Protein AF-0000000078661391 (afdb_homodimer)

pLDDT: mean 96.76, std 5.11, range [42.44, 99.0]

Secondary structure (DSSP, 8-state):
-PPPPEEEE-TTS-EEEEEEES-TTSPEEEEEPPTT--GGGGHHHHHHHHTTSEEEEEPPTTSTTS---SS---HHHHHHHHHHHHHHTT-SSEEEEEETHHHHHHHHHHHH-GGGEEEEEEES--SB---HHHHHHHHHHHHHH-SHHHHHHHHHHHS-HHHHHH-HHHHHHHHHHHHTS-HHHHHHHHHHHHH-B-TTTGGG--S-EEEEEETT-SSS-HHHHHHHHHHSSSEEEEEES-SS-HHHHSHHHHHHHHHHHHHT-/-PPPPEEEE-TTS-EEEEEEES-TTSPEEEEEPPTT--GGGGHHHHHHHHTTSEEEEEPPTTSTTS---SS---HHHHHHHHHHHHHHTT-SSEEEEEETHHHHHHHHHHHH-GGGEEEEEEES--SB---HHHHHHHHHHHHHH-SHHHHHHHHHHHS-HHHHHH-HHHHHHHHHHHHTS-HHHHHHHHHHHHH-B-TTTGGG--S-EEEEEETT-SSS-HHHHHHHHHHSSSEEEEEES-SS-HHHHSHHHHHHHHHHHHHT-

Radius of gyration: 24.05 Å; Cα contacts (8 Å, |Δi|>4): 1251; chains: 2; bounding box: 46×69×51 Å

Solvent-accessible surface area (backbone atoms only — not comparable to full-atom values): 25904 Å² total; per-residue (Å²): 130,80,69,64,77,41,76,43,63,30,95,87,60,51,43,29,28,32,37,59,41,50,48,83,85,34,62,34,35,41,43,34,43,36,79,57,39,30,48,67,67,46,56,75,40,45,68,72,49,20,70,69,15,18,27,36,35,30,17,53,73,17,18,65,83,12,43,50,67,75,38,47,48,36,58,57,55,54,29,49,44,54,50,37,53,34,54,76,68,70,44,74,52,24,29,38,40,10,30,30,54,14,13,42,32,45,55,49,36,32,48,74,43,44,83,39,47,60,31,39,33,36,26,26,24,46,50,56,58,80,58,42,64,59,32,51,50,48,25,52,45,24,64,75,65,38,38,60,73,54,36,67,60,43,52,66,54,36,38,44,72,68,50,52,69,73,38,46,67,63,49,48,54,50,40,50,42,31,48,67,38,45,37,59,12,48,26,11,50,30,41,16,47,34,60,42,67,41,66,72,52,38,58,55,21,67,53,51,29,42,30,35,21,11,74,63,10,78,86,24,29,53,66,39,35,48,50,54,31,69,38,23,72,39,44,43,80,45,78,42,94,21,11,42,46,33,53,68,71,34,32,67,64,40,45,49,55,52,51,59,58,62,61,71,109,129,82,67,64,77,39,75,42,64,30,95,85,63,51,40,30,28,34,37,59,42,49,48,84,86,34,60,35,35,41,43,33,43,36,79,57,40,30,47,66,68,46,58,75,39,45,67,74,49,20,71,71,15,18,27,36,34,31,17,55,72,15,17,66,83,11,43,49,67,73,39,47,46,35,57,58,55,53,31,49,44,56,49,38,52,34,55,75,70,70,46,75,52,25,28,38,40,11,30,29,54,14,12,39,32,44,55,49,33,33,46,74,43,44,83,37,46,62,32,38,33,36,26,26,23,47,50,56,57,80,58,43,66,60,32,50,51,48,27,52,44,24,65,72,66,39,37,60,74,54,37,66,60,42,51,68,54,36,37,44,72,68,49,52,69,73,38,48,66,63,50,48,53,51,41,52,42,30,48,67,40,47,36,59,12,48,27,10,50,29,41,15,48,33,59,42,66,39,64,74,52,37,56,56,22,69,52,50,29,42,31,36,20,13,74,62,10,78,84,25,29,53,66,40,37,49,51,55,32,70,38,24,74,38,46,43,81,46,77,40,93,21,11,43,45,32,54,68,72,34,32,66,64,41,45,49,54,52,50,59,57,62,62,73,108

Nearest PDB structures (foldseek):
  2xua-assembly1_A  TM=9.839E-01  e=1.387E-31  Paraburkholderia xenovorans LB400
  7dq9-assembly3_C  TM=9.080E-01  e=6.561E-21  Alistipes shahii WAL 8301
  6eb3-assembly3_C  TM=8.543E-01  e=1.763E-20  metagenome
  8ynv-assembly4_D  TM=8.614E-01  e=1.600E-18  Bacillus thuringiensis
  8ynw-assembly4_D  TM=8.672E-01  e=7.970E-18  Bacillus thuringiensis

InterPro domains:
  IPR000073 Alpha/beta hydrolase fold-1 [PF00561] (27-144)
  IPR000073 Alpha/beta hydrolase fold-1 [PR00111] (52-67)
  IPR000073 Alpha/beta hydrolase fold-1 [PR00111] (96-109)
  IPR000073 Alpha/beta hydrolase fold-1 [PR00111] (110-123)
  IPR000073 Alpha/beta hydrolase fold-1 [PR00111] (209-223)
  IPR026968 3-oxoadipate enol-lactonase 1/2 [TIGR02427] (20-262)
  IPR029058 Alpha/Beta hydrolase fold [G3DSA:3.40.50.1820] (2-262)
  IPR029058 Alpha/Beta hydrolase fold [SSF53474] (5-262)
  IPR050471 AB hydrolase [PTHR43433] (26-262)

Structure (mmCIF, N/CA/C/O backbone):
data_AF-0000000078661391-model_v1
#
loop_
_entity.id
_entity.type
_entity.pdbx_description
1 polymer '3-oxoadipate enol-lactonase'
#
loop_
_atom_site.group_PDB
_atom_site.id
_atom_site.type_symbol
_atom_site.label_atom_id
_atom_site.label_alt_id
_atom_site.label_comp_id
_atom_site.label_asym_id
_atom_site.label_entity_id
_atom_site.label_seq_id
_atom_site.pdbx_PDB_ins_code
_atom_site.Cartn_x
_atom_site.Cartn_y
_atom_site.Cartn_z
_atom_site.occupancy
_atom_site.B_iso_or_equiv
_atom_site.auth_seq_id
_atom_site.auth_comp_id
_atom_site.auth_asym_id
_atom_site.auth_atom_id
_atom_site.pdbx_PDB_model_num
ATOM 1 N N . MET A 1 1 ? -20.672 28.078 18.5 1 42.62 1 MET A N 1
ATOM 2 C CA . MET A 1 1 ? -21.016 26.719 18.938 1 42.62 1 MET A CA 1
ATOM 3 C C . MET A 1 1 ? -19.891 25.734 18.594 1 42.62 1 MET A C 1
ATOM 5 O O . MET A 1 1 ? -19.266 25.859 17.531 1 42.62 1 MET A O 1
ATOM 9 N N . LYS A 1 2 ? -19.469 24.969 19.5 1 59.28 2 LYS A N 1
ATOM 10 C CA . LYS A 1 2 ? -18.375 24.031 19.312 1 59.28 2 LYS A CA 1
ATOM 11 C C . LYS A 1 2 ? -18.703 23.016 18.219 1 59.28 2 LYS A C 1
ATOM 13 O O . LYS A 1 2 ? -19.766 22.406 18.234 1 59.28 2 LYS A O 1
ATOM 18 N N . PRO A 1 3 ? -17.781 22.938 17.172 1 70 3 PRO A N 1
ATOM 19 C CA . PRO A 1 3 ? -18.141 21.969 16.125 1 70 3 PRO A CA 1
ATOM 20 C C . PRO A 1 3 ? -18.375 20.562 16.672 1 70 3 PRO A C 1
ATOM 22 O O . PRO A 1 3 ? -17.719 20.156 17.641 1 70 3 PRO A O 1
ATOM 25 N N . GLU A 1 4 ? -19.406 20 16.297 1 87.06 4 GLU A N 1
ATOM 26 C CA . GLU A 1 4 ? -19.734 18.641 16.703 1 87.06 4 GLU A CA 1
ATOM 27 C C . GLU A 1 4 ? -18.906 17.609 15.945 1 87.06 4 GLU A C 1
ATOM 29 O O . GLU A 1 4 ? -18.734 17.703 14.727 1 87.06 4 GLU A O 1
ATOM 34 N N . THR A 1 5 ? -18.188 16.781 16.734 1 94.56 5 THR A N 1
ATOM 35 C CA . THR A 1 5 ? -17.422 15.68 16.156 1 94.56 5 THR A CA 1
ATOM 36 C C . THR A 1 5 ? -18.359 14.586 15.633 1 94.56 5 THR A C 1
ATOM 38 O O . THR A 1 5 ? -19.281 14.164 16.344 1 94.56 5 THR A O 1
ATOM 41 N N . ARG A 1 6 ? -18.25 14.266 14.422 1 96.44 6 ARG A N 1
ATOM 42 C CA . ARG A 1 6 ? -18.953 13.148 13.812 1 96.44 6 ARG A CA 1
ATOM 43 C C . ARG A 1 6 ? -18.016 11.977 13.555 1 96.44 6 ARG A C 1
ATOM 45 O O . ARG A 1 6 ? -16.812 12.164 13.398 1 96.44 6 ARG A O 1
ATOM 52 N N . PHE A 1 7 ? -18.609 10.789 13.57 1 97.56 7 PHE A N 1
ATOM 53 C CA . PHE A 1 7 ? -17.828 9.602 13.273 1 97.56 7 PHE A CA 1
ATOM 54 C C . PHE A 1 7 ? -18.281 8.961 11.969 1 97.56 7 PHE A C 1
ATOM 56 O O . PHE A 1 7 ? -19.469 8.727 11.766 1 97.56 7 PHE A O 1
ATOM 63 N N . VAL A 1 8 ? -17.344 8.719 11.109 1 96.94 8 VAL A N 1
ATOM 64 C CA . VAL A 1 8 ? -17.547 8.109 9.805 1 96.94 8 VAL A CA 1
ATOM 65 C C . VAL A 1 8 ? -16.953 6.695 9.797 1 96.94 8 VAL A C 1
ATOM 67 O O . VAL A 1 8 ? -15.867 6.469 10.328 1 96.94 8 VAL A O 1
ATOM 70 N N . ALA A 1 9 ? -17.719 5.754 9.227 1 95.56 9 ALA A N 1
ATOM 71 C CA . ALA A 1 9 ? -17.203 4.395 9.094 1 95.56 9 ALA A CA 1
ATOM 72 C C . ALA A 1 9 ? -16.453 4.219 7.77 1 95.56 9 ALA A C 1
ATOM 74 O O . ALA A 1 9 ? -17.016 4.465 6.699 1 95.56 9 ALA A O 1
ATOM 75 N N . ALA A 1 10 ? -15.203 3.846 7.848 1 95.44 10 ALA A N 1
ATOM 76 C CA . ALA A 1 10 ? -14.484 3.428 6.645 1 95.44 10 ALA A CA 1
ATOM 77 C C . ALA A 1 10 ? -15.031 2.107 6.113 1 95.44 10 ALA A C 1
ATOM 79 O O . ALA A 1 10 ? -15.93 1.508 6.719 1 95.44 10 ALA A O 1
ATOM 80 N N . ASP A 1 11 ? -14.539 1.651 4.961 1 90.25 11 ASP A N 1
ATOM 81 C CA . ASP A 1 11 ? -15.07 0.458 4.312 1 90.25 11 ASP A CA 1
ATOM 82 C C . ASP A 1 11 ? -14.703 -0.802 5.094 1 90.25 11 ASP A C 1
ATOM 84 O O . ASP A 1 11 ? -15.297 -1.863 4.879 1 90.25 11 ASP A O 1
ATOM 88 N N . ASP A 1 12 ? -13.766 -0.737 5.992 1 90 12 ASP A N 1
ATOM 89 C CA . ASP A 1 12 ? -13.43 -1.889 6.82 1 90 12 ASP A CA 1
ATOM 90 C C . ASP A 1 12 ? -14.094 -1.796 8.188 1 90 12 ASP A C 1
ATOM 92 O O . ASP A 1 12 ? -13.766 -2.557 9.102 1 90 12 ASP A O 1
ATOM 96 N N . GLY A 1 13 ? -14.914 -0.758 8.383 1 92.38 13 GLY A N 1
ATOM 97 C CA . GLY A 1 13 ? -15.688 -0.622 9.609 1 92.38 13 GLY A CA 1
ATOM 98 C C . GLY A 1 13 ? -15.031 0.292 10.633 1 92.38 13 GLY A C 1
ATOM 99 O O . GLY A 1 13 ? -15.641 0.638 11.641 1 92.38 13 GLY A O 1
ATOM 100 N N . THR A 1 14 ? -13.797 0.716 10.438 1 95.94 14 THR A N 1
ATOM 101 C CA . THR A 1 14 ? -13.086 1.595 11.359 1 95.94 14 THR A CA 1
ATOM 102 C C . THR A 1 14 ? -13.781 2.949 11.461 1 95.94 14 THR A C 1
ATOM 104 O O . THR A 1 14 ? -14.133 3.549 10.445 1 95.94 14 THR A O 1
ATOM 107 N N . ARG A 1 15 ? -13.984 3.402 12.633 1 97.81 15 ARG A N 1
ATOM 108 C CA . ARG A 1 15 ? -14.648 4.68 12.852 1 97.81 15 ARG A CA 1
ATOM 109 C C . ARG A 1 15 ? -13.641 5.828 12.859 1 97.81 15 ARG A C 1
ATOM 111 O O . ARG A 1 15 ? -12.695 5.832 13.648 1 97.81 15 ARG 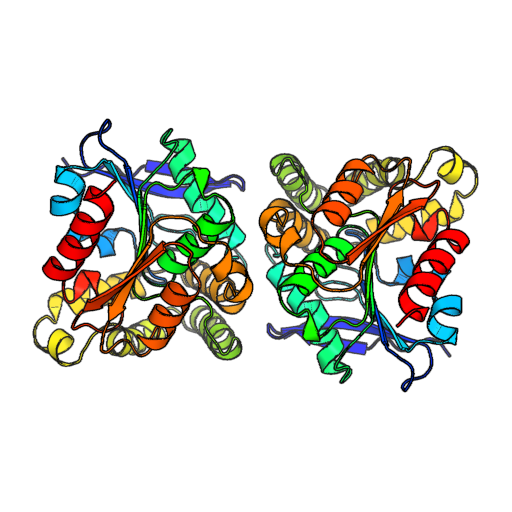A O 1
ATOM 118 N N . ILE A 1 16 ? -13.859 6.832 12.008 1 98.69 16 ILE A N 1
ATOM 119 C CA . ILE A 1 16 ? -12.992 7.988 11.836 1 98.69 16 ILE A CA 1
ATOM 120 C C . ILE A 1 16 ? -13.695 9.242 12.344 1 98.69 16 ILE A C 1
ATOM 122 O O . ILE A 1 16 ? -14.812 9.555 11.922 1 98.69 16 ILE A O 1
ATOM 126 N N . ALA A 1 17 ? -13.055 9.969 13.258 1 98.81 17 ALA A N 1
ATOM 127 C CA . ALA A 1 17 ? -13.609 11.203 13.812 1 98.81 17 ALA A CA 1
ATOM 128 C C . ALA A 1 17 ? -13.422 12.367 12.844 1 98.81 17 ALA A C 1
ATOM 130 O O . ALA A 1 17 ? -12.312 12.594 12.336 1 98.81 17 ALA A O 1
ATOM 131 N N . VAL A 1 18 ? -14.484 13.117 12.625 1 98.62 18 VAL A N 1
ATOM 132 C CA . VAL A 1 18 ? -14.484 14.188 11.633 1 98.62 18 VAL A CA 1
ATOM 133 C C . VAL A 1 18 ? -15.156 15.43 12.227 1 98.62 18 VAL A C 1
ATOM 135 O O . VAL A 1 18 ? -16.141 15.328 12.953 1 98.62 18 VAL A O 1
ATOM 138 N N . GLU A 1 19 ? -14.586 16.578 11.961 1 98.31 19 GLU A N 1
ATOM 139 C CA . GLU A 1 19 ? -15.195 17.859 12.297 1 98.31 19 GLU A CA 1
ATOM 140 C C . GLU A 1 19 ? -15.266 18.781 11.078 1 98.31 19 GLU A C 1
ATOM 142 O O . GLU A 1 19 ? -14.328 18.828 10.281 1 98.31 19 GLU A O 1
ATOM 147 N N . CYS A 1 20 ? -16.391 19.469 10.953 1 97.94 20 CYS A N 1
ATOM 148 C CA . CYS A 1 20 ? -16.578 20.422 9.875 1 97.94 20 CYS A CA 1
ATOM 149 C C . CYS A 1 20 ? -16.812 21.828 10.43 1 97.94 20 CYS A C 1
ATOM 151 O O . CYS A 1 20 ? -17.438 22 11.469 1 97.94 20 CYS A O 1
ATOM 153 N N . ARG A 1 21 ? -16.203 22.75 9.742 1 97.62 21 ARG A N 1
ATOM 154 C CA . ARG A 1 21 ? -16.422 24.172 10.023 1 97.62 21 ARG A CA 1
ATOM 155 C C . ARG A 1 21 ? -16.578 24.969 8.734 1 97.62 21 ARG A C 1
ATOM 157 O O . ARG A 1 21 ? -16.188 24.5 7.66 1 97.62 21 ARG A O 1
ATOM 164 N N . GLY A 1 22 ? -17.219 26.125 8.805 1 97.19 22 GLY A N 1
ATOM 165 C CA . GLY A 1 22 ? -17.406 26.969 7.629 1 97.19 22 GLY A CA 1
ATOM 166 C C . GLY A 1 22 ? -18.688 26.641 6.867 1 97.19 22 GLY A C 1
ATOM 167 O O . GLY A 1 22 ? -19.438 25.75 7.258 1 97.19 22 GLY A O 1
ATOM 168 N N . PRO A 1 23 ? -18.984 27.375 5.801 1 96.69 23 PRO A N 1
ATOM 169 C CA . PRO A 1 23 ? -20.219 27.172 5.047 1 96.69 23 PRO A CA 1
ATOM 170 C C . PRO A 1 23 ? -20.266 25.812 4.344 1 96.69 23 PRO A C 1
ATOM 172 O O . PRO A 1 23 ? -19.312 25.438 3.664 1 96.69 23 PRO A O 1
ATOM 175 N N . LYS A 1 24 ? -21.391 25.188 4.434 1 95.19 24 LYS A N 1
ATOM 176 C CA . LYS A 1 24 ? -21.562 23.844 3.891 1 95.19 24 LYS A CA 1
ATOM 177 C C . LYS A 1 24 ? -21.469 23.859 2.367 1 95.19 24 LYS A C 1
ATOM 179 O O . LYS A 1 24 ? -21 22.891 1.762 1 95.19 24 LYS A O 1
ATOM 184 N N . ASP A 1 25 ? -21.812 24.938 1.779 1 96.62 25 ASP A N 1
ATOM 185 C CA . ASP A 1 25 ? -21.906 25 0.324 1 96.62 25 ASP A CA 1
ATOM 186 C C . ASP A 1 25 ? -20.641 25.578 -0.29 1 96.62 25 ASP A C 1
ATOM 188 O O . ASP A 1 25 ? -20.516 25.672 -1.514 1 96.62 25 ASP A O 1
ATOM 192 N N . ALA A 1 26 ? -19.719 25.984 0.554 1 98 26 ALA A N 1
ATOM 193 C CA . ALA A 1 26 ? -18.438 26.484 0.06 1 98 26 ALA A CA 1
ATOM 194 C C . ALA A 1 26 ? -17.562 25.344 -0.452 1 98 26 ALA A C 1
ATOM 196 O O . ALA A 1 26 ? -17.828 24.172 -0.158 1 98 26 ALA A O 1
ATOM 197 N N . PRO A 1 27 ? -16.594 25.703 -1.324 1 98.38 27 PRO A N 1
ATOM 198 C CA . PRO A 1 27 ? -15.656 24.641 -1.719 1 98.38 27 PRO A CA 1
ATOM 199 C C . PRO A 1 27 ? -15.008 23.953 -0.521 1 98.38 27 PRO A C 1
ATOM 201 O O . PRO A 1 27 ? -14.664 24.609 0.467 1 98.38 27 PRO A O 1
ATOM 204 N N . ALA A 1 28 ? -14.883 22.656 -0.586 1 98.81 28 ALA A N 1
ATOM 205 C CA . ALA A 1 28 ? -14.375 21.875 0.538 1 98.81 28 ALA A CA 1
ATOM 206 C C . ALA A 1 28 ? -12.852 21.938 0.604 1 98.81 28 ALA A C 1
ATOM 208 O O . ALA A 1 28 ? -12.18 21.938 -0.43 1 98.81 28 ALA A O 1
ATOM 209 N N . LEU A 1 29 ? -12.312 22.062 1.775 1 98.94 29 LEU A N 1
ATOM 210 C CA . LEU A 1 29 ? -10.898 21.906 2.098 1 98.94 29 LEU A CA 1
ATOM 211 C C . LEU A 1 29 ? -10.703 20.828 3.156 1 98.94 29 LEU A C 1
ATOM 213 O O . LEU A 1 29 ? -11.125 20.984 4.301 1 98.94 29 LEU A O 1
ATOM 217 N N . LEU A 1 30 ? -10.133 19.672 2.773 1 98.94 30 LEU A N 1
ATOM 218 C CA . LEU A 1 30 ? -9.836 18.578 3.688 1 98.94 30 LEU A CA 1
ATOM 219 C C . LEU A 1 30 ? -8.406 18.672 4.215 1 98.94 30 LEU A C 1
ATOM 221 O O . LEU A 1 30 ? -7.457 18.75 3.436 1 98.94 30 LEU A O 1
ATOM 225 N N . LEU A 1 31 ? -8.266 18.688 5.535 1 98.94 31 LEU A N 1
ATOM 226 C CA . LEU A 1 31 ? -6.965 18.719 6.184 1 98.94 31 LEU A CA 1
ATOM 227 C C . LEU A 1 31 ? -6.586 17.359 6.73 1 98.94 31 LEU A C 1
ATOM 229 O O . LEU A 1 31 ? -7.398 16.688 7.379 1 98.94 31 LEU A O 1
ATOM 233 N N . SER A 1 32 ? -5.391 16.906 6.457 1 98.88 32 SER A N 1
ATOM 234 C CA . SER A 1 32 ? -4.887 15.625 6.941 1 98.88 32 SER A CA 1
ATOM 235 C C . SER A 1 32 ? -3.65 15.805 7.812 1 98.88 32 SER A C 1
ATOM 237 O O . SER A 1 32 ? -2.689 16.469 7.406 1 98.88 32 SER A O 1
ATOM 239 N N . ASN A 1 33 ? -3.537 15.133 8.953 1 97.88 33 ASN A N 1
ATOM 240 C CA . ASN A 1 33 ? -2.629 15.453 10.047 1 97.88 33 ASN A CA 1
ATOM 241 C C . ASN A 1 33 ? -1.295 14.727 9.898 1 97.88 33 ASN A C 1
ATOM 243 O O . ASN A 1 33 ? -1.194 13.75 9.156 1 97.88 33 ASN A O 1
ATOM 247 N N . SER A 1 34 ? -0.365 15.281 10.672 1 98.5 34 SER A N 1
ATOM 248 C CA . SER A 1 34 ? 0.917 14.625 10.914 1 98.5 34 SER A CA 1
ATOM 249 C C . SER A 1 34 ? 0.759 13.43 11.844 1 98.5 34 SER A C 1
ATOM 251 O O . SER A 1 34 ? -0.138 13.406 12.688 1 98.5 34 SER A O 1
ATOM 253 N N . LEU A 1 35 ? 1.654 12.438 11.68 1 98.25 35 LEU A N 1
ATOM 254 C CA . LEU A 1 35 ? 1.703 11.344 12.641 1 98.25 35 LEU A CA 1
ATOM 255 C C . LEU A 1 35 ? 1.89 11.867 14.055 1 98.25 35 LEU A C 1
ATOM 257 O O . LEU A 1 35 ? 2.709 12.758 14.289 1 98.25 35 LEU A O 1
ATOM 261 N N . GLY A 1 36 ? 1.129 11.383 14.969 1 96.94 36 GLY A N 1
ATOM 262 C CA . GLY A 1 36 ? 1.277 11.734 16.375 1 96.94 36 GLY A CA 1
ATOM 263 C C . GLY A 1 36 ? 0.427 12.922 16.781 1 96.94 36 GLY A C 1
ATOM 264 O O . GLY A 1 36 ? 0.382 13.281 17.969 1 96.94 36 GLY A O 1
ATOM 265 N N . THR A 1 37 ? -0.212 13.508 15.836 1 97.69 37 THR A N 1
ATOM 266 C CA . THR A 1 37 ? -1.075 14.641 16.156 1 97.69 37 THR A CA 1
ATOM 267 C C . THR A 1 37 ? -2.541 14.281 15.93 1 97.69 37 THR A C 1
ATOM 269 O O . THR A 1 37 ? -2.854 13.18 15.477 1 97.69 37 THR A O 1
ATOM 272 N N . THR A 1 38 ? -3.416 15.195 16.344 1 97.81 38 THR A N 1
ATOM 273 C CA . THR A 1 38 ? -4.848 15.125 16.078 1 97.81 38 THR A CA 1
ATOM 274 C C . THR A 1 38 ? -5.285 16.266 15.164 1 97.81 38 THR A C 1
ATOM 276 O O . THR A 1 38 ? -4.484 17.125 14.82 1 97.81 38 THR A O 1
ATOM 279 N N . MET A 1 39 ? -6.562 16.219 14.797 1 98.12 39 MET A N 1
ATOM 280 C CA . MET A 1 39 ? -7.082 17.281 13.938 1 98.12 39 MET A CA 1
ATOM 281 C C . MET A 1 39 ? -6.926 18.641 14.594 1 98.12 39 MET A C 1
ATOM 283 O O . MET A 1 39 ? -6.969 19.672 13.922 1 98.12 39 MET A O 1
ATOM 287 N N . HIS A 1 40 ? -6.613 18.688 15.852 1 97.12 40 HIS A N 1
ATOM 288 C CA . HIS A 1 40 ? -6.484 19.938 16.578 1 97.12 40 HIS A CA 1
ATOM 289 C C . HIS A 1 40 ? -5.18 20.641 16.234 1 97.12 40 HIS A C 1
ATOM 291 O O . HIS A 1 40 ? -5.02 21.828 16.531 1 97.12 40 HIS A O 1
ATOM 297 N N . MET A 1 41 ? -4.262 19.938 15.562 1 98 41 MET A N 1
ATOM 298 C CA . MET A 1 41 ? -3.018 20.594 15.172 1 98 41 MET A CA 1
ATOM 299 C C . MET A 1 41 ? -3.283 21.719 14.195 1 98 41 MET A C 1
ATOM 301 O O . MET A 1 41 ? -2.42 22.578 13.969 1 98 41 MET A O 1
ATOM 305 N N . TRP A 1 42 ? -4.461 21.734 13.641 1 98.69 42 TRP A N 1
ATOM 306 C CA . TRP A 1 42 ? -4.824 22.719 12.633 1 98.69 42 TRP A CA 1
ATOM 307 C C . TRP A 1 42 ? -5.504 23.922 13.273 1 98.69 42 TRP A C 1
ATOM 309 O O . TRP A 1 42 ? -5.895 24.859 12.578 1 98.69 42 TRP A O 1
ATOM 319 N N . ARG A 1 43 ? -5.609 23.984 14.578 1 97.81 43 ARG A N 1
ATOM 320 C CA . ARG A 1 43 ? -6.305 25.047 15.312 1 97.81 43 ARG A CA 1
ATOM 321 C C . ARG A 1 43 ? -5.867 26.422 14.828 1 97.81 43 ARG A C 1
ATOM 323 O O . ARG A 1 43 ? -6.703 27.312 14.617 1 97.81 43 ARG A O 1
ATOM 330 N N . PRO A 1 44 ? -4.578 26.672 14.562 1 98.31 44 PRO A N 1
ATOM 331 C CA . PRO A 1 44 ? -4.16 28.016 14.156 1 98.31 44 PRO A CA 1
ATOM 332 C C . PRO A 1 44 ? -4.746 28.438 12.812 1 98.31 44 PRO A C 1
ATOM 334 O O . PRO A 1 44 ? -4.789 29.625 12.492 1 98.31 44 PRO A O 1
ATOM 337 N N . GLN A 1 45 ? -5.16 27.453 11.977 1 98.5 45 GLN A N 1
ATOM 338 C CA . GLN A 1 45 ? -5.609 27.766 10.617 1 98.5 45 GLN A CA 1
ATOM 339 C C . GLN A 1 45 ? -7.133 27.781 10.531 1 98.5 45 GLN A C 1
ATOM 341 O O . GLN A 1 45 ? -7.695 28.219 9.531 1 98.5 45 GLN A O 1
ATOM 346 N N . VAL A 1 46 ? -7.871 27.312 11.508 1 98.25 46 VAL A N 1
ATOM 347 C CA . VAL A 1 46 ? -9.281 26.969 11.398 1 98.25 46 VAL A CA 1
ATOM 348 C C . VAL A 1 46 ? -10.094 28.219 11.023 1 98.25 46 VAL A C 1
ATOM 350 O O . VAL A 1 46 ? -10.867 28.188 10.062 1 98.25 46 VAL A O 1
ATOM 353 N N . ASP A 1 47 ? -9.906 29.312 11.734 1 98 47 ASP A N 1
ATOM 354 C CA . ASP A 1 47 ? -10.711 30.5 11.477 1 98 47 ASP A CA 1
ATOM 355 C C . ASP A 1 47 ? -10.469 31.047 10.07 1 98 47 ASP A C 1
ATOM 357 O O . ASP A 1 47 ? -11.414 31.359 9.344 1 98 47 ASP A O 1
ATOM 361 N N . ALA A 1 48 ? -9.211 31.141 9.672 1 98.44 48 ALA A N 1
ATOM 362 C CA . ALA A 1 48 ? -8.859 31.672 8.352 1 98.44 48 ALA A CA 1
ATOM 363 C C . ALA A 1 48 ? -9.406 30.781 7.242 1 98.44 48 ALA A C 1
ATOM 365 O O . ALA A 1 48 ? -9.938 31.266 6.246 1 98.44 48 ALA A O 1
ATOM 366 N N . PHE A 1 49 ? -9.281 29.453 7.387 1 98.75 49 PHE A N 1
ATOM 367 C CA . PHE A 1 49 ? -9.711 28.516 6.355 1 98.75 49 PHE A CA 1
ATOM 368 C C . PHE A 1 49 ? -11.227 28.422 6.301 1 98.75 49 PHE A C 1
ATOM 370 O O . PHE A 1 49 ? -11.812 28.375 5.215 1 98.75 49 PHE A O 1
ATOM 377 N N . ALA A 1 50 ? -11.898 28.453 7.449 1 98.31 50 ALA A N 1
ATOM 378 C CA . ALA A 1 50 ? -13.336 28.234 7.531 1 98.31 50 ALA A CA 1
ATOM 379 C C . ALA A 1 50 ? -14.109 29.469 7.066 1 98.31 50 ALA A C 1
ATOM 381 O O . ALA A 1 50 ? -15.328 29.406 6.879 1 98.31 50 ALA A O 1
ATOM 382 N N . ALA A 1 51 ? -13.406 30.547 6.93 1 98 51 ALA A N 1
ATOM 383 C CA . ALA A 1 51 ? -14.055 31.781 6.488 1 98 51 ALA A CA 1
ATOM 384 C C . ALA A 1 51 ? -14.633 31.625 5.086 1 98 51 ALA A C 1
ATOM 386 O O . ALA A 1 51 ? -15.719 32.125 4.793 1 98 51 ALA A O 1
ATOM 387 N N . ASP A 1 52 ? -13.961 30.875 4.211 1 97.62 52 ASP A N 1
ATOM 388 C CA . ASP A 1 52 ? -14.359 30.828 2.809 1 97.62 52 ASP A CA 1
ATOM 389 C C . ASP A 1 52 ? -14.5 29.391 2.324 1 97.62 52 ASP A C 1
ATOM 391 O O . ASP A 1 52 ? -14.945 29.141 1.199 1 97.62 52 ASP A O 1
ATOM 395 N N . TYR A 1 53 ? -14.203 28.438 3.16 1 98.69 53 TYR A N 1
ATOM 396 C CA . TYR A 1 53 ? -14.219 27.047 2.732 1 98.69 53 TYR A CA 1
ATOM 397 C C . TYR A 1 53 ? -15.008 26.188 3.711 1 98.69 53 TYR A C 1
ATOM 399 O O . TYR A 1 53 ? -15.094 26.5 4.898 1 98.69 53 TYR A O 1
ATOM 407 N N . ARG A 1 54 ? -15.602 25.172 3.182 1 98.5 54 ARG A N 1
ATOM 408 C CA . ARG A 1 54 ? -16.047 24.062 4.031 1 98.5 54 ARG A CA 1
ATOM 409 C C . ARG A 1 54 ? -14.859 23.25 4.543 1 98.5 54 ARG A C 1
ATOM 411 O O . ARG A 1 54 ? -14.375 22.359 3.857 1 98.5 54 ARG A O 1
ATOM 418 N N . LEU A 1 55 ? -14.477 23.672 5.73 1 98.75 55 LEU A N 1
ATOM 419 C CA . LEU A 1 55 ? -13.273 23.078 6.305 1 98.75 55 LEU A CA 1
ATOM 420 C C . LEU A 1 55 ? -13.578 21.719 6.934 1 98.75 55 LEU A C 1
ATOM 422 O O . LEU A 1 55 ? -14.43 21.625 7.816 1 98.75 55 LEU A O 1
ATOM 426 N N . VAL A 1 56 ? -12.938 20.656 6.445 1 98.75 56 VAL A N 1
ATOM 427 C CA . VAL A 1 56 ? -13.086 19.312 6.977 1 98.75 56 VAL A CA 1
ATOM 428 C C . VAL A 1 56 ? -11.781 18.859 7.621 1 98.75 56 VAL A C 1
ATOM 430 O O . VAL A 1 56 ? -10.727 18.844 6.973 1 98.75 56 VAL A O 1
ATOM 433 N N . ARG A 1 57 ? -11.812 18.562 8.875 1 98.75 57 ARG A N 1
ATOM 434 C CA . ARG A 1 57 ? -10.695 17.969 9.602 1 98.75 57 ARG A CA 1
ATOM 435 C C . ARG A 1 57 ? -11.055 16.594 10.141 1 98.75 57 ARG A C 1
ATOM 437 O O . ARG A 1 57 ? -12.219 16.312 10.438 1 98.75 57 ARG A O 1
ATOM 444 N N . TYR A 1 58 ? -10.078 15.711 10.242 1 98.75 58 TYR A N 1
ATOM 445 C CA . TYR A 1 58 ? -10.328 14.383 10.797 1 98.75 58 TYR A CA 1
ATOM 446 C C . TYR A 1 58 ? -9.102 13.852 11.516 1 98.75 58 TYR A C 1
ATOM 448 O O . TYR A 1 58 ? -7.977 14.281 11.25 1 98.75 58 TYR A O 1
ATOM 456 N N . ASP A 1 59 ? -9.328 13.047 12.5 1 98.75 59 ASP A N 1
ATOM 457 C CA . ASP A 1 59 ? -8.266 12.227 13.062 1 98.75 59 ASP A CA 1
ATOM 458 C C . ASP A 1 59 ? -8.039 10.977 12.219 1 98.75 59 ASP A C 1
ATOM 460 O O . ASP A 1 59 ? -8.953 10.172 12.023 1 98.75 59 ASP A O 1
ATOM 464 N N . GLY A 1 60 ? -6.84 10.844 11.68 1 97.94 60 GLY A N 1
ATOM 465 C CA . GLY A 1 60 ? -6.555 9.586 11.008 1 97.94 60 GLY A CA 1
ATOM 466 C C . GLY A 1 60 ? -6.711 8.375 11.906 1 97.94 60 GLY A C 1
ATOM 467 O O . GLY A 1 60 ? -6.637 8.492 13.133 1 97.94 60 GLY A O 1
ATOM 468 N N . ARG A 1 61 ? -6.953 7.219 11.266 1 97.88 61 ARG A N 1
ATOM 469 C CA . ARG A 1 61 ? -6.98 6.012 12.078 1 97.88 61 ARG A CA 1
ATOM 470 C C . ARG A 1 61 ? -5.754 5.93 12.984 1 97.88 61 ARG A C 1
ATOM 472 O O . ARG A 1 61 ? -4.652 6.297 12.57 1 97.88 61 ARG A O 1
ATOM 479 N N . GLY A 1 62 ? -6.035 5.48 14.211 1 96.38 62 GLY A N 1
ATOM 480 C CA . GLY A 1 62 ? -4.945 5.316 15.156 1 96.38 62 GLY A CA 1
ATOM 481 C C . GLY A 1 62 ? -4.578 6.602 15.875 1 96.38 62 GLY A C 1
ATOM 482 O O . GLY A 1 62 ? -3.699 6.609 16.734 1 96.38 62 GLY A O 1
ATOM 483 N N . GLN A 1 63 ? -5.266 7.684 15.531 1 96.69 63 GLN A N 1
ATOM 484 C CA . GLN A 1 63 ? -4.961 8.977 16.141 1 96.69 63 GLN A CA 1
ATOM 485 C C . GLN A 1 63 ? -6.211 9.617 16.719 1 96.69 63 GLN A C 1
ATOM 487 O O . GLN A 1 63 ? -7.312 9.445 16.203 1 96.69 63 GLN A O 1
ATOM 492 N N . GLY A 1 64 ? -5.996 10.352 17.828 1 97 64 GLY A N 1
ATOM 493 C CA . GLY A 1 64 ? -7.066 11.148 18.406 1 97 64 GLY A CA 1
ATOM 494 C C . GLY A 1 64 ? -8.289 10.336 18.766 1 97 64 GLY A C 1
ATOM 495 O O . GLY A 1 64 ? -8.18 9.32 19.469 1 97 64 GLY A O 1
ATOM 496 N N . LEU A 1 65 ? -9.453 10.781 18.234 1 97.38 65 LEU A N 1
ATOM 497 C CA . LEU A 1 65 ? -10.727 10.188 18.609 1 97.38 65 LEU A CA 1
ATOM 498 C C . LEU A 1 65 ? -11.078 9.031 17.672 1 97.38 65 LEU A C 1
ATOM 500 O O . LEU A 1 65 ? -12.078 8.336 17.891 1 97.38 65 LEU A O 1
ATOM 504 N N . SER A 1 66 ? -10.281 8.805 16.656 1 98.38 66 SER A N 1
ATOM 505 C CA . SER A 1 66 ? -10.539 7.723 15.711 1 98.38 66 SER A CA 1
ATOM 506 C C . SER A 1 66 ? -10.117 6.375 16.281 1 98.38 66 SER A C 1
ATOM 508 O O . SER A 1 66 ? -9.258 6.312 17.172 1 98.38 66 SER A O 1
ATOM 510 N N . GLN A 1 67 ? -10.727 5.305 15.758 1 97.44 67 GLN A N 1
ATOM 511 C CA . GLN A 1 67 ? -10.414 3.959 16.219 1 97.44 67 GLN A CA 1
ATOM 512 C C . GLN A 1 67 ? -8.992 3.557 15.828 1 97.44 67 GLN A C 1
ATOM 514 O O . GLN A 1 67 ? -8.469 4.027 14.82 1 97.44 67 GLN A O 1
ATOM 519 N N . SER A 1 68 ? -8.359 2.725 16.609 1 96.25 68 SER A N 1
ATOM 520 C CA . SER A 1 68 ? -7.023 2.176 16.391 1 96.25 68 SER A CA 1
ATOM 521 C C . SER A 1 68 ? -7.078 0.668 16.172 1 96.25 68 SER A C 1
ATOM 523 O O . SER A 1 68 ? -6.715 -0.106 17.062 1 96.25 68 SER A O 1
ATOM 525 N N . PRO A 1 69 ? -7.508 0.271 14.984 1 92.88 69 PRO A N 1
ATOM 526 C CA . PRO A 1 69 ? -7.504 -1.175 14.75 1 92.88 69 PRO A CA 1
ATOM 527 C C . PRO A 1 69 ? -6.137 -1.81 15 1 92.88 69 PRO A C 1
ATOM 529 O O . PRO A 1 69 ? -5.105 -1.172 14.781 1 92.88 69 PRO A O 1
ATOM 532 N N . ALA A 1 70 ? -6.129 -3.084 15.422 1 88.88 70 ALA A N 1
ATOM 533 C CA . ALA A 1 70 ? -4.875 -3.785 15.68 1 88.88 70 ALA A CA 1
ATOM 534 C C . ALA A 1 70 ? -4.113 -4.043 14.383 1 88.88 70 ALA A C 1
ATOM 536 O O . ALA A 1 70 ? -4.719 -4.215 13.32 1 88.88 70 ALA A O 1
ATOM 537 N N . GLY A 1 71 ? -2.752 -4.031 14.57 1 90.56 71 GLY A N 1
ATOM 538 C CA . GLY A 1 71 ? -1.914 -4.406 13.445 1 90.56 71 GLY A CA 1
ATOM 539 C C . GLY A 1 71 ? -1.319 -3.211 12.719 1 90.56 71 GLY A C 1
ATOM 540 O O . GLY A 1 71 ? -1.301 -2.102 13.258 1 90.56 71 GLY A O 1
ATOM 541 N N . THR A 1 72 ? -0.773 -3.5 11.547 1 94.12 72 THR A N 1
ATOM 542 C CA . THR A 1 72 ? -0.075 -2.494 10.75 1 94.12 72 THR A CA 1
ATOM 543 C C . THR A 1 72 ? -1.021 -1.845 9.742 1 94.12 72 THR A C 1
ATOM 545 O O . THR A 1 72 ? -2.02 -2.447 9.344 1 94.12 72 THR A O 1
ATOM 548 N N . TYR A 1 73 ? -0.793 -0.635 9.414 1 96.69 73 TYR A N 1
ATOM 549 C CA . TYR A 1 73 ? -1.556 0.053 8.383 1 96.69 73 TYR A CA 1
ATOM 550 C C . TYR A 1 73 ? -0.726 0.221 7.113 1 96.69 73 TYR A C 1
ATOM 552 O O . TYR A 1 73 ? 0.387 -0.302 7.02 1 96.69 73 TYR A O 1
ATOM 560 N N . SER A 1 74 ? -1.375 0.777 6.098 1 96.75 74 SER A N 1
ATOM 561 C CA . SER A 1 74 ? -0.735 1.055 4.816 1 96.75 74 SER A CA 1
ATOM 562 C C . SER A 1 74 ? -1.189 2.396 4.25 1 96.75 74 SER A C 1
ATOM 564 O O . SER A 1 74 ? -2.209 2.941 4.676 1 96.75 74 SER A O 1
ATOM 566 N N . MET A 1 75 ? -0.348 2.906 3.354 1 97.44 75 MET A N 1
ATOM 567 C CA . MET A 1 75 ? -0.743 4.16 2.721 1 97.44 75 MET A CA 1
ATOM 568 C C . MET A 1 75 ? -2.043 3.992 1.941 1 97.44 75 MET A C 1
ATOM 570 O O . MET A 1 75 ? -2.863 4.91 1.89 1 97.44 75 MET A O 1
ATOM 574 N N . ASP A 1 76 ? -2.305 2.795 1.387 1 96.5 76 ASP A N 1
ATOM 575 C CA . ASP A 1 76 ? -3.576 2.498 0.734 1 96.5 76 ASP A CA 1
ATOM 576 C C . ASP A 1 76 ? -4.742 2.66 1.707 1 96.5 76 ASP A C 1
ATOM 578 O O . ASP A 1 76 ? -5.758 3.271 1.369 1 96.5 76 ASP A O 1
ATOM 582 N N . ARG A 1 77 ? -4.52 2.123 2.875 1 96.62 77 ARG A N 1
ATOM 583 C CA . ARG A 1 77 ? -5.582 2.182 3.877 1 96.62 77 ARG A CA 1
ATOM 584 C C . ARG A 1 77 ? -5.816 3.615 4.34 1 96.62 77 ARG A C 1
ATOM 586 O O . ARG A 1 77 ? -6.965 4.062 4.434 1 96.62 77 ARG A O 1
ATOM 593 N N . LEU A 1 78 ? -4.734 4.34 4.594 1 98.44 78 LEU A N 1
ATOM 594 C CA . LEU A 1 78 ? -4.863 5.719 5.055 1 98.44 78 LEU A CA 1
ATOM 595 C C . LEU A 1 78 ? -5.516 6.59 3.984 1 98.44 78 LEU A C 1
ATOM 597 O O . LEU A 1 78 ? -6.355 7.438 4.293 1 98.44 78 LEU A O 1
ATOM 601 N N . GLY A 1 79 ? -5.109 6.426 2.729 1 98.31 79 GLY A N 1
ATOM 602 C CA . GLY A 1 79 ? -5.734 7.148 1.632 1 98.31 79 GLY A CA 1
ATOM 603 C C . GLY A 1 79 ? -7.223 6.867 1.503 1 98.31 79 GLY A C 1
ATOM 604 O O . GLY A 1 79 ? -8.016 7.785 1.307 1 98.31 79 GLY A O 1
ATOM 605 N N . ARG A 1 80 ? -7.625 5.617 1.655 1 97.12 80 ARG A N 1
ATOM 606 C CA . ARG A 1 80 ? -9.023 5.219 1.552 1 97.12 80 ARG A CA 1
ATOM 607 C C . ARG A 1 80 ? -9.844 5.805 2.695 1 97.12 80 ARG A C 1
ATOM 609 O O . ARG A 1 80 ? -11.023 6.137 2.516 1 97.12 80 ARG A O 1
ATOM 616 N N . ASP A 1 81 ? -9.219 5.949 3.867 1 98.31 81 ASP A N 1
ATOM 617 C CA . ASP A 1 81 ? -9.898 6.625 4.965 1 98.31 81 ASP A CA 1
ATOM 618 C C . ASP A 1 81 ? -10.258 8.062 4.59 1 98.31 81 ASP A C 1
ATOM 620 O O . ASP A 1 81 ? -11.352 8.539 4.91 1 98.31 81 ASP A O 1
ATOM 624 N N . ALA A 1 82 ? -9.312 8.742 3.941 1 98.75 82 ALA A N 1
ATOM 625 C CA . ALA A 1 82 ? -9.586 10.109 3.51 1 98.75 82 ALA A CA 1
ATOM 626 C C . ALA A 1 82 ? -10.766 10.156 2.537 1 98.75 82 ALA A C 1
ATOM 628 O O . ALA A 1 82 ? -11.625 11.031 2.633 1 98.75 82 ALA A O 1
ATOM 629 N N . LEU A 1 83 ? -10.82 9.234 1.617 1 98.44 83 LEU A N 1
ATOM 630 C CA . LEU A 1 83 ? -11.93 9.156 0.667 1 98.44 83 LEU A CA 1
ATOM 631 C C . LEU A 1 83 ? -13.242 8.867 1.382 1 98.44 83 LEU A C 1
ATOM 633 O O . LEU A 1 83 ? -14.289 9.406 1.02 1 98.44 83 LEU A O 1
ATOM 637 N N . ALA A 1 84 ? -13.18 7.969 2.393 1 98 84 ALA A N 1
ATOM 638 C CA . ALA A 1 84 ? -14.383 7.648 3.166 1 98 84 ALA A CA 1
ATOM 639 C C . ALA A 1 84 ? -14.945 8.891 3.844 1 98 84 ALA A C 1
ATOM 641 O O . ALA A 1 84 ? -16.156 9.062 3.934 1 98 84 ALA A O 1
ATOM 642 N N . VAL A 1 85 ? -14.031 9.727 4.328 1 98.62 85 VAL A N 1
ATOM 643 C CA . VAL A 1 85 ? -14.453 10.984 4.945 1 98.62 85 VAL A CA 1
ATOM 644 C C . VAL A 1 85 ? -15.195 11.844 3.922 1 98.62 85 VAL A C 1
ATOM 646 O O . VAL A 1 85 ? -16.297 12.32 4.188 1 98.62 85 VAL A O 1
ATOM 649 N N . LEU A 1 86 ? -14.609 12.023 2.74 1 98.69 86 LEU A N 1
ATOM 650 C CA . LEU A 1 86 ? -15.242 12.82 1.694 1 98.69 86 LEU A CA 1
ATOM 651 C C . LEU A 1 86 ? -16.594 12.234 1.306 1 98.69 86 LEU A C 1
ATOM 653 O O . LEU A 1 86 ? -17.594 12.961 1.212 1 98.69 86 LEU A O 1
ATOM 657 N N . ASP A 1 87 ? -16.656 10.93 1.099 1 98.25 87 ASP A N 1
ATOM 658 C CA . ASP A 1 87 ? -17.875 10.25 0.67 1 98.25 87 ASP A CA 1
ATOM 659 C C . ASP A 1 87 ? -18.984 10.422 1.701 1 98.25 87 ASP A C 1
ATOM 661 O O . ASP A 1 87 ? -20.141 10.68 1.342 1 98.25 87 ASP A O 1
ATOM 665 N N . SER A 1 88 ? -18.625 10.305 2.932 1 97.69 88 SER A N 1
ATOM 666 C CA . SER A 1 88 ? -19.625 10.398 4 1 97.69 88 SER A CA 1
ATOM 667 C C . SER A 1 88 ? -20.219 11.797 4.082 1 97.69 88 SER A C 1
ATOM 669 O O . SER A 1 88 ? -21.359 11.961 4.531 1 97.69 88 SER A O 1
ATOM 671 N N . LEU A 1 89 ? -19.469 12.781 3.643 1 97.56 89 LEU A N 1
ATOM 672 C CA . LEU A 1 89 ? -19.922 14.172 3.674 1 97.56 89 LEU A CA 1
ATOM 673 C C . LEU A 1 89 ? -20.5 14.586 2.326 1 97.56 89 LEU A C 1
ATOM 675 O O . LEU A 1 89 ? -20.844 15.758 2.127 1 97.56 89 LEU A O 1
ATOM 679 N N . GLU A 1 90 ? -20.531 13.609 1.404 1 97.75 90 GLU A N 1
ATOM 680 C CA . GLU A 1 90 ? -21.047 13.836 0.059 1 97.75 90 GLU A CA 1
ATOM 681 C C . GLU A 1 90 ? -20.281 14.93 -0.66 1 97.75 90 GLU A C 1
ATOM 683 O O . GLU A 1 90 ? -20.875 15.797 -1.307 1 97.75 90 GLU A O 1
ATOM 688 N N . ILE A 1 91 ? -19.047 14.977 -0.454 1 98.31 91 ILE A N 1
ATOM 689 C CA . ILE A 1 91 ? -18.141 15.891 -1.149 1 98.31 91 ILE A CA 1
ATOM 690 C C . ILE A 1 91 ? -17.5 15.172 -2.336 1 98.31 91 ILE A C 1
ATOM 692 O O . ILE A 1 91 ? -16.719 14.234 -2.156 1 98.31 91 ILE A O 1
ATOM 696 N N . ASP A 1 92 ? -17.812 15.609 -3.506 1 98.12 92 ASP A N 1
ATOM 697 C CA . ASP A 1 92 ? -17.312 14.969 -4.715 1 98.12 92 ASP A CA 1
ATOM 698 C C . ASP A 1 92 ? -15.836 15.305 -4.941 1 98.12 92 ASP A C 1
ATOM 700 O O . ASP A 1 92 ? -15.023 14.414 -5.199 1 98.12 92 ASP A O 1
ATOM 704 N N . ARG A 1 93 ? -15.531 16.625 -4.848 1 98.44 93 ARG A N 1
ATOM 705 C CA . ARG A 1 93 ? -14.164 17.109 -5 1 98.44 93 ARG A CA 1
ATOM 706 C C . ARG A 1 93 ? -13.797 18.078 -3.875 1 98.44 93 ARG A C 1
ATOM 708 O O . ARG A 1 93 ? -14.648 18.828 -3.391 1 98.44 93 ARG A O 1
ATOM 715 N N . ALA A 1 94 ? -12.531 18.047 -3.506 1 98.88 94 ALA A N 1
ATOM 716 C CA . ALA A 1 94 ? -12.07 18.922 -2.439 1 98.88 94 ALA A CA 1
ATOM 717 C C . ALA A 1 94 ? -10.664 19.438 -2.719 1 98.88 94 ALA A C 1
ATOM 719 O O . ALA A 1 94 ? -9.891 18.781 -3.432 1 98.88 94 ALA A O 1
ATOM 720 N N . HIS A 1 95 ? -10.359 20.656 -2.258 1 98.94 95 HIS A N 1
ATOM 721 C CA . HIS A 1 95 ? -8.961 20.953 -1.977 1 98.94 95 HIS A CA 1
ATOM 722 C C . HIS A 1 95 ? -8.422 20.094 -0.847 1 98.94 95 HIS A C 1
ATOM 724 O O . HIS A 1 95 ? -9.172 19.688 0.045 1 98.94 95 HIS A O 1
ATOM 730 N N . PHE A 1 96 ? -7.191 19.75 -0.929 1 98.94 96 PHE A N 1
ATOM 731 C CA . PHE A 1 96 ? -6.574 18.891 0.083 1 98.94 96 PHE A CA 1
ATOM 732 C C . PHE A 1 96 ? -5.281 19.516 0.593 1 98.94 96 PHE A C 1
ATOM 734 O O . PHE A 1 96 ? -4.461 20 -0.195 1 98.94 96 PHE A O 1
ATOM 741 N N . CYS A 1 97 ? -5.129 19.562 1.878 1 99 97 CYS A N 1
ATOM 742 C CA . CYS A 1 97 ? -3.891 19.984 2.529 1 99 97 CYS A CA 1
ATOM 743 C C . CYS A 1 97 ? -3.455 18.969 3.578 1 99 97 CYS A C 1
ATOM 745 O O . CYS A 1 97 ? -4.148 18.766 4.578 1 99 97 CYS A O 1
ATOM 747 N N . GLY A 1 98 ? -2.369 18.344 3.344 1 98.94 98 GLY A N 1
ATOM 748 C CA . GLY A 1 98 ? -1.813 17.391 4.293 1 98.94 98 GLY A CA 1
ATOM 749 C C . GLY A 1 98 ? -0.414 17.75 4.754 1 98.94 98 GLY A C 1
ATOM 750 O O . GLY A 1 98 ? 0.385 18.281 3.973 1 98.94 98 GLY A O 1
ATOM 751 N N . LEU A 1 99 ? -0.101 17.5 5.973 1 98.94 99 LEU A N 1
ATOM 752 C CA . LEU A 1 99 ? 1.223 17.734 6.535 1 98.94 99 LEU A CA 1
ATOM 753 C C . LEU A 1 99 ? 1.861 16.438 7.012 1 98.94 99 LEU A C 1
ATOM 755 O O . LEU A 1 99 ? 1.222 15.648 7.707 1 98.94 99 LEU A O 1
ATOM 759 N N . SER A 1 100 ? 3.178 16.219 6.637 1 98.81 100 SER A N 1
ATOM 760 C CA . SER A 1 100 ? 3.924 15.016 7 1 98.81 100 SER A CA 1
ATOM 761 C C . SER A 1 100 ? 3.193 13.758 6.555 1 98.81 100 SER A C 1
ATOM 763 O O . SER A 1 100 ? 2.908 13.586 5.367 1 98.81 100 SER A O 1
ATOM 765 N N . MET A 1 101 ? 2.695 12.93 7.469 1 98.81 101 MET A N 1
ATOM 766 C CA . MET A 1 101 ? 1.935 11.742 7.09 1 98.81 101 MET A CA 1
ATOM 767 C C . MET A 1 101 ? 0.71 12.125 6.262 1 98.81 101 MET A C 1
ATOM 769 O O . MET A 1 101 ? 0.372 11.438 5.297 1 98.81 101 MET A O 1
ATOM 773 N N . GLY A 1 102 ? 0.053 13.211 6.641 1 98.88 102 GLY A N 1
ATOM 774 C CA . GLY A 1 102 ? -1.06 13.703 5.848 1 98.88 102 GLY A CA 1
ATOM 775 C C . GLY A 1 102 ? -0.661 14.086 4.434 1 98.88 102 GLY A C 1
ATOM 776 O O . GLY A 1 102 ? -1.453 13.938 3.498 1 98.88 102 GLY A O 1
ATOM 777 N N . GLY A 1 103 ? 0.521 14.641 4.281 1 98.94 103 GLY A N 1
ATOM 778 C CA . GLY A 1 103 ? 1.035 14.914 2.947 1 98.94 103 GLY A CA 1
ATOM 779 C C . GLY A 1 103 ? 1.272 13.648 2.135 1 98.94 103 GLY A C 1
ATOM 780 O O . GLY A 1 103 ? 1.125 13.656 0.911 1 98.94 103 GLY A O 1
ATOM 781 N N . MET A 1 104 ? 1.679 12.586 2.812 1 98.88 104 MET A N 1
ATOM 782 C CA . MET A 1 104 ? 1.853 11.297 2.148 1 98.88 104 MET A CA 1
ATOM 783 C C . MET A 1 104 ? 0.516 10.758 1.656 1 98.88 104 MET A C 1
ATOM 785 O O . MET A 1 104 ? 0.43 10.211 0.556 1 98.88 104 MET A O 1
ATOM 789 N N . VAL A 1 105 ? -0.539 10.945 2.471 1 98.88 105 VAL A N 1
ATOM 790 C CA . VAL A 1 105 ? -1.893 10.609 2.047 1 98.88 105 VAL A CA 1
ATOM 791 C C . VAL A 1 105 ? -2.27 11.43 0.815 1 98.88 105 VAL A C 1
ATOM 793 O O . VAL A 1 105 ? -2.881 10.906 -0.122 1 98.88 105 VAL A O 1
ATOM 796 N N . GLY A 1 106 ? -1.904 12.672 0.786 1 98.94 106 GLY A N 1
ATOM 797 C CA . GLY A 1 106 ? -2.162 13.516 -0.369 1 98.94 106 GLY A CA 1
ATOM 798 C C . GLY A 1 106 ? -1.478 13.023 -1.632 1 98.94 106 GLY A C 1
ATOM 799 O O . GLY A 1 106 ? -2.061 13.062 -2.717 1 98.94 106 GLY A O 1
ATOM 800 N N . GLN A 1 107 ? -0.227 12.656 -1.468 1 98.94 107 GLN A N 1
ATOM 801 C CA . GLN A 1 107 ? 0.498 12.078 -2.596 1 98.94 107 GLN A CA 1
ATOM 802 C C . GLN A 1 107 ? -0.216 10.844 -3.133 1 98.94 107 GLN A C 1
ATOM 804 O O . GLN A 1 107 ? -0.331 10.664 -4.348 1 98.94 107 GLN A O 1
ATOM 809 N N . TRP A 1 108 ? -0.678 10.008 -2.234 1 98.62 108 TRP A N 1
ATOM 810 C CA . TRP A 1 108 ? -1.43 8.82 -2.625 1 98.62 108 TRP A CA 1
ATOM 811 C C . TRP A 1 108 ? -2.695 9.195 -3.385 1 98.62 108 TRP A C 1
ATOM 813 O O . TRP A 1 108 ? -2.986 8.633 -4.441 1 98.62 108 TRP A O 1
ATOM 823 N N . LEU A 1 109 ? -3.441 10.195 -2.91 1 98.75 109 LEU A N 1
ATOM 824 C CA . LEU A 1 109 ? -4.664 10.656 -3.557 1 98.75 109 LEU A CA 1
ATOM 825 C C . LEU A 1 109 ? -4.371 11.18 -4.957 1 98.75 109 LEU A C 1
ATOM 827 O O . LEU A 1 109 ? -5.18 11.008 -5.875 1 98.75 109 LEU A O 1
ATOM 831 N N . ALA A 1 110 ? -3.268 11.805 -5.16 1 98.56 110 ALA A N 1
ATOM 832 C CA . ALA A 1 110 ? -2.928 12.461 -6.418 1 98.56 110 ALA A CA 1
ATOM 833 C C . ALA A 1 110 ? -2.846 11.453 -7.559 1 98.56 110 ALA A C 1
ATOM 835 O O . ALA A 1 110 ? -3.156 11.781 -8.711 1 98.56 110 ALA A O 1
ATOM 836 N N . HIS A 1 111 ? -2.385 10.258 -7.242 1 95 111 HIS A N 1
ATOM 837 C CA . HIS A 1 111 ? -2.285 9.297 -8.344 1 95 111 HIS A CA 1
ATOM 838 C C . HIS A 1 111 ? -3.434 8.297 -8.305 1 95 111 HIS A C 1
ATOM 840 O O . HIS A 1 111 ? -3.791 7.719 -9.336 1 95 111 HIS A O 1
ATOM 846 N N . ARG A 1 112 ? -4.148 8.141 -7.195 1 96.56 112 ARG A N 1
ATOM 847 C CA . ARG A 1 112 ? -5.176 7.105 -7.07 1 96.56 112 ARG A CA 1
ATOM 848 C C . ARG A 1 112 ? -6.566 7.688 -7.305 1 96.56 112 ARG A C 1
ATOM 850 O O . ARG A 1 112 ? -7.461 6.988 -7.785 1 96.56 112 ARG A O 1
ATOM 857 N N . ALA A 1 113 ? -6.75 8.906 -6.91 1 97.88 113 ALA A N 1
ATOM 858 C CA . ALA A 1 113 ? -8.07 9.523 -7.004 1 97.88 113 ALA A CA 1
ATOM 859 C C . ALA A 1 113 ? -7.957 11.008 -7.352 1 97.88 113 ALA A C 1
ATOM 861 O O . ALA A 1 113 ? -8.531 11.859 -6.668 1 97.88 113 ALA A O 1
ATOM 862 N N . PRO A 1 114 ? -7.223 11.312 -8.445 1 98.19 114 PRO A N 1
ATOM 863 C CA . PRO A 1 114 ? -7.031 12.727 -8.797 1 98.19 114 PRO A CA 1
ATOM 864 C C . PRO A 1 114 ? -8.344 13.445 -9.086 1 98.19 114 PRO A C 1
ATOM 866 O O . PRO A 1 114 ? -8.445 14.656 -8.891 1 98.19 114 PRO A O 1
ATOM 869 N N . GLU A 1 115 ? -9.328 12.688 -9.508 1 98.12 115 GLU A N 1
ATOM 870 C CA . GLU A 1 115 ? -10.625 13.258 -9.859 1 98.12 115 GLU A CA 1
ATOM 871 C C . GLU A 1 115 ? -11.352 13.773 -8.617 1 98.12 115 GLU A C 1
ATOM 873 O O . GLU A 1 115 ? -12.32 14.523 -8.719 1 98.12 115 GLU A O 1
ATOM 878 N N . ARG A 1 116 ? -10.875 13.43 -7.41 1 98.69 116 ARG A N 1
ATOM 879 C CA . ARG A 1 116 ? -11.477 13.852 -6.152 1 98.69 116 ARG A CA 1
ATOM 880 C C . ARG A 1 116 ? -10.812 15.125 -5.625 1 98.69 116 ARG A C 1
ATOM 882 O O . ARG A 1 116 ? -11.219 15.664 -4.598 1 98.69 116 ARG A O 1
ATOM 889 N N . LEU A 1 117 ? -9.773 15.617 -6.34 1 98.81 117 LEU A N 1
ATOM 890 C CA . LEU A 1 117 ? -8.977 16.734 -5.852 1 98.81 117 LEU A CA 1
ATOM 891 C C . LEU A 1 117 ? -9.18 17.969 -6.727 1 98.81 117 LEU A C 1
ATOM 893 O O . LEU A 1 117 ? -9.234 17.859 -7.953 1 98.81 117 LEU A O 1
ATOM 897 N N . LEU A 1 118 ? -9.414 19.094 -6.137 1 98.62 118 LEU A N 1
ATOM 898 C CA . LEU A 1 118 ? -9.352 20.375 -6.832 1 98.62 118 LEU A CA 1
ATOM 899 C C . LEU A 1 118 ? -7.918 20.891 -6.895 1 98.62 118 LEU A C 1
ATOM 901 O O . LEU A 1 118 ? -7.328 20.969 -7.973 1 98.62 118 LEU A O 1
ATOM 905 N N . ARG A 1 119 ? -7.352 21.219 -5.805 1 98.88 119 ARG A N 1
ATOM 906 C CA . ARG A 1 119 ? -5.945 21.578 -5.66 1 98.88 119 ARG A CA 1
ATOM 907 C C . ARG A 1 119 ? -5.324 20.891 -4.449 1 98.88 119 ARG A C 1
ATOM 909 O O . ARG A 1 119 ? -6.031 20.516 -3.512 1 98.88 119 ARG A O 1
ATOM 916 N N . LEU A 1 120 ? -4.008 20.703 -4.508 1 98.94 120 LEU A N 1
ATOM 917 C CA . LEU A 1 120 ? -3.307 19.859 -3.553 1 98.94 120 LEU A CA 1
ATOM 918 C C . LEU A 1 120 ? -2.188 20.625 -2.855 1 98.94 120 LEU A C 1
ATOM 920 O O . LEU A 1 120 ? -1.406 21.312 -3.51 1 98.94 120 LEU A O 1
ATOM 924 N N . VAL A 1 121 ? -2.174 20.594 -1.553 1 99 121 VAL A N 1
ATOM 925 C CA . VAL A 1 121 ? -1.058 21.109 -0.771 1 99 121 VAL A CA 1
ATOM 926 C C . VAL A 1 121 ? -0.355 19.969 -0.045 1 99 121 VAL A C 1
ATOM 928 O O . VAL A 1 121 ? -0.983 19.234 0.717 1 99 121 VAL A O 1
ATOM 931 N N . LEU A 1 122 ? 0.863 19.812 -0.32 1 98.94 122 LEU A N 1
ATOM 932 C CA . LEU A 1 122 ? 1.736 18.844 0.346 1 98.94 122 LEU A CA 1
ATOM 933 C C . LEU A 1 122 ? 2.746 19.562 1.239 1 98.94 122 LEU A C 1
ATOM 935 O O . LEU A 1 122 ? 3.744 20.094 0.75 1 98.94 122 LEU A O 1
ATOM 939 N N . ALA A 1 123 ? 2.496 19.5 2.541 1 98.94 123 ALA A N 1
ATOM 940 C CA . ALA A 1 123 ? 3.303 20.312 3.451 1 98.94 123 ALA A CA 1
ATOM 941 C C . ALA A 1 123 ? 4.234 19.438 4.281 1 98.94 123 ALA A C 1
ATOM 943 O O . ALA A 1 123 ? 3.799 18.438 4.879 1 98.94 123 ALA A O 1
ATOM 944 N N . ASN A 1 124 ? 5.535 19.812 4.363 1 98.94 124 ASN A N 1
ATOM 945 C CA . ASN A 1 124 ? 6.508 19.156 5.223 1 98.94 124 ASN A CA 1
ATOM 946 C C . ASN A 1 124 ? 6.406 17.625 5.113 1 98.94 124 ASN A C 1
ATOM 948 O O . ASN A 1 124 ? 6.246 16.938 6.117 1 98.94 124 ASN A O 1
ATOM 952 N N . THR A 1 125 ? 6.547 17.156 3.906 1 98.94 125 THR A N 1
ATOM 953 C CA . THR A 1 125 ? 6.344 15.742 3.623 1 98.94 125 THR A CA 1
ATOM 954 C C . THR A 1 125 ? 7.41 15.227 2.66 1 98.94 125 THR A C 1
ATOM 956 O O . THR A 1 125 ? 8.336 15.953 2.303 1 98.94 125 THR A O 1
ATOM 959 N N . SER A 1 126 ? 7.41 13.969 2.449 1 98.81 126 SER A N 1
ATOM 960 C CA . SER A 1 126 ? 8.352 13.289 1.565 1 98.81 126 SER A CA 1
ATOM 961 C C . SER A 1 126 ? 7.711 12.078 0.897 1 98.81 126 SER A C 1
ATOM 963 O O . SER A 1 126 ? 6.711 11.547 1.388 1 98.81 126 SER A O 1
ATOM 965 N N . ALA A 1 127 ? 8.258 11.773 -0.258 1 98.69 127 ALA A N 1
ATOM 966 C CA . ALA A 1 127 ? 7.73 10.633 -1.004 1 98.69 127 ALA A CA 1
ATOM 967 C C . ALA A 1 127 ? 8.219 9.312 -0.411 1 98.69 127 ALA A C 1
ATOM 969 O O . ALA A 1 127 ? 7.676 8.25 -0.719 1 98.69 127 ALA A O 1
ATOM 970 N N . CYS A 1 128 ? 9.211 9.375 0.368 1 98.06 128 CYS A N 1
ATOM 971 C CA . CYS A 1 128 ? 9.805 8.203 0.994 1 98.06 128 CYS A CA 1
ATOM 972 C C . CYS A 1 128 ? 10.539 8.578 2.275 1 98.06 128 CYS A C 1
ATOM 974 O O . CYS A 1 128 ? 11.219 9.602 2.328 1 98.06 128 CYS A O 1
ATOM 976 N N . MET A 1 129 ? 10.352 7.691 3.297 1 97.38 129 MET A N 1
ATOM 977 C CA . MET A 1 129 ? 11.039 7.922 4.566 1 97.38 129 MET A CA 1
ATOM 978 C C . MET A 1 129 ? 12.016 6.789 4.863 1 97.38 129 MET A C 1
ATOM 980 O O . MET A 1 129 ? 11.648 5.793 5.492 1 97.38 129 MET A O 1
ATOM 984 N N . ALA A 1 130 ? 13.273 6.902 4.527 1 93.81 130 ALA A N 1
ATOM 985 C CA . ALA A 1 130 ? 14.312 5.895 4.727 1 93.81 130 ALA A CA 1
ATOM 986 C C . ALA A 1 130 ? 15.172 6.23 5.941 1 93.81 130 ALA A C 1
ATOM 988 O O . ALA A 1 130 ? 15.312 7.398 6.309 1 93.81 130 ALA A O 1
ATOM 989 N N . PRO A 1 131 ? 15.703 5.328 6.59 1 95.19 131 PRO A N 1
ATOM 990 C CA . PRO A 1 131 ? 15.586 3.898 6.293 1 95.19 131 PRO A CA 1
ATOM 991 C C . PRO A 1 131 ? 14.398 3.246 6.996 1 95.19 131 PRO A C 1
ATOM 993 O O . PRO A 1 131 ? 14.023 3.662 8.094 1 95.19 131 PRO A O 1
ATOM 996 N N . PRO A 1 132 ? 13.836 2.178 6.43 1 94.19 132 PRO A N 1
ATOM 997 C CA . PRO A 1 132 ? 12.711 1.472 7.051 1 94.19 132 PRO A CA 1
ATOM 998 C C . PRO A 1 132 ? 13.023 0.987 8.461 1 94.19 132 PRO A C 1
ATOM 1000 O O . PRO A 1 132 ? 12.133 0.921 9.312 1 94.19 132 PRO A O 1
ATOM 1003 N N . SER A 1 133 ? 14.258 0.61 8.742 1 94.75 133 SER A N 1
ATOM 1004 C CA . SER A 1 133 ? 14.648 0.091 10.047 1 94.75 133 SER A CA 1
ATOM 1005 C C . SER A 1 133 ? 14.383 1.114 11.148 1 94.75 133 SER A C 1
ATOM 1007 O O . SER A 1 133 ? 14.086 0.747 12.289 1 94.75 133 SER A O 1
ATOM 1009 N N . ALA A 1 134 ? 14.516 2.389 10.836 1 96 134 ALA A N 1
ATOM 1010 C CA . ALA A 1 134 ? 14.25 3.438 11.82 1 96 134 ALA A CA 1
ATOM 1011 C C . ALA A 1 134 ? 12.773 3.441 12.227 1 96 134 ALA A C 1
ATOM 1013 O O . ALA A 1 134 ? 12.453 3.635 13.406 1 96 134 ALA A O 1
ATOM 1014 N N . TRP A 1 135 ? 11.922 3.227 11.305 1 97.44 135 TRP A N 1
ATOM 1015 C CA . TRP A 1 135 ? 10.484 3.189 11.586 1 97.44 135 TRP A CA 1
ATOM 1016 C C . TRP A 1 135 ? 10.102 1.898 12.305 1 97.44 135 TRP A C 1
ATOM 1018 O O . TRP A 1 135 ? 9.227 1.898 13.164 1 97.44 135 TRP A O 1
ATOM 1028 N N . GLN A 1 136 ? 10.75 0.812 11.906 1 95.62 136 GLN A N 1
ATOM 1029 C CA . GLN A 1 136 ? 10.539 -0.44 12.625 1 95.62 136 GLN A CA 1
ATOM 1030 C C . GLN A 1 136 ? 10.922 -0.303 14.094 1 95.62 136 GLN A C 1
ATOM 1032 O O . GLN A 1 136 ? 10.188 -0.751 14.977 1 95.62 136 GLN A O 1
ATOM 1037 N N . GLN A 1 137 ? 12.07 0.31 14.32 1 96.19 137 GLN A N 1
ATOM 1038 C CA . GLN A 1 137 ? 12.516 0.547 15.688 1 96.19 137 GLN A CA 1
ATOM 1039 C C . GLN A 1 137 ? 11.531 1.441 16.438 1 96.19 137 GLN A C 1
ATOM 1041 O O . GLN A 1 137 ? 11.25 1.211 17.609 1 96.19 137 GLN A O 1
ATOM 1046 N N . ARG A 1 138 ? 11.07 2.426 15.758 1 96.44 138 ARG A N 1
ATOM 1047 C CA . ARG A 1 138 ? 10.125 3.359 16.359 1 96.44 138 ARG A CA 1
ATOM 1048 C C . ARG A 1 138 ? 8.836 2.652 16.766 1 96.44 138 ARG A C 1
ATOM 1050 O O . ARG A 1 138 ? 8.328 2.855 17.875 1 96.44 138 ARG A O 1
ATOM 1057 N N . LEU A 1 139 ? 8.258 1.843 15.812 1 96.5 139 LEU A N 1
ATOM 1058 C CA . LEU A 1 139 ? 7.008 1.17 16.156 1 96.5 139 LEU A CA 1
ATOM 1059 C C . LEU A 1 139 ? 7.223 0.147 17.266 1 96.5 139 LEU A C 1
ATOM 1061 O O . LEU A 1 139 ? 6.398 0.03 18.172 1 96.5 139 LEU A O 1
ATOM 1065 N N . GLU A 1 140 ? 8.344 -0.566 17.297 1 96.19 140 GLU A N 1
ATOM 1066 C CA . GLU A 1 140 ? 8.633 -1.493 18.375 1 96.19 140 GLU A CA 1
ATOM 1067 C C . GLU A 1 140 ? 8.789 -0.754 19.703 1 96.19 140 GLU A C 1
ATOM 1069 O O . GLU A 1 140 ? 8.328 -1.229 20.75 1 96.19 140 GLU A O 1
ATOM 1074 N N . GLY A 1 141 ? 9.469 0.343 19.672 1 96.25 141 GLY A N 1
ATOM 1075 C CA . GLY A 1 141 ? 9.695 1.147 20.875 1 96.25 141 GLY A CA 1
ATOM 1076 C C . GLY A 1 141 ? 8.406 1.635 21.516 1 96.25 141 GLY A C 1
ATOM 1077 O O . GLY A 1 141 ? 8.242 1.55 22.734 1 96.25 141 GLY A O 1
ATOM 1078 N N . VAL A 1 142 ? 7.488 2.162 20.656 1 97.12 142 VAL A N 1
ATOM 1079 C CA . VAL A 1 142 ? 6.258 2.719 21.203 1 97.12 142 VAL A CA 1
ATOM 1080 C C . VAL A 1 142 ? 5.391 1.596 21.766 1 97.12 142 VAL A C 1
ATOM 1082 O O . VAL A 1 142 ? 4.695 1.78 22.766 1 97.12 142 VAL A O 1
ATOM 1085 N N . LEU A 1 143 ? 5.402 0.432 21.156 1 96.12 143 LEU A N 1
ATOM 1086 C CA . LEU A 1 143 ? 4.633 -0.701 21.656 1 96.12 143 LEU A CA 1
ATOM 1087 C C . LEU A 1 143 ? 5.199 -1.2 22.984 1 96.12 143 LEU A C 1
ATOM 1089 O O . LEU A 1 143 ? 4.449 -1.622 23.859 1 96.12 143 LEU A O 1
ATOM 1093 N N . ALA A 1 144 ? 6.477 -1.125 23.125 1 97 144 ALA A N 1
ATOM 1094 C CA . ALA A 1 144 ? 7.145 -1.664 24.297 1 97 144 ALA A CA 1
ATOM 1095 C C . ALA A 1 144 ? 7.125 -0.662 25.453 1 97 144 ALA A C 1
ATOM 1097 O O . ALA A 1 144 ? 6.977 -1.045 26.609 1 97 144 ALA A O 1
ATOM 1098 N N . ASN A 1 145 ? 7.273 0.651 25.125 1 96.62 145 ASN A N 1
ATOM 1099 C CA . ASN A 1 145 ? 7.609 1.613 26.172 1 96.62 145 ASN A CA 1
ATOM 1100 C C . ASN A 1 145 ? 6.574 2.734 26.25 1 96.62 145 ASN A C 1
ATOM 1102 O O . ASN A 1 145 ? 6.676 3.617 27.109 1 96.62 145 ASN A O 1
ATOM 1106 N N . GLY A 1 146 ? 5.598 2.709 25.391 1 96.38 146 GLY A N 1
ATOM 1107 C CA . GLY A 1 146 ? 4.617 3.785 25.359 1 96.38 146 GLY A CA 1
ATOM 1108 C C . GLY A 1 146 ? 5.105 5.012 24.609 1 96.38 146 GLY A C 1
ATOM 1109 O O . GLY A 1 146 ? 6.152 4.973 23.953 1 96.38 146 GLY A O 1
ATOM 1110 N N . MET A 1 147 ? 4.387 6.094 24.719 1 96.88 147 MET A N 1
ATOM 1111 C CA . MET A 1 147 ? 4.621 7.277 23.891 1 96.88 147 MET A CA 1
ATOM 1112 C C . MET A 1 147 ? 5.633 8.211 24.547 1 96.88 147 MET A C 1
ATOM 1114 O O . MET A 1 147 ? 6.262 9.023 23.859 1 96.88 147 MET A O 1
ATOM 1118 N N . ALA A 1 148 ? 5.805 8.195 25.75 1 95.12 148 ALA A N 1
ATOM 1119 C CA . ALA A 1 148 ? 6.508 9.211 26.531 1 95.12 148 ALA A CA 1
ATOM 1120 C C . ALA A 1 148 ? 7.934 9.398 26.031 1 95.12 148 ALA A C 1
ATOM 1122 O O . ALA A 1 148 ? 8.352 10.523 25.75 1 95.12 148 ALA A O 1
ATOM 1123 N N . PRO A 1 149 ? 8.789 8.32 25.797 1 93.69 149 PRO A N 1
ATOM 1124 C CA . PRO A 1 149 ? 10.148 8.523 25.297 1 93.69 149 PRO A CA 1
ATOM 1125 C C . PRO A 1 149 ? 10.18 9.211 23.938 1 93.69 149 PRO A C 1
ATOM 1127 O O . PRO A 1 149 ? 11.07 10.016 23.656 1 93.69 149 PRO A O 1
ATOM 1130 N N . LEU A 1 150 ? 9.227 8.938 23.141 1 92.44 150 LEU A N 1
ATOM 1131 C CA . LEU A 1 150 ? 9.148 9.484 21.797 1 92.44 150 LEU A CA 1
ATOM 1132 C C . LEU A 1 150 ? 8.773 10.961 21.828 1 92.44 150 LEU A C 1
ATOM 1134 O O . LEU A 1 150 ? 9.281 11.758 21.031 1 92.44 150 LEU A O 1
ATOM 1138 N N . ALA A 1 151 ? 7.828 11.344 22.734 1 88.06 151 ALA A N 1
ATOM 1139 C CA . ALA A 1 151 ? 7.344 12.719 22.812 1 88.06 151 ALA A CA 1
ATOM 1140 C C . ALA A 1 151 ? 8.492 13.688 23.109 1 88.06 151 ALA A C 1
ATOM 1142 O O . ALA A 1 151 ? 8.578 14.758 22.5 1 88.06 151 ALA A O 1
ATOM 1143 N N . GLU A 1 152 ? 9.367 13.305 23.922 1 82.44 152 GLU A N 1
ATOM 1144 C CA . GLU A 1 152 ? 10.5 14.141 24.297 1 82.44 152 GLU A CA 1
ATOM 1145 C C . GLU A 1 152 ? 11.461 14.352 23.125 1 82.44 152 GLU A C 1
ATOM 1147 O O . GLU A 1 152 ? 11.922 15.469 22.891 1 82.44 152 GLU A O 1
ATOM 1152 N N . ALA A 1 153 ? 11.656 13.336 22.391 1 87.19 153 ALA A N 1
ATOM 1153 C CA . ALA A 1 153 ? 12.586 13.383 21.266 1 87.19 153 ALA A CA 1
ATOM 1154 C C . ALA A 1 153 ? 11.961 14.102 20.062 1 87.19 153 ALA A C 1
ATOM 1156 O O . ALA A 1 153 ? 12.664 14.758 19.297 1 87.19 153 ALA A O 1
ATOM 1157 N N . SER A 1 154 ? 10.68 14.102 19.938 1 92.06 154 SER A N 1
ATOM 1158 C CA . SER A 1 154 ? 9.984 14.578 18.75 1 92.06 154 SER A CA 1
ATOM 1159 C C . SER A 1 154 ? 9.922 16.109 18.719 1 92.06 154 SER A C 1
ATOM 1161 O O . SER A 1 154 ? 10.047 16.719 17.656 1 92.06 154 SER A O 1
ATOM 1163 N N . LEU A 1 155 ? 9.766 16.766 19.828 1 92.38 155 LEU A N 1
ATOM 1164 C CA . LEU A 1 155 ? 9.602 18.219 19.859 1 92.38 155 LEU A CA 1
ATOM 1165 C C . LEU A 1 155 ? 10.828 18.906 19.281 1 92.38 155 LEU A C 1
ATOM 1167 O O . LEU A 1 155 ? 10.695 19.891 18.531 1 92.38 155 LEU A O 1
ATOM 1171 N N . GLY A 1 156 ? 11.977 18.406 19.594 1 92.06 156 GLY A N 1
ATOM 1172 C CA . GLY A 1 156 ? 13.203 18.984 19.062 1 92.06 156 GLY A CA 1
ATOM 1173 C C . GLY 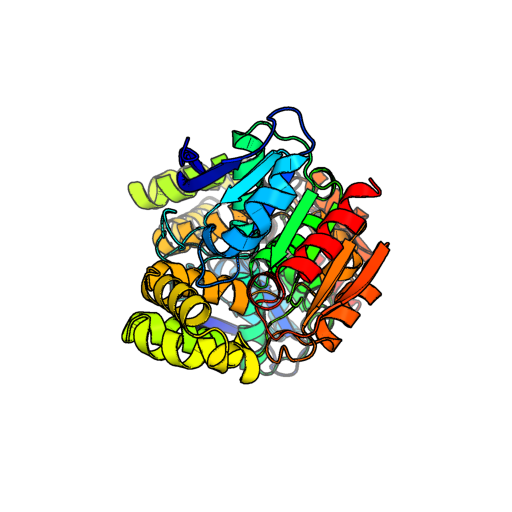A 1 156 ? 13.336 18.859 17.562 1 92.06 156 GLY A C 1
ATOM 1174 O O . GLY A 1 156 ? 14 19.672 16.922 1 92.06 156 GLY A O 1
ATOM 1175 N N . ARG A 1 157 ? 12.688 17.859 16.984 1 93.75 157 ARG A N 1
ATOM 1176 C CA . ARG A 1 157 ? 12.711 17.656 15.539 1 93.75 157 ARG A CA 1
ATOM 1177 C C . ARG A 1 157 ? 11.594 18.438 14.859 1 93.75 157 ARG A C 1
ATOM 1179 O O . ARG A 1 157 ? 11.727 18.828 13.695 1 93.75 157 ARG A O 1
ATOM 1186 N N . TRP A 1 158 ? 10.531 18.75 15.617 1 97.06 158 TRP A N 1
ATOM 1187 C CA . TRP A 1 158 ? 9.312 19.297 15.023 1 97.06 158 TRP A CA 1
ATOM 1188 C C . TRP A 1 158 ? 9.352 20.812 15.008 1 97.06 158 TRP A C 1
ATOM 1190 O O . TRP A 1 158 ? 8.633 21.453 14.242 1 97.06 158 TRP A O 1
ATOM 1200 N N . PHE A 1 159 ? 10.227 21.391 15.875 1 97.62 159 PHE A N 1
ATOM 1201 C CA . PHE A 1 159 ? 10.266 22.844 16.016 1 97.62 159 PHE A CA 1
ATOM 1202 C C . PHE A 1 159 ? 11.703 23.328 16.109 1 97.62 159 PHE A C 1
ATOM 1204 O O . PHE A 1 159 ? 12.586 22.609 16.578 1 97.62 159 PHE A O 1
ATOM 1211 N N . THR A 1 160 ? 11.906 24.562 15.672 1 97.25 160 THR A N 1
ATOM 1212 C CA . THR A 1 160 ? 13.203 25.203 15.852 1 97.25 160 THR A CA 1
ATOM 1213 C C . THR A 1 160 ? 13.43 25.547 17.328 1 97.25 160 THR A C 1
ATOM 1215 O O . THR A 1 160 ? 12.477 25.766 18.078 1 97.25 160 THR A O 1
ATOM 1218 N N . PRO A 1 161 ? 14.758 25.641 17.672 1 96.12 161 PRO A N 1
ATOM 1219 C CA . PRO A 1 161 ? 15.055 26 19.062 1 96.12 161 PRO A CA 1
ATOM 1220 C C . PRO A 1 161 ? 14.477 27.359 19.453 1 96.12 161 PRO A C 1
ATOM 1222 O O . PRO A 1 161 ? 14.031 27.547 20.594 1 96.12 161 PRO A O 1
ATOM 1225 N N . GLY A 1 162 ? 14.508 28.281 18.547 1 96.62 162 GLY A N 1
ATOM 1226 C CA . GLY A 1 162 ? 13.945 29.594 18.812 1 96.62 162 GLY A CA 1
ATOM 1227 C C . GLY A 1 162 ? 12.461 29.547 19.141 1 96.62 162 GLY A C 1
ATOM 1228 O O . GLY A 1 162 ? 12.008 30.219 20.062 1 96.62 162 GLY A O 1
ATOM 1229 N N . PHE A 1 163 ? 11.719 28.766 18.484 1 97 163 PHE A N 1
ATOM 1230 C CA . PHE A 1 163 ? 10.289 28.609 18.734 1 97 163 PHE A CA 1
ATOM 1231 C C . PHE A 1 163 ? 10.031 27.969 20.094 1 97 163 PHE A C 1
ATOM 1233 O O . PHE A 1 163 ? 9.188 28.438 20.859 1 97 163 PHE A O 1
ATOM 1240 N N . LEU A 1 164 ? 10.773 26.859 20.359 1 96.19 164 LEU A N 1
ATOM 1241 C CA . LEU A 1 164 ? 10.609 26.172 21.625 1 96.19 164 LEU A CA 1
ATOM 1242 C C . LEU A 1 164 ? 10.867 27.109 22.797 1 96.19 164 LEU A C 1
ATOM 1244 O O . LEU A 1 164 ? 10.18 27.016 23.828 1 96.19 164 LEU A O 1
ATOM 1248 N N . ALA A 1 165 ? 11.742 28.031 22.594 1 96.62 165 ALA A N 1
ATOM 1249 C CA . ALA A 1 165 ? 12.094 28.969 23.656 1 96.62 165 ALA A CA 1
ATOM 1250 C C . ALA A 1 165 ? 11.047 30.078 23.781 1 96.62 165 ALA A C 1
ATOM 1252 O O . ALA A 1 165 ? 10.727 30.516 24.891 1 96.62 165 ALA A O 1
ATOM 1253 N N . SER A 1 166 ? 10.516 30.484 22.703 1 97.38 166 SER A N 1
ATOM 1254 C CA . SER A 1 166 ? 9.672 31.688 22.688 1 97.38 166 SER A CA 1
ATOM 1255 C C . SER A 1 166 ? 8.203 31.328 22.859 1 97.38 166 SER A C 1
ATOM 1257 O O . SER A 1 166 ? 7.402 32.156 23.297 1 97.38 166 SER A O 1
ATOM 1259 N N . ARG A 1 167 ? 7.855 30.125 22.5 1 97.12 167 ARG A N 1
ATOM 1260 C CA . ARG A 1 167 ? 6.457 29.719 22.562 1 97.12 167 ARG A CA 1
ATOM 1261 C C . ARG A 1 167 ? 6.312 28.391 23.281 1 97.12 167 ARG A C 1
ATOM 1263 O O . ARG A 1 167 ? 5.738 27.438 22.734 1 97.12 167 ARG A O 1
ATOM 1270 N N . PRO A 1 168 ? 6.734 28.297 24.5 1 96 168 PRO A N 1
ATOM 1271 C CA . PRO A 1 168 ? 6.73 27.031 25.234 1 96 168 PRO A CA 1
ATOM 1272 C C . PRO A 1 168 ? 5.328 26.453 25.406 1 96 168 PRO A C 1
ATOM 1274 O O . PRO A 1 168 ? 5.156 25.234 25.453 1 96 168 PRO A O 1
ATOM 1277 N N . ASP A 1 169 ? 4.332 27.328 25.484 1 97.38 169 ASP A N 1
ATOM 1278 C CA . ASP A 1 169 ? 2.963 26.844 25.672 1 97.38 169 ASP A CA 1
ATOM 1279 C C . ASP A 1 169 ? 2.469 26.109 24.438 1 97.38 169 ASP A C 1
ATOM 1281 O O . ASP A 1 169 ? 1.763 25.109 24.547 1 97.38 169 ASP A O 1
ATOM 1285 N N . GLU A 1 170 ? 2.76 26.641 23.25 1 97.06 170 GLU A N 1
ATOM 1286 C CA . GLU A 1 170 ? 2.389 25.953 22.016 1 97.06 170 GLU A CA 1
ATOM 1287 C C . GLU A 1 170 ? 3.104 24.625 21.875 1 97.06 170 GLU A C 1
ATOM 1289 O O . GLU A 1 170 ? 2.512 23.641 21.438 1 97.06 170 GLU A O 1
ATOM 1294 N N . ALA A 1 171 ? 4.383 24.625 22.25 1 95.88 171 ALA A N 1
ATOM 1295 C CA . ALA A 1 171 ? 5.148 23.375 22.219 1 95.88 171 ALA A CA 1
ATOM 1296 C C . ALA A 1 171 ? 4.551 22.344 23.172 1 95.88 171 ALA A C 1
ATOM 1298 O O . ALA A 1 171 ? 4.457 21.156 22.828 1 95.88 171 ALA A O 1
ATOM 1299 N N . GLU A 1 172 ? 4.156 22.812 24.344 1 96.5 172 GLU A N 1
ATOM 1300 C CA . GLU A 1 172 ? 3.559 21.922 25.328 1 96.5 172 GLU A CA 1
ATOM 1301 C C . GLU A 1 172 ? 2.219 21.375 24.844 1 96.5 172 GLU A C 1
ATOM 1303 O O . GLU A 1 172 ? 1.884 20.219 25.094 1 96.5 172 GLU A O 1
ATOM 1308 N N . TRP A 1 173 ? 1.459 22.219 24.188 1 97.44 173 TRP A N 1
ATOM 1309 C CA . TRP A 1 173 ? 0.189 21.812 23.594 1 97.44 173 TRP A CA 1
ATOM 1310 C C . TRP A 1 173 ? 0.391 20.656 22.625 1 97.44 173 TRP A C 1
ATOM 1312 O O . TRP A 1 173 ? -0.338 19.656 22.672 1 97.44 173 TRP A O 1
ATOM 1322 N N . ILE A 1 174 ? 1.405 20.703 21.828 1 97.31 174 ILE A N 1
ATOM 1323 C CA . ILE A 1 174 ? 1.719 19.656 20.875 1 97.31 174 ILE A CA 1
ATOM 1324 C C . ILE A 1 174 ? 2.248 18.422 21.609 1 97.31 174 ILE A C 1
ATOM 1326 O O . ILE A 1 174 ? 1.911 17.297 21.25 1 97.31 174 ILE A O 1
ATOM 1330 N N . ARG A 1 175 ? 3.078 18.672 22.594 1 96.62 175 ARG A N 1
ATOM 1331 C CA . ARG A 1 175 ? 3.6 17.562 23.391 1 96.62 175 ARG A CA 1
ATOM 1332 C C . ARG A 1 175 ? 2.465 16.734 24 1 96.62 175 ARG A C 1
ATOM 1334 O O . ARG A 1 175 ? 2.516 15.508 23.984 1 96.62 175 ARG A O 1
ATOM 1341 N N . GLN A 1 176 ? 1.519 17.375 24.484 1 96.69 176 GLN A N 1
ATOM 1342 C CA . GLN A 1 176 ? 0.386 16.688 25.094 1 96.69 176 GLN A CA 1
ATOM 1343 C C . GLN A 1 176 ? -0.4 15.891 24.062 1 96.69 176 GLN A C 1
ATOM 1345 O O . GLN A 1 176 ? -0.9 14.805 24.359 1 96.69 176 GLN A O 1
ATOM 1350 N N . MET A 1 177 ? -0.528 16.453 22.891 1 96.25 177 MET A N 1
ATOM 1351 C CA . MET A 1 177 ? -1.178 15.734 21.797 1 96.25 177 MET A CA 1
ATOM 1352 C C . MET A 1 177 ? -0.449 14.43 21.5 1 96.25 177 MET A C 1
ATOM 1354 O O . MET A 1 177 ? -1.081 13.383 21.359 1 96.25 177 MET A O 1
ATOM 1358 N N . LEU A 1 178 ? 0.825 14.516 21.422 1 96.5 178 LEU A N 1
ATOM 1359 C CA . LEU A 1 178 ? 1.658 13.359 21.125 1 96.5 178 LEU A CA 1
ATOM 1360 C C . LEU A 1 178 ? 1.549 12.305 22.219 1 96.5 178 LEU A C 1
ATOM 1362 O O . LEU A 1 178 ? 1.379 11.117 21.938 1 96.5 178 LEU A O 1
ATOM 1366 N N . LEU A 1 179 ? 1.597 12.758 23.469 1 96.19 179 LEU A N 1
ATOM 1367 C CA . LEU A 1 179 ? 1.576 11.883 24.625 1 96.19 179 LEU A CA 1
ATOM 1368 C C . LEU A 1 179 ? 0.246 11.141 24.719 1 96.19 179 LEU A C 1
ATOM 1370 O O . LEU A 1 179 ? 0.192 10.016 25.219 1 96.19 179 LEU A O 1
ATOM 1374 N N . ALA A 1 180 ? -0.75 11.742 24.172 1 96.25 180 ALA A N 1
ATOM 1375 C CA . ALA A 1 180 ? -2.102 11.219 24.344 1 96.25 180 ALA A CA 1
ATOM 1376 C C . ALA A 1 180 ? -2.416 10.164 23.297 1 96.25 180 ALA A C 1
ATOM 1378 O O . ALA A 1 180 ? -3.473 9.523 23.344 1 96.25 180 ALA A O 1
ATOM 1379 N N . ASN A 1 181 ? -1.526 9.883 22.328 1 96 181 ASN A N 1
ATOM 1380 C CA . ASN A 1 181 ? -1.776 8.906 21.266 1 96 181 ASN A CA 1
ATOM 1381 C C . ASN A 1 181 ? -1.826 7.484 21.828 1 96 181 ASN A C 1
ATOM 1383 O O . ASN A 1 181 ? -1.128 7.164 22.781 1 96 181 ASN A O 1
ATOM 1387 N N . ASP A 1 182 ? -2.703 6.672 21.219 1 96.69 182 ASP A N 1
ATOM 1388 C CA . ASP A 1 182 ? -2.674 5.23 21.422 1 96.69 182 ASP A CA 1
ATOM 1389 C C . ASP A 1 182 ? -1.437 4.609 20.781 1 96.69 182 ASP A C 1
ATOM 1391 O O . ASP A 1 182 ? -1.264 4.676 19.562 1 96.69 182 ASP A O 1
ATOM 1395 N N . PRO A 1 183 ? -0.558 3.938 21.656 1 97.38 183 PRO A N 1
ATOM 1396 C CA . PRO A 1 183 ? 0.654 3.34 21.078 1 97.38 183 PRO A CA 1
ATOM 1397 C C . PRO A 1 183 ? 0.355 2.375 19.938 1 97.38 183 PRO A C 1
ATOM 1399 O O . PRO A 1 183 ? 1.115 2.309 18.969 1 97.38 183 PRO A O 1
ATOM 1402 N N . GLN A 1 184 ? -0.721 1.654 20.016 1 96.25 184 GLN A N 1
ATOM 1403 C CA . GLN A 1 184 ? -1.084 0.71 18.953 1 96.25 184 GLN A CA 1
ATOM 1404 C C . GLN A 1 184 ? -1.386 1.435 17.656 1 96.25 184 GLN A C 1
ATOM 1406 O O . GLN A 1 184 ? -0.936 1.012 16.578 1 96.25 184 GLN A O 1
ATOM 1411 N N . GLY A 1 185 ? -2.188 2.457 17.719 1 97.62 185 GLY A N 1
ATOM 1412 C CA . GLY A 1 185 ? -2.498 3.25 16.531 1 97.62 185 GLY A CA 1
ATOM 1413 C C . GLY A 1 185 ? -1.281 3.934 15.945 1 97.62 185 GLY A C 1
ATOM 1414 O O . GLY A 1 185 ? -1.101 3.938 14.727 1 97.62 185 GLY A O 1
ATOM 1415 N N . TYR A 1 186 ? -0.473 4.477 16.859 1 98.12 186 TYR A N 1
ATOM 1416 C CA . TYR A 1 186 ? 0.761 5.117 16.422 1 98.12 186 TYR A CA 1
ATOM 1417 C C . TYR A 1 186 ? 1.659 4.125 15.688 1 98.12 186 TYR A C 1
ATOM 1419 O O . TYR A 1 186 ? 2.203 4.434 14.625 1 98.12 186 TYR A O 1
ATOM 1427 N N . ALA A 1 187 ? 1.786 2.939 16.25 1 97.69 187 ALA A N 1
ATOM 1428 C CA . ALA A 1 187 ? 2.613 1.89 15.664 1 97.69 187 ALA A CA 1
ATOM 1429 C C . ALA A 1 187 ? 2.08 1.479 14.297 1 97.69 187 ALA A C 1
ATOM 1431 O O . ALA A 1 187 ? 2.855 1.263 13.359 1 97.69 187 ALA A O 1
ATOM 1432 N N . GLY A 1 188 ? 0.785 1.339 14.172 1 97.62 188 GLY A N 1
ATOM 1433 C CA . GLY A 1 188 ? 0.188 1.026 12.883 1 97.62 188 GLY A CA 1
ATOM 1434 C C . GLY A 1 188 ? 0.53 2.039 11.805 1 97.62 188 GLY A C 1
ATOM 1435 O O . GLY A 1 188 ? 0.824 1.668 10.672 1 97.62 188 GLY A O 1
ATOM 1436 N N . CYS A 1 189 ? 0.502 3.279 12.164 1 98.38 189 CYS A N 1
ATOM 1437 C CA . CYS A 1 189 ? 0.832 4.352 11.227 1 98.38 189 CYS A CA 1
ATOM 1438 C C . CYS A 1 189 ? 2.32 4.352 10.898 1 98.38 189 CYS A C 1
ATOM 1440 O O . CYS A 1 189 ? 2.709 4.641 9.766 1 98.38 189 CYS A O 1
ATOM 1442 N N . CYS A 1 190 ? 3.184 4.027 11.891 1 98.12 190 CYS A N 1
ATOM 1443 C CA . CYS A 1 190 ? 4.609 3.885 11.625 1 98.12 190 CYS A CA 1
ATOM 1444 C C . CYS A 1 190 ? 4.859 2.85 10.531 1 98.12 190 CYS A C 1
ATOM 1446 O O . CYS A 1 190 ? 5.707 3.051 9.664 1 98.12 190 CYS A O 1
ATOM 1448 N N . ALA A 1 191 ? 4.098 1.803 10.609 1 97.56 191 ALA A N 1
ATOM 1449 C CA . ALA A 1 191 ? 4.25 0.745 9.617 1 97.56 191 ALA A CA 1
ATOM 1450 C C . ALA A 1 191 ? 3.854 1.238 8.227 1 97.56 191 ALA A C 1
ATOM 1452 O O . ALA A 1 191 ? 4.477 0.865 7.23 1 97.56 191 ALA A O 1
ATOM 1453 N N . ALA A 1 192 ? 2.805 2.049 8.125 1 97.94 192 ALA A N 1
ATOM 1454 C CA . ALA A 1 192 ? 2.396 2.633 6.852 1 97.94 192 ALA A CA 1
ATOM 1455 C C . ALA A 1 192 ? 3.52 3.473 6.254 1 97.94 192 ALA A C 1
ATOM 1457 O O . ALA A 1 192 ? 3.787 3.395 5.051 1 97.94 192 ALA A O 1
ATOM 1458 N N . ILE A 1 193 ? 4.156 4.242 7.094 1 98.38 193 ILE A N 1
ATOM 1459 C CA . ILE A 1 193 ? 5.242 5.098 6.637 1 98.38 193 ILE A CA 1
ATOM 1460 C C . ILE A 1 193 ? 6.461 4.246 6.293 1 98.38 193 ILE A C 1
ATOM 1462 O O . ILE A 1 193 ? 7.113 4.465 5.27 1 98.38 193 ILE A O 1
ATOM 1466 N N . ARG A 1 194 ? 6.758 3.24 7.102 1 97.19 194 ARG A N 1
ATOM 1467 C CA . ARG A 1 194 ? 7.875 2.318 6.918 1 97.19 194 ARG A CA 1
ATOM 1468 C C . ARG A 1 194 ? 7.859 1.714 5.516 1 97.19 194 ARG A C 1
ATOM 1470 O O . ARG A 1 194 ? 8.898 1.638 4.855 1 97.19 194 ARG A O 1
ATOM 1477 N N . ASP A 1 195 ? 6.676 1.384 5.086 1 95.81 195 ASP A N 1
ATOM 1478 C CA . ASP A 1 195 ? 6.566 0.577 3.877 1 95.81 195 ASP A CA 1
ATOM 1479 C C . ASP A 1 195 ? 6.34 1.456 2.648 1 95.81 195 ASP A C 1
ATOM 1481 O O . ASP A 1 195 ? 6.445 0.987 1.514 1 95.81 195 ASP A O 1
ATOM 1485 N N . MET A 1 196 ? 6.145 2.682 2.859 1 96 196 MET A N 1
ATOM 1486 C CA . MET A 1 196 ? 5.742 3.598 1.797 1 96 196 MET A CA 1
ATOM 1487 C C . MET A 1 196 ? 6.949 4.047 0.981 1 96 196 MET A C 1
ATOM 1489 O O . MET A 1 196 ? 7.973 4.441 1.544 1 96 196 MET A O 1
ATOM 1493 N N . ASP A 1 197 ? 6.902 3.986 -0.307 1 97.06 197 ASP A N 1
ATOM 1494 C CA . ASP A 1 197 ? 7.773 4.621 -1.29 1 97.06 197 ASP A CA 1
ATOM 1495 C C . ASP A 1 197 ? 6.973 5.113 -2.496 1 97.06 197 ASP A C 1
ATOM 1497 O O . ASP A 1 197 ? 6.605 4.32 -3.367 1 97.06 197 ASP A O 1
ATOM 1501 N N . GLN A 1 198 ? 6.703 6.379 -2.533 1 98 198 GLN A N 1
ATOM 1502 C CA . GLN A 1 198 ? 5.848 6.934 -3.574 1 98 198 GLN A CA 1
ATOM 1503 C C . GLN A 1 198 ? 6.668 7.66 -4.633 1 98 198 GLN A C 1
ATOM 1505 O O . GLN A 1 198 ? 6.117 8.375 -5.473 1 98 198 GLN A O 1
ATOM 1510 N N . ARG A 1 199 ? 8.039 7.527 -4.613 1 97.88 199 ARG A N 1
ATOM 1511 C CA . ARG A 1 199 ? 8.914 8.164 -5.594 1 97.88 199 ARG A CA 1
ATOM 1512 C C . ARG A 1 199 ? 8.539 7.746 -7.012 1 97.88 199 ARG A C 1
ATOM 1514 O O . ARG A 1 199 ? 8.391 8.594 -7.898 1 97.88 199 ARG A O 1
ATOM 1521 N N . PRO A 1 200 ? 8.203 6.461 -7.262 1 95.38 200 PRO A N 1
ATOM 1522 C CA . PRO A 1 200 ? 7.891 6.078 -8.641 1 95.38 200 PRO A CA 1
ATOM 1523 C C . PRO A 1 200 ? 6.559 6.652 -9.125 1 95.38 200 PRO A C 1
ATOM 1525 O O . PRO A 1 200 ? 6.367 6.852 -10.328 1 95.38 200 PRO A O 1
ATOM 1528 N N . THR A 1 201 ? 5.609 6.914 -8.188 1 97.12 201 THR A N 1
ATOM 1529 C CA . THR A 1 201 ? 4.273 7.328 -8.594 1 97.12 201 THR A CA 1
ATOM 1530 C C . THR A 1 201 ? 4.152 8.852 -8.586 1 97.12 201 THR A C 1
ATOM 1532 O O . THR A 1 201 ? 3.141 9.398 -9.031 1 97.12 201 THR A O 1
ATOM 1535 N N . ALA A 1 202 ? 5.223 9.547 -8.086 1 98.38 202 ALA A N 1
ATOM 1536 C CA . ALA A 1 202 ? 5.184 11 -7.977 1 98.38 202 ALA A CA 1
ATOM 1537 C C . ALA A 1 202 ? 4.977 11.648 -9.344 1 98.38 202 ALA A C 1
ATOM 1539 O O . ALA A 1 202 ? 4.352 12.703 -9.445 1 98.38 202 ALA A O 1
ATOM 1540 N N . VAL A 1 203 ? 5.414 10.977 -10.422 1 97.19 203 VAL A N 1
ATOM 1541 C CA . VAL A 1 203 ? 5.355 11.523 -11.781 1 97.19 203 VAL A CA 1
ATOM 1542 C C . VAL A 1 203 ? 3.918 11.492 -12.289 1 97.19 203 VAL A C 1
ATOM 1544 O O . VAL A 1 203 ? 3.592 12.133 -13.289 1 97.19 203 VAL A O 1
ATOM 1547 N N . LEU A 1 204 ? 3.074 10.758 -11.602 1 97.75 204 LEU A N 1
ATOM 1548 C CA . LEU A 1 204 ? 1.691 10.602 -12.039 1 97.75 204 LEU A CA 1
ATOM 1549 C C . LEU A 1 204 ? 0.822 11.734 -11.5 1 97.75 204 LEU A C 1
ATOM 1551 O O . LEU A 1 204 ? -0.358 11.836 -11.844 1 97.75 204 LEU A O 1
ATOM 1555 N N . ASN A 1 205 ? 1.363 12.648 -10.625 1 98.62 205 ASN A N 1
ATOM 1556 C CA . ASN A 1 205 ? 0.601 13.766 -10.078 1 98.62 205 ASN A CA 1
ATOM 1557 C C . ASN A 1 205 ? 0.347 14.836 -11.125 1 98.62 205 ASN A C 1
ATOM 1559 O O . ASN A 1 205 ? 1.272 15.539 -11.539 1 98.62 205 ASN A O 1
ATOM 1563 N N . ARG A 1 206 ? -0.941 14.961 -11.484 1 98.25 206 ARG A N 1
ATOM 1564 C CA . ARG A 1 206 ? -1.336 15.977 -12.461 1 98.25 206 ARG A CA 1
ATOM 1565 C C . ARG A 1 206 ? -2.186 17.062 -11.805 1 98.25 206 ARG A C 1
ATOM 1567 O O . ARG A 1 206 ? -2.65 17.984 -12.484 1 98.25 206 ARG A O 1
ATOM 1574 N N . VAL A 1 207 ? -2.402 17 -10.523 1 98.69 207 VAL A N 1
ATOM 1575 C CA . VAL A 1 207 ? -3.193 17.969 -9.773 1 98.69 207 VAL A CA 1
ATOM 1576 C C . VAL A 1 207 ? -2.355 19.219 -9.5 1 98.69 207 VAL A C 1
ATOM 1578 O O . VAL A 1 207 ? -1.188 19.109 -9.125 1 98.69 207 VAL A O 1
ATOM 1581 N N . PRO A 1 208 ? -2.928 20.469 -9.75 1 98.88 208 PRO A N 1
ATOM 1582 C CA . PRO A 1 208 ? -2.178 21.641 -9.312 1 98.88 208 PRO A CA 1
ATOM 1583 C C . PRO A 1 208 ? -1.766 21.562 -7.844 1 98.88 208 PRO A C 1
ATOM 1585 O O . PRO A 1 208 ? -2.619 21.422 -6.965 1 98.88 208 PRO A O 1
ATOM 1588 N N . THR A 1 209 ? -0.428 21.641 -7.605 1 98.94 209 THR A N 1
ATOM 1589 C CA . THR A 1 209 ? 0.08 21.281 -6.281 1 98.94 209 THR A CA 1
ATOM 1590 C C . THR A 1 209 ? 0.991 22.375 -5.742 1 98.94 209 THR A C 1
ATOM 1592 O O . THR A 1 209 ? 1.815 22.922 -6.477 1 98.94 209 THR A O 1
ATOM 1595 N N . LEU A 1 210 ? 0.759 22.766 -4.531 1 98.94 210 LEU A N 1
ATOM 1596 C CA . LEU A 1 210 ? 1.727 23.516 -3.744 1 98.94 210 LEU A CA 1
ATOM 1597 C C . LEU A 1 210 ? 2.473 22.609 -2.775 1 98.94 210 LEU A C 1
ATOM 1599 O O . LEU A 1 210 ? 1.854 21.875 -2 1 98.94 210 LEU A O 1
ATOM 1603 N N . VAL A 1 211 ? 3.773 22.609 -2.824 1 98.94 211 VAL A N 1
ATOM 1604 C CA . VAL A 1 211 ? 4.598 21.922 -1.837 1 98.94 211 VAL A CA 1
ATOM 1605 C C . VAL A 1 211 ? 5.191 22.938 -0.859 1 98.94 211 VAL A C 1
ATOM 1607 O O . VAL A 1 211 ? 5.77 23.938 -1.273 1 98.94 211 VAL A O 1
ATOM 1610 N N . ILE A 1 212 ? 4.992 22.719 0.417 1 98.94 212 ILE A N 1
ATOM 1611 C CA . ILE A 1 212 ? 5.527 23.594 1.454 1 98.94 212 ILE A CA 1
ATOM 1612 C C . ILE A 1 212 ? 6.645 22.875 2.209 1 98.94 212 ILE A C 1
ATOM 1614 O O . ILE A 1 212 ? 6.477 21.734 2.641 1 98.94 212 ILE A O 1
ATOM 1618 N N . ALA A 1 213 ? 7.766 23.547 2.354 1 98.88 213 ALA A N 1
ATOM 1619 C CA . ALA A 1 213 ? 8.898 23 3.105 1 98.88 213 ALA A CA 1
ATOM 1620 C C . ALA A 1 213 ? 9.312 23.938 4.227 1 98.88 213 ALA A C 1
ATOM 1622 O O . ALA A 1 213 ? 9.203 25.172 4.09 1 98.88 213 ALA A O 1
ATOM 1623 N N . GLY A 1 214 ? 9.656 23.375 5.336 1 98.81 214 GLY A N 1
ATOM 1624 C CA . GLY A 1 214 ? 10.352 24.141 6.359 1 98.81 214 GLY A CA 1
ATOM 1625 C C . GLY A 1 214 ? 11.844 24.234 6.121 1 98.81 214 GLY A C 1
ATOM 1626 O O . GLY A 1 214 ? 12.516 23.219 5.922 1 98.81 214 GLY A O 1
ATOM 1627 N N . GLU A 1 215 ? 12.352 25.359 6.25 1 98.38 215 GLU A N 1
ATOM 1628 C CA . GLU A 1 215 ? 13.773 25.562 5.996 1 98.38 215 GLU A CA 1
ATOM 1629 C C . GLU A 1 215 ? 14.633 24.734 6.941 1 98.38 215 GLU A C 1
ATOM 1631 O O . GLU A 1 215 ? 15.711 24.266 6.562 1 98.38 215 GLU A O 1
ATOM 1636 N N . ALA A 1 216 ? 14.148 24.562 8.102 1 98.19 216 ALA A N 1
ATOM 1637 C CA . ALA A 1 216 ? 14.93 23.875 9.133 1 98.19 216 ALA A CA 1
ATOM 1638 C C . ALA A 1 216 ? 14.422 22.453 9.359 1 98.19 216 ALA A C 1
ATOM 1640 O O . ALA A 1 216 ? 14.75 21.828 10.367 1 98.19 216 ALA A O 1
ATOM 1641 N N . ASP A 1 217 ? 13.547 21.953 8.508 1 98.44 217 ASP A N 1
ATOM 1642 C CA . ASP A 1 217 ? 12.977 20.625 8.656 1 98.44 217 ASP A CA 1
ATOM 1643 C C . ASP A 1 217 ? 14 19.547 8.305 1 98.44 217 ASP A C 1
ATOM 1645 O O . ASP A 1 217 ? 14.312 19.328 7.129 1 98.44 217 ASP A O 1
ATOM 1649 N N . ALA A 1 218 ? 14.461 18.828 9.281 1 95.94 218 ALA A N 1
ATOM 1650 C CA . ALA A 1 218 ? 15.484 17.797 9.055 1 95.94 218 ALA A CA 1
ATOM 1651 C C . ALA A 1 218 ? 14.852 16.469 8.695 1 95.94 218 ALA A C 1
ATOM 1653 O O . ALA A 1 218 ? 15.523 15.578 8.148 1 95.94 218 ALA A O 1
ATOM 1654 N N . ALA A 1 219 ? 13.57 16.312 9.008 1 95.75 219 ALA A N 1
ATOM 1655 C CA . ALA A 1 219 ? 12.883 15.047 8.734 1 95.75 219 ALA A CA 1
ATOM 1656 C C . ALA A 1 219 ? 12.414 14.977 7.285 1 95.75 219 ALA A C 1
ATOM 1658 O O . ALA A 1 219 ? 12.516 13.922 6.648 1 95.75 219 ALA A O 1
ATOM 1659 N N . THR A 1 220 ? 11.805 15.984 6.801 1 98.38 220 THR A N 1
ATOM 1660 C CA . THR A 1 220 ? 11.383 16.156 5.414 1 98.38 220 THR A CA 1
ATOM 1661 C C . THR A 1 220 ? 11.953 17.453 4.832 1 98.38 220 THR A C 1
ATOM 1663 O O . THR A 1 220 ? 11.32 18.5 4.891 1 98.38 220 THR A O 1
ATOM 1666 N N . THR A 1 221 ? 13.062 17.312 4.172 1 98.5 221 THR A N 1
ATOM 1667 C CA . THR A 1 221 ? 13.938 18.438 3.826 1 98.5 221 THR A CA 1
ATOM 1668 C C . THR A 1 221 ? 13.398 19.188 2.611 1 98.5 221 THR A C 1
ATOM 1670 O O . THR A 1 221 ? 12.477 18.719 1.944 1 98.5 221 THR A O 1
ATOM 1673 N N . VAL A 1 222 ? 14.008 20.328 2.367 1 98.69 222 VAL A N 1
ATOM 1674 C CA . VAL A 1 222 ? 13.711 21.094 1.161 1 98.69 222 VAL A CA 1
ATOM 1675 C C . VAL A 1 222 ? 14.031 20.25 -0.074 1 98.69 222 VAL A C 1
ATOM 1677 O O . VAL A 1 222 ? 13.336 20.344 -1.088 1 98.69 222 VAL A O 1
ATOM 1680 N N . THR A 1 223 ? 15.047 19.406 0.025 1 98.62 223 THR A N 1
ATOM 1681 C CA . THR A 1 223 ? 15.375 18.5 -1.068 1 98.62 223 THR A CA 1
ATOM 1682 C C . THR A 1 223 ? 14.211 17.562 -1.364 1 98.62 223 THR A C 1
ATOM 1684 O O . THR A 1 223 ? 13.883 17.328 -2.527 1 98.62 223 THR A O 1
ATOM 1687 N N . ASP A 1 224 ? 13.617 17.047 -0.326 1 98.75 224 ASP A N 1
ATOM 1688 C CA . ASP A 1 224 ? 12.445 16.203 -0.5 1 98.75 224 ASP A CA 1
ATOM 1689 C C . ASP A 1 224 ? 11.32 16.953 -1.212 1 98.75 224 ASP A C 1
ATOM 1691 O O . ASP A 1 224 ? 10.664 16.406 -2.1 1 98.75 224 ASP A O 1
ATOM 1695 N N . ALA A 1 225 ? 11.102 18.156 -0.789 1 98.88 225 ALA A N 1
ATOM 1696 C CA . ALA A 1 225 ? 10.078 19 -1.396 1 98.88 225 ALA A CA 1
ATOM 1697 C C . ALA A 1 225 ? 10.383 19.281 -2.865 1 98.88 225 ALA A C 1
ATOM 1699 O O . ALA A 1 225 ? 9.492 19.219 -3.715 1 98.88 225 ALA A O 1
ATOM 1700 N N . THR A 1 226 ? 11.602 19.578 -3.156 1 98.88 226 THR A N 1
ATOM 1701 C CA . THR A 1 226 ? 12.031 19.844 -4.523 1 98.88 226 THR A CA 1
ATOM 1702 C C . THR A 1 226 ? 11.797 18.625 -5.418 1 98.88 226 THR A C 1
ATOM 1704 O O . THR A 1 226 ? 11.367 18.766 -6.566 1 98.88 226 THR A O 1
ATOM 1707 N N . PHE A 1 227 ? 12.078 17.453 -4.875 1 98.88 227 PHE A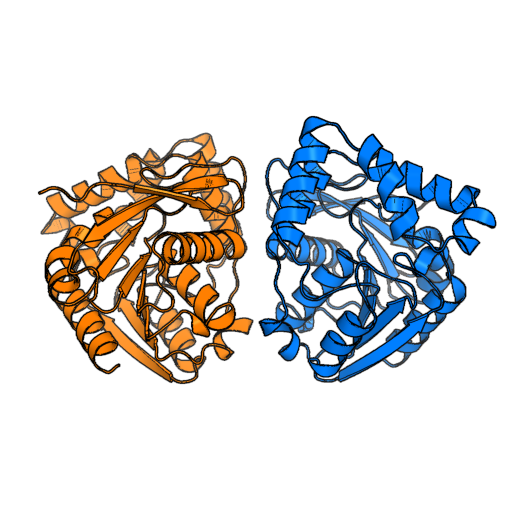 N 1
ATOM 1708 C CA . PHE A 1 227 ? 11.805 16.234 -5.625 1 98.88 227 PHE A CA 1
ATOM 1709 C C . PHE A 1 227 ? 10.336 16.172 -6.031 1 98.88 227 PHE A C 1
ATOM 1711 O O . PHE A 1 227 ? 10.016 15.852 -7.184 1 98.88 227 PHE A O 1
ATOM 1718 N N . LEU A 1 228 ? 9.414 16.406 -5.074 1 98.88 228 LEU A N 1
ATOM 1719 C CA . LEU A 1 228 ? 7.98 16.359 -5.34 1 98.88 228 LEU A CA 1
ATOM 1720 C C . LEU A 1 228 ? 7.582 17.375 -6.398 1 98.88 228 LEU A C 1
ATOM 1722 O O . LEU A 1 228 ? 6.754 17.094 -7.266 1 98.88 228 LEU A O 1
ATOM 1726 N N . VAL A 1 229 ? 8.148 18.547 -6.324 1 98.94 229 VAL A N 1
ATOM 1727 C CA . VAL A 1 229 ? 7.859 19.609 -7.289 1 98.94 229 VAL A CA 1
ATOM 1728 C C . VAL A 1 229 ? 8.328 19.188 -8.68 1 98.94 229 VAL A C 1
ATOM 1730 O O . VAL A 1 229 ? 7.582 19.297 -9.656 1 98.94 229 VAL A O 1
ATOM 1733 N N . ASP A 1 230 ? 9.531 18.672 -8.75 1 98.81 230 ASP A N 1
ATOM 1734 C CA . ASP A 1 230 ? 10.141 18.312 -10.031 1 98.81 230 ASP A CA 1
ATOM 1735 C C . ASP A 1 230 ? 9.398 17.156 -10.688 1 98.81 230 ASP A C 1
ATOM 1737 O O . ASP A 1 230 ? 9.336 17.078 -11.922 1 98.81 230 ASP A O 1
ATOM 1741 N N . ALA A 1 231 ? 8.859 16.297 -9.891 1 98.5 231 ALA A N 1
ATOM 1742 C CA . ALA A 1 231 ? 8.211 15.102 -10.422 1 98.5 231 ALA A CA 1
ATOM 1743 C C . ALA A 1 231 ? 6.805 15.414 -10.922 1 98.5 231 ALA A C 1
ATOM 1745 O O . ALA A 1 231 ? 6.328 14.797 -11.883 1 98.5 231 ALA A O 1
ATOM 1746 N N . ALA A 1 232 ? 6.117 16.328 -10.289 1 98.62 232 ALA A N 1
ATOM 1747 C CA . ALA A 1 232 ? 4.715 16.594 -10.578 1 98.62 232 ALA A CA 1
ATOM 1748 C C . ALA A 1 232 ? 4.57 17.391 -11.875 1 98.62 232 ALA A C 1
ATOM 1750 O O . ALA A 1 232 ? 5.5 18.094 -12.289 1 98.62 232 ALA A O 1
ATOM 1751 N N . ALA A 1 233 ? 3.377 17.281 -12.516 1 98.38 233 ALA A N 1
ATOM 1752 C CA . ALA A 1 233 ? 3.115 17.984 -13.773 1 98.38 233 ALA A CA 1
ATOM 1753 C C . ALA A 1 233 ? 2.969 19.484 -13.547 1 98.38 233 ALA A C 1
ATOM 1755 O O . ALA A 1 233 ? 3.303 20.281 -14.422 1 98.38 233 ALA A O 1
ATOM 1756 N N . ASP A 1 234 ? 2.449 19.859 -12.406 1 98.38 234 ASP A N 1
ATOM 1757 C CA . ASP A 1 234 ? 2.152 21.25 -12.055 1 98.38 234 ASP A CA 1
ATOM 1758 C C . ASP A 1 234 ? 2.277 21.469 -10.555 1 98.38 234 ASP A C 1
ATOM 1760 O O . ASP A 1 234 ? 1.282 21.422 -9.828 1 98.38 234 ASP A O 1
ATOM 1764 N N . ALA A 1 235 ? 3.521 21.875 -10.141 1 98.81 235 ALA A N 1
ATOM 1765 C CA . ALA A 1 235 ? 3.754 22.094 -8.711 1 98.81 235 ALA A CA 1
ATOM 1766 C C . ALA A 1 235 ? 4.699 23.266 -8.477 1 98.81 235 ALA A C 1
ATOM 1768 O O . ALA A 1 235 ? 5.555 23.562 -9.32 1 98.81 235 ALA A O 1
ATOM 1769 N N . ARG A 1 236 ? 4.539 23.922 -7.453 1 98.56 236 ARG A N 1
ATOM 1770 C CA . ARG A 1 236 ? 5.449 24.984 -7.023 1 98.56 236 ARG A CA 1
ATOM 1771 C C . ARG A 1 236 ? 5.863 24.781 -5.57 1 98.56 236 ARG A C 1
ATOM 1773 O O . ARG A 1 236 ? 5.168 24.125 -4.805 1 98.56 236 ARG A O 1
ATOM 1780 N N . LEU A 1 237 ? 6.961 25.406 -5.227 1 98.81 237 LEU A N 1
ATOM 1781 C CA . LEU A 1 237 ? 7.543 25.266 -3.896 1 98.81 237 LEU A CA 1
ATOM 1782 C C . LEU A 1 237 ? 7.391 26.562 -3.102 1 98.81 237 LEU A C 1
ATOM 1784 O O . LEU A 1 237 ? 7.609 27.656 -3.633 1 98.81 237 LEU A O 1
ATOM 1788 N N . ALA A 1 238 ? 6.949 26.469 -1.89 1 98.88 238 ALA A N 1
ATOM 1789 C CA . ALA A 1 238 ? 7.051 27.531 -0.894 1 98.88 238 ALA A CA 1
ATOM 1790 C C . ALA A 1 238 ? 7.887 27.094 0.302 1 98.88 238 ALA A C 1
ATOM 1792 O O . ALA A 1 238 ? 7.617 26.047 0.901 1 98.88 238 ALA A O 1
ATOM 1793 N N . THR A 1 239 ? 8.883 27.828 0.639 1 98.81 239 THR A N 1
ATOM 1794 C CA . THR A 1 239 ? 9.688 27.531 1.821 1 98.81 239 THR A CA 1
ATOM 1795 C C . THR A 1 239 ? 9.336 28.5 2.957 1 98.81 239 THR A C 1
ATOM 1797 O O . THR A 1 239 ? 9.18 29.703 2.732 1 98.81 239 THR A O 1
ATOM 1800 N N . LEU A 1 240 ? 9.172 28 4.137 1 98.88 240 LEU A N 1
ATOM 1801 C CA . LEU A 1 240 ? 8.812 28.797 5.312 1 98.88 240 LEU A CA 1
ATOM 1802 C C . LEU A 1 240 ? 9.906 28.688 6.375 1 98.88 240 LEU A C 1
ATOM 1804 O O . LEU A 1 240 ? 10.625 27.703 6.445 1 98.88 240 LEU A O 1
ATOM 1808 N N . PRO A 1 241 ? 10.07 29.75 7.199 1 98.5 241 PRO A N 1
ATOM 1809 C CA . PRO A 1 241 ? 11.039 29.703 8.289 1 98.5 241 PRO A CA 1
ATOM 1810 C C . PRO A 1 241 ? 10.562 28.859 9.477 1 98.5 241 PRO A C 1
ATOM 1812 O O . PRO A 1 241 ? 10.219 29.406 10.531 1 98.5 241 PRO A O 1
ATOM 1815 N N . ALA A 1 242 ? 10.594 27.578 9.328 1 98.56 242 ALA A N 1
ATOM 1816 C CA . ALA A 1 242 ? 10.102 26.609 10.312 1 98.56 242 ALA A CA 1
ATOM 1817 C C . ALA A 1 242 ? 10.836 25.281 10.18 1 98.56 242 ALA A C 1
ATOM 1819 O O . ALA A 1 242 ? 11.602 25.078 9.242 1 98.56 242 ALA A O 1
ATOM 1820 N N . ALA A 1 243 ? 10.656 24.469 11.148 1 98.19 243 ALA A N 1
ATOM 1821 C CA . ALA A 1 243 ? 11.094 23.078 11.055 1 98.19 243 ALA A CA 1
ATOM 1822 C C . ALA A 1 243 ? 9.984 22.188 10.5 1 98.19 243 ALA A C 1
ATOM 1824 O O . ALA A 1 243 ? 9.5 22.422 9.398 1 98.19 243 ALA A O 1
ATOM 1825 N N . HIS A 1 244 ? 9.438 21.25 11.203 1 98.56 244 HIS A N 1
ATOM 1826 C CA . HIS A 1 244 ? 8.594 20.203 10.641 1 98.56 244 HIS A CA 1
ATOM 1827 C C . HIS A 1 244 ? 7.121 20.594 10.688 1 98.56 244 HIS A C 1
ATOM 1829 O O . HIS A 1 244 ? 6.379 20.359 9.727 1 98.56 244 HIS A O 1
ATOM 1835 N N . LEU A 1 245 ? 6.652 21.203 11.797 1 98.56 245 LEU A N 1
ATOM 1836 C CA . LEU A 1 245 ? 5.262 21.609 11.914 1 98.56 245 LEU A CA 1
ATOM 1837 C C . LEU A 1 245 ? 5.105 23.094 11.578 1 98.56 245 LEU A C 1
ATOM 1839 O O . LEU A 1 245 ? 4.723 23.891 12.438 1 98.56 245 LEU A O 1
ATOM 1843 N N . SER A 1 246 ? 5.18 23.344 10.312 1 98.69 246 SER A N 1
ATOM 1844 C CA . SER A 1 246 ? 5.18 24.719 9.828 1 98.69 246 SER A CA 1
ATOM 1845 C C . SER A 1 246 ? 3.848 25.406 10.117 1 98.69 246 SER A C 1
ATOM 1847 O O . SER A 1 246 ? 3.807 26.625 10.344 1 98.69 246 SER A O 1
ATOM 1849 N N . ASN A 1 247 ? 2.756 24.641 10.18 1 98.81 247 ASN A N 1
ATOM 1850 C CA . ASN A 1 247 ? 1.439 25.219 10.414 1 98.81 247 ASN A CA 1
ATOM 1851 C C . ASN A 1 247 ? 1.315 25.781 11.828 1 98.81 247 ASN A C 1
ATOM 1853 O O . ASN A 1 247 ? 0.516 26.672 12.078 1 98.81 247 ASN A O 1
ATOM 1857 N N . VAL A 1 248 ? 2.135 25.234 12.758 1 98.62 248 VAL A N 1
ATOM 1858 C CA . VAL A 1 248 ? 2.113 25.672 14.148 1 98.62 248 VAL A CA 1
ATOM 1859 C C . VAL A 1 248 ? 3.188 26.734 14.375 1 98.62 248 VAL A C 1
ATOM 1861 O O . VAL A 1 248 ? 2.939 27.75 15.031 1 98.62 248 VAL A O 1
ATOM 1864 N N . GLU A 1 249 ? 4.312 26.578 13.75 1 98.31 249 GLU A N 1
ATOM 1865 C CA . GLU A 1 249 ? 5.461 27.453 14.008 1 98.31 249 GLU A CA 1
ATOM 1866 C C . GLU A 1 249 ? 5.32 28.781 13.281 1 98.31 249 GLU A C 1
ATOM 1868 O O . GLU A 1 249 ? 5.754 29.812 13.789 1 98.31 249 GLU A O 1
ATOM 1873 N N . CYS A 1 250 ? 4.789 28.766 12.078 1 97.56 250 CYS A N 1
ATOM 1874 C CA . CYS A 1 250 ? 4.531 29.969 11.297 1 97.56 250 CYS A CA 1
ATOM 1875 C C . CYS A 1 250 ? 3.1 29.984 10.773 1 97.56 250 CYS A C 1
ATOM 1877 O O . CYS A 1 250 ? 2.877 30 9.562 1 97.56 250 CYS A O 1
ATOM 1879 N N . PRO A 1 251 ? 2.168 30.109 11.703 1 98.5 251 PRO A N 1
ATOM 1880 C CA . PRO A 1 251 ? 0.768 29.891 11.344 1 98.5 251 PRO A CA 1
ATOM 1881 C C . PRO A 1 251 ? 0.266 30.859 10.281 1 98.5 251 PRO A C 1
ATOM 1883 O O . PRO A 1 251 ? -0.466 30.453 9.367 1 98.5 251 PRO A O 1
ATOM 1886 N N . GLU A 1 252 ? 0.62 32.125 10.305 1 98.31 252 GLU A N 1
ATOM 1887 C CA . GLU A 1 252 ? 0.122 33.125 9.352 1 98.31 252 GLU A CA 1
ATOM 1888 C C . GLU A 1 252 ? 0.711 32.875 7.961 1 98.31 252 GLU A C 1
ATOM 1890 O O . GLU A 1 252 ? -0.004 32.969 6.957 1 98.31 252 GLU A O 1
ATOM 1895 N N . LEU A 1 253 ? 1.999 32.625 7.906 1 98.81 253 LEU A N 1
ATOM 1896 C CA . LEU A 1 253 ? 2.662 32.375 6.629 1 98.81 253 LEU A CA 1
ATOM 1897 C C . LEU A 1 253 ? 2.127 31.094 5.984 1 98.81 253 LEU A C 1
ATOM 1899 O O . LEU A 1 253 ? 1.902 31.062 4.773 1 98.81 253 LEU A O 1
ATOM 1903 N N . PHE A 1 254 ? 1.938 30.141 6.832 1 98.88 254 PHE A N 1
ATOM 1904 C CA . PHE A 1 254 ? 1.403 28.875 6.352 1 98.88 254 PHE A CA 1
ATOM 1905 C C . PHE A 1 254 ? 0.007 29.062 5.77 1 98.88 254 PHE A C 1
ATOM 1907 O O . PHE A 1 254 ? -0.268 28.625 4.648 1 98.88 254 PHE A O 1
ATOM 1914 N N . ALA A 1 255 ? -0.883 29.703 6.504 1 98.88 255 ALA A N 1
ATOM 1915 C CA . ALA A 1 255 ? -2.262 29.906 6.062 1 98.88 255 ALA A CA 1
ATOM 1916 C C . ALA A 1 255 ? -2.311 30.719 4.773 1 98.88 255 ALA A C 1
ATOM 1918 O O . ALA A 1 255 ? -3.082 30.406 3.863 1 98.88 255 ALA A O 1
ATOM 1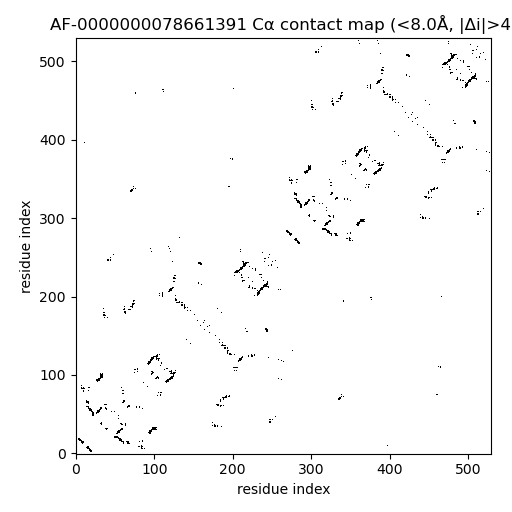919 N N . ARG A 1 256 ? -1.503 31.703 4.723 1 98.69 256 ARG A N 1
ATOM 1920 C CA . ARG A 1 256 ? -1.466 32.531 3.531 1 98.69 256 ARG A CA 1
ATOM 1921 C C . ARG A 1 256 ? -1.038 31.734 2.307 1 98.69 256 ARG A C 1
ATOM 1923 O O . ARG A 1 256 ? -1.615 31.891 1.228 1 98.69 256 ARG A O 1
ATOM 1930 N N . ALA A 1 257 ? -0.001 30.906 2.438 1 98.81 257 ALA A N 1
ATOM 1931 C CA . ALA A 1 257 ? 0.473 30.078 1.33 1 98.81 257 ALA A CA 1
ATOM 1932 C C . ALA A 1 257 ? -0.627 29.156 0.832 1 98.81 257 ALA A C 1
ATOM 1934 O O . ALA A 1 257 ? -0.859 29.047 -0.374 1 98.81 257 ALA A O 1
ATOM 1935 N N . VAL A 1 258 ? -1.311 28.516 1.759 1 98.94 258 VAL A N 1
ATOM 1936 C CA . VAL A 1 258 ? -2.363 27.562 1.411 1 98.94 258 VAL A CA 1
ATOM 1937 C C . VAL A 1 258 ? -3.516 28.312 0.73 1 98.94 258 VAL A C 1
ATOM 1939 O O . VAL A 1 258 ? -3.967 27.906 -0.346 1 98.94 258 VAL A O 1
ATOM 1942 N N . LEU A 1 259 ? -3.967 29.391 1.312 1 98.81 259 LEU A N 1
ATOM 1943 C CA . LEU A 1 259 ? -5.125 30.125 0.808 1 98.81 259 LEU A CA 1
ATOM 1944 C C . LEU A 1 259 ? -4.844 30.703 -0.575 1 98.81 259 LEU A C 1
ATOM 1946 O O . LEU A 1 259 ? -5.707 30.672 -1.454 1 98.81 259 LEU A O 1
ATOM 1950 N N . THR A 1 260 ? -3.631 31.266 -0.765 1 98.62 260 THR A N 1
ATOM 1951 C CA . THR A 1 260 ? -3.258 31.797 -2.07 1 98.62 260 THR A CA 1
ATOM 1952 C C . THR A 1 260 ? -3.322 30.703 -3.139 1 98.62 260 THR A C 1
ATOM 1954 O O . THR A 1 260 ? -3.82 30.938 -4.242 1 98.62 260 THR A O 1
ATOM 1957 N N . HIS A 1 261 ? -2.889 29.531 -2.816 1 98.81 261 HIS A N 1
ATOM 1958 C CA . HIS A 1 261 ? -2.84 28.438 -3.773 1 98.81 261 HIS A CA 1
ATOM 1959 C C . HIS A 1 261 ? -4.242 27.953 -4.117 1 98.81 261 HIS A C 1
ATOM 1961 O O . HIS A 1 261 ? -4.566 27.766 -5.293 1 98.81 261 HIS A O 1
ATOM 1967 N N . ILE A 1 262 ? -5.113 27.734 -3.094 1 98.31 262 ILE A N 1
ATOM 1968 C CA . ILE A 1 262 ? -6.391 27.078 -3.354 1 98.31 262 ILE A CA 1
ATOM 1969 C C . ILE A 1 262 ? -7.402 28.094 -3.877 1 98.31 262 ILE A C 1
ATOM 1971 O O . ILE A 1 262 ? -8.445 27.719 -4.418 1 98.31 262 ILE A O 1
ATOM 1975 N N . ALA A 1 263 ? -7.09 29.406 -3.816 1 96.62 263 ALA A N 1
ATOM 1976 C CA . ALA A 1 263 ? -7.949 30.438 -4.367 1 96.62 263 ALA A CA 1
ATOM 1977 C C . ALA A 1 263 ? -7.797 30.547 -5.883 1 96.62 263 ALA A C 1
ATOM 1979 O O . ALA A 1 263 ? -8.648 31.109 -6.562 1 96.62 263 ALA A O 1
ATOM 1980 N N . ALA A 1 264 ? -6.723 30.188 -6.418 1 88.88 264 ALA A N 1
ATOM 1981 C CA . ALA A 1 264 ? -6.457 30.25 -7.852 1 88.88 264 ALA A CA 1
ATOM 1982 C C . ALA A 1 264 ? -7.293 29.219 -8.609 1 88.88 264 ALA A C 1
ATOM 1984 O O . ALA A 1 264 ? -7.238 29.156 -9.844 1 88.88 264 ALA A O 1
ATOM 1985 N N . SER A 1 265 ? -8.148 28.469 -8.016 1 75.44 265 SER A N 1
ATOM 1986 C CA . SER A 1 265 ? -8.953 27.422 -8.641 1 75.44 265 SER A CA 1
ATOM 1987 C C . SER A 1 265 ? -10.086 28.031 -9.469 1 75.44 265 SER A C 1
ATOM 1989 O O . SER A 1 265 ? -10.562 29.125 -9.18 1 75.44 265 SER A O 1
ATOM 1991 N N . MET B 1 1 ? 17.406 -35.562 -3.561 1 42.44 1 MET B N 1
ATOM 1992 C CA . MET B 1 1 ? 17.328 -35.062 -2.188 1 42.44 1 MET B CA 1
ATOM 1993 C C . MET B 1 1 ? 16.25 -34 -2.043 1 42.44 1 MET B C 1
ATOM 1995 O O . MET B 1 1 ? 16.062 -33.156 -2.938 1 42.44 1 MET B O 1
ATOM 1999 N N . LYS B 1 2 ? 15.414 -34.125 -1.106 1 59.22 2 LYS B N 1
ATOM 2000 C CA . LYS B 1 2 ? 14.305 -33.188 -0.908 1 59.22 2 LYS B CA 1
ATOM 2001 C C . LYS B 1 2 ? 14.805 -31.766 -0.634 1 59.22 2 LYS B C 1
ATOM 2003 O O . LYS B 1 2 ? 15.664 -31.562 0.227 1 59.22 2 LYS B O 1
ATOM 2008 N N . PRO B 1 3 ? 14.336 -30.781 -1.474 1 69.81 3 PRO B N 1
ATOM 2009 C CA . PRO B 1 3 ? 14.867 -29.438 -1.199 1 69.81 3 PRO B CA 1
ATOM 2010 C C . PRO B 1 3 ? 14.641 -29 0.245 1 69.81 3 PRO B C 1
ATOM 2012 O O . PRO B 1 3 ? 13.625 -29.344 0.849 1 69.81 3 PRO B O 1
ATOM 2015 N N . GLU B 1 4 ? 15.617 -28.516 0.843 1 86.94 4 GLU B N 1
ATOM 2016 C CA . GLU B 1 4 ? 15.547 -28.016 2.213 1 86.94 4 GLU B CA 1
ATOM 2017 C C . GLU B 1 4 ? 14.867 -26.656 2.264 1 86.94 4 GLU B C 1
ATOM 2019 O O . GLU B 1 4 ? 15.172 -25.766 1.459 1 86.94 4 GLU B O 1
ATOM 2024 N N . THR B 1 5 ? 13.781 -26.594 3.062 1 94.62 5 THR B N 1
ATOM 2025 C CA . THR B 1 5 ? 13.102 -25.328 3.295 1 94.62 5 THR B CA 1
ATOM 2026 C C . THR B 1 5 ? 13.953 -24.406 4.168 1 94.62 5 THR B C 1
ATOM 2028 O O . THR B 1 5 ? 14.461 -24.828 5.207 1 94.62 5 THR B O 1
ATOM 2031 N N . ARG B 1 6 ? 14.234 -23.266 3.701 1 96.44 6 ARG B N 1
ATOM 2032 C CA . ARG B 1 6 ? 14.906 -22.219 4.469 1 96.44 6 ARG B CA 1
ATOM 2033 C C . ARG B 1 6 ? 13.938 -21.109 4.871 1 96.44 6 ARG B C 1
ATOM 2035 O O . ARG B 1 6 ? 12.914 -20.906 4.211 1 96.44 6 ARG B O 1
ATOM 2042 N N . PHE B 1 7 ? 14.266 -20.484 5.98 1 97.56 7 PHE B N 1
ATOM 2043 C CA . PHE B 1 7 ? 13.438 -19.359 6.43 1 97.56 7 PHE B CA 1
ATOM 2044 C C . PHE B 1 7 ? 14.211 -18.047 6.355 1 97.56 7 PHE B C 1
ATOM 2046 O O . PHE B 1 7 ? 15.336 -17.953 6.844 1 97.56 7 PHE B O 1
ATOM 2053 N N . VAL B 1 8 ? 13.625 -17.094 5.73 1 96.88 8 VAL B N 1
ATOM 2054 C CA . VAL B 1 8 ? 14.172 -15.758 5.539 1 96.88 8 VAL B CA 1
ATOM 2055 C C . VAL B 1 8 ? 13.391 -14.758 6.387 1 96.88 8 VAL B C 1
ATOM 2057 O O . VAL B 1 8 ? 12.156 -14.828 6.461 1 96.88 8 VAL B O 1
ATOM 2060 N N . ALA B 1 9 ? 14.125 -13.859 7.055 1 95.56 9 ALA B N 1
ATOM 2061 C CA . ALA B 1 9 ? 13.453 -12.812 7.816 1 95.56 9 ALA B CA 1
ATOM 2062 C C . ALA B 1 9 ? 13.219 -11.57 6.957 1 95.56 9 ALA B C 1
ATOM 2064 O O . ALA B 1 9 ? 14.164 -11.016 6.387 1 95.56 9 ALA B O 1
ATOM 2065 N N . ALA B 1 10 ? 11.969 -11.172 6.824 1 95.5 10 ALA B N 1
ATOM 2066 C CA . ALA B 1 10 ? 11.672 -9.875 6.219 1 95.5 10 ALA B CA 1
ATOM 2067 C C . ALA B 1 10 ? 12.133 -8.734 7.117 1 95.5 10 ALA B C 1
ATOM 2069 O O . ALA B 1 10 ? 12.625 -8.969 8.227 1 95.5 10 ALA B O 1
ATOM 2070 N N . ASP B 1 11 ? 12.016 -7.496 6.652 1 90.31 11 ASP B N 1
ATOM 2071 C CA . ASP B 1 11 ? 12.531 -6.344 7.383 1 90.31 11 ASP B CA 1
ATOM 2072 C C . ASP B 1 11 ? 11.695 -6.066 8.625 1 90.31 11 ASP B C 1
ATOM 2074 O O . ASP B 1 11 ? 12.117 -5.328 9.516 1 90.31 11 ASP B O 1
ATOM 2078 N N . ASP B 1 12 ? 10.523 -6.629 8.734 1 90.31 12 ASP B N 1
ATOM 2079 C CA . ASP B 1 12 ? 9.711 -6.469 9.938 1 90.31 12 ASP B CA 1
ATOM 2080 C C . ASP B 1 12 ? 9.852 -7.676 10.859 1 90.31 12 ASP B C 1
ATOM 2082 O O . ASP B 1 12 ? 9.094 -7.824 11.82 1 90.31 12 ASP B O 1
ATOM 2086 N N . GLY B 1 13 ? 10.719 -8.617 10.492 1 92.69 13 GLY B N 1
ATOM 2087 C CA . GLY B 1 13 ? 11.016 -9.766 11.336 1 92.69 13 GLY B CA 1
ATOM 2088 C C . GLY B 1 13 ? 10.203 -10.992 10.977 1 92.69 13 GLY B C 1
ATOM 2089 O O . GLY B 1 13 ? 10.461 -12.086 11.492 1 92.69 13 GLY B O 1
ATOM 2090 N N . THR B 1 14 ? 9.211 -10.898 10.102 1 96.06 14 THR B N 1
ATOM 2091 C CA . THR B 1 14 ? 8.383 -12.031 9.695 1 96.06 14 THR B CA 1
ATOM 2092 C C . THR B 1 14 ? 9.219 -13.086 8.984 1 96.06 14 THR B C 1
ATOM 2094 O O . THR B 1 14 ? 10.008 -12.758 8.094 1 96.06 14 THR B O 1
ATOM 2097 N N . ARG B 1 15 ? 9.062 -14.281 9.367 1 97.75 15 ARG B N 1
ATOM 2098 C CA . ARG B 1 15 ? 9.812 -15.383 8.773 1 97.75 15 ARG B CA 1
ATOM 2099 C C . ARG B 1 15 ? 9.094 -15.938 7.551 1 97.75 15 ARG B C 1
ATOM 2101 O O . ARG B 1 15 ? 7.941 -16.375 7.652 1 97.75 15 ARG B O 1
ATOM 2108 N N . ILE B 1 16 ? 9.773 -15.969 6.398 1 98.69 16 ILE B N 1
ATOM 2109 C CA . ILE B 1 16 ? 9.234 -16.422 5.121 1 98.69 16 ILE B CA 1
ATOM 2110 C C . ILE B 1 16 ? 9.922 -17.734 4.711 1 98.69 16 ILE B C 1
ATOM 2112 O O . ILE B 1 16 ? 11.148 -17.797 4.645 1 98.69 16 ILE B O 1
ATOM 2116 N N . ALA B 1 17 ? 9.133 -18.766 4.438 1 98.75 17 ALA B N 1
ATOM 2117 C CA . ALA B 1 17 ? 9.656 -20.062 4.012 1 98.75 17 ALA B CA 1
ATOM 2118 C C . ALA B 1 17 ? 10.031 -20.047 2.531 1 98.75 17 ALA B C 1
ATOM 2120 O O . ALA B 1 17 ? 9.234 -19.609 1.691 1 98.75 17 ALA B O 1
ATOM 2121 N N . VAL B 1 18 ? 11.227 -20.531 2.232 1 98.62 18 VAL B N 1
ATOM 2122 C CA . VAL B 1 18 ? 11.766 -20.469 0.879 1 98.62 18 VAL B CA 1
ATOM 2123 C C . VAL B 1 18 ? 12.375 -21.828 0.508 1 98.62 18 VAL B C 1
ATOM 2125 O O . VAL B 1 18 ? 13.008 -22.469 1.344 1 98.62 18 VAL B O 1
ATOM 2128 N N . GLU B 1 19 ? 12.156 -22.266 -0.7 1 98.31 19 GLU B N 1
ATOM 2129 C CA . GLU B 1 19 ? 12.82 -23.438 -1.264 1 98.31 19 GLU B CA 1
ATOM 2130 C C . GLU B 1 19 ? 13.477 -23.109 -2.602 1 98.31 19 GLU B C 1
ATOM 2132 O O . GLU B 1 19 ? 12.906 -22.375 -3.418 1 98.31 19 GLU B O 1
ATOM 2137 N N . CYS B 1 20 ? 14.664 -23.641 -2.787 1 97.94 20 CYS B N 1
ATOM 2138 C CA . CYS B 1 20 ? 15.391 -23.469 -4.039 1 97.94 20 CYS B CA 1
ATOM 2139 C C . CYS B 1 20 ? 15.641 -24.828 -4.707 1 97.94 20 CYS B C 1
ATOM 2141 O O . CYS B 1 20 ? 15.883 -25.828 -4.031 1 97.94 20 CYS B O 1
ATOM 2143 N N . ARG B 1 21 ? 15.5 -24.797 -5.996 1 97.62 21 ARG B N 1
ATOM 2144 C CA . ARG B 1 21 ? 15.828 -25.938 -6.836 1 97.62 21 ARG B CA 1
ATOM 2145 C C . ARG B 1 21 ? 16.578 -25.5 -8.086 1 97.62 21 ARG B C 1
ATOM 2147 O O . ARG B 1 21 ? 16.516 -24.344 -8.484 1 97.62 21 ARG B O 1
ATOM 2154 N N . GLY B 1 22 ? 17.344 -26.406 -8.688 1 97.25 22 GLY B N 1
ATOM 2155 C CA . GLY B 1 22 ? 18.094 -26.078 -9.898 1 97.25 22 GLY B CA 1
ATOM 2156 C C . GLY B 1 22 ? 19.469 -25.531 -9.625 1 97.25 22 GLY B C 1
ATOM 2157 O O . GLY B 1 22 ? 19.859 -25.375 -8.469 1 97.25 22 GLY B O 1
ATOM 2158 N N . PRO B 1 23 ? 20.25 -25.25 -10.664 1 96.69 23 PRO B N 1
ATOM 2159 C CA . PRO B 1 23 ? 21.625 -24.766 -10.484 1 96.69 23 PRO B CA 1
ATOM 2160 C C . PRO B 1 23 ? 21.688 -23.391 -9.836 1 96.69 23 PRO B C 1
ATOM 2162 O O . PRO B 1 23 ? 20.984 -22.469 -10.266 1 96.69 23 PRO B O 1
ATOM 2165 N N . LYS B 1 24 ? 22.578 -23.25 -8.914 1 95.25 24 LYS B N 1
ATOM 2166 C CA . LYS B 1 24 ? 22.688 -22.016 -8.141 1 95.25 24 LYS B CA 1
ATOM 2167 C C . LYS B 1 24 ? 23.156 -20.859 -9.016 1 95.25 24 LYS B C 1
ATOM 2169 O O . LYS B 1 24 ? 22.797 -19.703 -8.789 1 95.25 24 LYS B O 1
ATOM 2174 N N . ASP B 1 25 ? 23.859 -21.156 -10.047 1 96.56 25 ASP B N 1
ATOM 2175 C CA . ASP B 1 25 ? 24.484 -20.109 -10.859 1 96.56 25 ASP B CA 1
ATOM 2176 C C . ASP B 1 25 ? 23.641 -19.812 -12.094 1 96.56 25 ASP B C 1
ATOM 2178 O O . ASP B 1 25 ? 23.984 -18.922 -12.883 1 96.56 25 ASP B O 1
ATOM 2182 N N . ALA B 1 26 ? 22.562 -20.531 -12.266 1 98 26 ALA B N 1
ATOM 2183 C CA . ALA B 1 26 ? 21.641 -20.266 -13.367 1 98 26 ALA B CA 1
ATOM 2184 C C . ALA B 1 26 ? 20.828 -19 -13.102 1 98 26 ALA B C 1
ATOM 2186 O O . ALA B 1 26 ? 20.766 -18.516 -11.969 1 98 26 ALA B O 1
ATOM 2187 N N . PRO B 1 27 ? 20.312 -18.391 -14.203 1 98.38 27 PRO B N 1
ATOM 2188 C CA . PRO B 1 27 ? 19.406 -17.266 -13.969 1 98.38 27 PRO B CA 1
ATOM 2189 C C . PRO B 1 27 ? 18.266 -17.609 -13.016 1 98.38 27 PRO B C 1
ATOM 2191 O O . PRO B 1 27 ? 17.719 -18.719 -13.078 1 98.38 27 PRO B O 1
ATOM 2194 N N . ALA B 1 28 ? 17.953 -16.719 -12.109 1 98.81 28 ALA B N 1
ATOM 2195 C CA . ALA B 1 28 ? 16.953 -16.984 -11.086 1 98.81 28 ALA B CA 1
ATOM 2196 C C . ALA B 1 28 ? 15.539 -16.812 -11.633 1 98.81 28 ALA B C 1
ATOM 2198 O O . ALA B 1 28 ? 15.289 -15.914 -12.453 1 98.81 28 ALA B O 1
ATOM 2199 N N . LEU B 1 29 ? 14.648 -17.672 -11.281 1 98.94 29 LEU B N 1
ATOM 2200 C CA . LEU B 1 29 ? 13.211 -17.578 -11.484 1 98.94 29 LEU B CA 1
ATOM 2201 C C . LEU B 1 29 ? 12.461 -17.656 -10.156 1 98.94 29 LEU B C 1
ATOM 2203 O O . LEU B 1 29 ? 12.469 -18.688 -9.492 1 98.94 29 LEU B O 1
ATOM 2207 N N . LEU B 1 30 ? 11.875 -16.531 -9.703 1 98.94 30 LEU B N 1
ATOM 2208 C CA . LEU B 1 30 ? 11.094 -16.469 -8.477 1 98.94 30 LEU B CA 1
ATOM 2209 C C . LEU B 1 30 ? 9.609 -16.688 -8.773 1 98.94 30 LEU B C 1
ATOM 2211 O O . LEU B 1 30 ? 9.031 -15.992 -9.609 1 98.94 30 LEU B O 1
ATOM 2215 N N . LEU B 1 31 ? 9.023 -17.656 -8.094 1 98.94 31 LEU B N 1
ATOM 2216 C CA . LEU B 1 31 ? 7.598 -17.953 -8.234 1 98.94 31 LEU B CA 1
ATOM 2217 C C . LEU B 1 31 ? 6.82 -17.422 -7.035 1 98.94 31 LEU B C 1
ATOM 2219 O O . LEU B 1 31 ? 7.227 -17.625 -5.887 1 98.94 31 LEU B O 1
ATOM 2223 N N . SER B 1 32 ? 5.738 -16.734 -7.273 1 98.88 32 SER B N 1
ATOM 2224 C CA . SER B 1 32 ? 4.879 -16.188 -6.219 1 98.88 32 SER B CA 1
ATOM 2225 C C . SER B 1 32 ? 3.465 -16.75 -6.32 1 98.88 32 SER B C 1
ATOM 2227 O O . SER B 1 32 ? 2.842 -16.688 -7.383 1 98.88 32 SER B O 1
ATOM 2229 N N . ASN B 1 33 ? 2.832 -17.172 -5.23 1 97.88 33 ASN B N 1
ATOM 2230 C CA . ASN B 1 33 ? 1.662 -18.047 -5.195 1 97.88 33 ASN B CA 1
ATOM 2231 C C . ASN B 1 33 ? 0.365 -17.234 -5.191 1 97.88 33 ASN B C 1
ATOM 2233 O O . ASN B 1 33 ? 0.372 -16.047 -4.891 1 97.88 33 ASN B O 1
ATOM 2237 N N . SER B 1 34 ? -0.667 -18.016 -5.52 1 98.44 34 SER B N 1
ATOM 2238 C CA . SER B 1 34 ? -2.043 -17.547 -5.355 1 98.44 34 SER B CA 1
ATOM 2239 C C . SER B 1 34 ? -2.445 -17.516 -3.885 1 98.44 34 SER B C 1
ATOM 2241 O O . SER B 1 34 ? -1.936 -18.312 -3.08 1 98.44 34 SER B O 1
ATOM 2243 N N . LEU B 1 35 ? -3.373 -16.609 -3.547 1 98.25 35 LEU B N 1
ATOM 2244 C CA . LEU B 1 35 ? -3.951 -16.625 -2.207 1 98.25 35 LEU B CA 1
ATOM 2245 C C . LEU B 1 35 ? -4.543 -18 -1.887 1 98.25 35 LEU B C 1
ATOM 2247 O O . LEU B 1 35 ? -5.234 -18.594 -2.719 1 98.25 35 LEU B O 1
ATOM 2251 N N . GLY B 1 36 ? -4.258 -18.516 -0.745 1 97 36 GLY B N 1
ATOM 2252 C CA . GLY B 1 36 ? -4.836 -19.766 -0.285 1 97 36 GLY B CA 1
ATOM 2253 C C . GLY B 1 36 ? -3.996 -20.969 -0.645 1 97 36 GLY B C 1
ATOM 2254 O O . GLY B 1 36 ? -4.309 -22.094 -0.237 1 97 36 GLY B O 1
ATOM 2255 N N . THR B 1 37 ? -2.979 -20.734 -1.396 1 97.69 37 THR B N 1
ATOM 2256 C CA . THR B 1 37 ? -2.1 -21.844 -1.757 1 97.69 37 THR B CA 1
ATOM 2257 C C . THR B 1 37 ? -0.733 -21.688 -1.097 1 97.69 37 THR B C 1
ATOM 2259 O O . THR B 1 37 ? -0.481 -20.703 -0.403 1 97.69 37 THR B O 1
ATOM 2262 N N . THR B 1 38 ? 0.094 -22.734 -1.228 1 97.81 38 THR B N 1
ATOM 2263 C CA . THR B 1 38 ? 1.491 -22.734 -0.807 1 97.81 38 THR B CA 1
ATOM 2264 C C . THR B 1 38 ? 2.42 -22.844 -2.014 1 97.81 38 THR B C 1
ATOM 2266 O O . THR B 1 38 ? 1.958 -23 -3.146 1 97.81 38 THR B O 1
ATOM 2269 N N . MET B 1 39 ? 3.715 -22.766 -1.732 1 98.12 39 MET B N 1
ATOM 2270 C CA . MET B 1 39 ? 4.684 -22.875 -2.818 1 98.12 39 MET B CA 1
ATOM 2271 C C . MET B 1 39 ? 4.539 -24.219 -3.533 1 98.12 39 MET B C 1
ATOM 2273 O O . MET B 1 39 ? 4.996 -24.375 -4.668 1 98.12 39 MET B O 1
ATOM 2277 N N . HIS B 1 40 ? 3.805 -25.125 -2.984 1 97.06 40 HIS B N 1
ATOM 2278 C CA . HIS B 1 40 ? 3.646 -26.453 -3.568 1 97.06 40 HIS B CA 1
ATOM 2279 C C . HIS B 1 40 ? 2.697 -26.422 -4.762 1 97.06 40 HIS B C 1
ATOM 2281 O O . HIS B 1 40 ? 2.654 -27.375 -5.551 1 97.06 40 HIS B O 1
ATOM 2287 N N . MET B 1 41 ? 1.969 -25.312 -4.922 1 98 41 MET B N 1
ATOM 2288 C CA . MET B 1 41 ? 1.08 -25.219 -6.078 1 98 41 MET B CA 1
ATOM 2289 C C . MET B 1 41 ? 1.874 -25.25 -7.379 1 98 41 MET B C 1
ATOM 2291 O O . MET B 1 41 ? 1.31 -25.484 -8.453 1 98 41 MET B O 1
ATOM 2295 N N . TRP B 1 42 ? 3.152 -25.047 -7.266 1 98.69 42 TRP B N 1
ATOM 2296 C CA . TRP B 1 42 ? 4.023 -24.969 -8.438 1 98.69 42 TRP B CA 1
ATOM 2297 C C . TRP B 1 42 ? 4.625 -26.344 -8.742 1 98.69 42 TRP B C 1
ATOM 2299 O O . TRP B 1 42 ? 5.406 -26.484 -9.688 1 98.69 42 TRP B O 1
ATOM 2309 N N . ARG B 1 43 ? 4.27 -27.375 -8.023 1 97.81 43 ARG B N 1
ATOM 2310 C CA . ARG B 1 43 ? 4.832 -28.719 -8.172 1 97.81 43 ARG B CA 1
ATOM 2311 C C . ARG B 1 43 ? 4.84 -29.156 -9.633 1 97.81 43 ARG B C 1
ATOM 2313 O O . ARG B 1 43 ? 5.836 -29.703 -10.117 1 97.81 43 ARG B O 1
ATOM 2320 N N . PRO B 1 44 ? 3.787 -28.891 -10.43 1 98.31 44 PRO B N 1
ATOM 2321 C CA . PRO B 1 44 ? 3.783 -29.375 -11.812 1 98.31 44 PRO B CA 1
ATOM 2322 C C . PRO B 1 44 ? 4.871 -28.719 -12.672 1 98.31 44 PRO B C 1
ATOM 2324 O O . PRO B 1 44 ? 5.227 -29.25 -13.727 1 98.31 44 PRO B O 1
ATOM 2327 N N . GLN B 1 45 ? 5.387 -27.547 -12.25 1 98.5 45 GLN B N 1
ATOM 2328 C CA . GLN B 1 45 ? 6.336 -26.797 -13.07 1 98.5 45 GLN B CA 1
ATOM 2329 C C . GLN B 1 45 ? 7.766 -27 -12.586 1 98.5 45 GLN B C 1
ATOM 2331 O O . GLN B 1 45 ? 8.719 -26.641 -13.273 1 98.5 45 GLN B O 1
ATOM 2336 N N . VAL B 1 46 ? 8.016 -27.578 -11.422 1 98.25 46 VAL B N 1
ATOM 2337 C CA . VAL B 1 46 ? 9.289 -27.516 -10.719 1 98.25 46 VAL B CA 1
ATOM 2338 C C . VAL B 1 46 ? 10.383 -28.156 -11.578 1 98.25 46 VAL B C 1
ATOM 2340 O O . VAL B 1 46 ? 11.43 -27.562 -11.812 1 98.25 46 VAL B O 1
ATOM 2343 N N . ASP B 1 47 ? 10.148 -29.359 -12.078 1 98 47 ASP B N 1
ATOM 2344 C CA . ASP B 1 47 ? 11.188 -30.078 -12.836 1 98 47 ASP B CA 1
ATOM 2345 C C . ASP B 1 47 ? 11.555 -29.312 -14.102 1 98 47 ASP B C 1
ATOM 2347 O O . ASP B 1 47 ? 12.734 -29.125 -14.406 1 98 47 ASP B O 1
ATOM 2351 N N . ALA B 1 48 ? 10.562 -28.844 -14.852 1 98.44 48 ALA B N 1
ATOM 2352 C CA . ALA B 1 48 ? 10.805 -28.125 -16.109 1 98.44 48 ALA B CA 1
ATOM 2353 C C . ALA B 1 48 ? 11.547 -26.828 -15.852 1 98.44 48 ALA B C 1
ATOM 2355 O O . ALA B 1 48 ? 12.477 -26.484 -16.578 1 98.44 48 ALA B O 1
ATOM 2356 N N . PHE B 1 49 ? 11.156 -26.062 -14.82 1 98.75 49 PHE B N 1
ATOM 2357 C CA . PHE B 1 49 ? 11.75 -24.766 -14.531 1 98.75 49 PHE B CA 1
ATOM 2358 C C . PHE B 1 49 ? 13.148 -24.938 -13.953 1 98.75 49 PHE B C 1
ATOM 2360 O O . PHE B 1 49 ? 14.062 -24.188 -14.312 1 98.75 49 PHE B O 1
ATOM 2367 N N . ALA B 1 50 ? 13.352 -25.938 -13.094 1 98.25 50 ALA B N 1
ATOM 2368 C CA . ALA B 1 50 ? 14.609 -26.109 -12.367 1 98.25 50 ALA B CA 1
ATOM 2369 C C . ALA B 1 50 ? 15.695 -26.672 -13.266 1 98.25 50 ALA B C 1
ATOM 2371 O O . ALA B 1 50 ? 16.875 -26.703 -12.891 1 98.25 50 ALA B O 1
ATOM 2372 N N . ALA B 1 51 ? 15.289 -27.141 -14.414 1 98 51 ALA B N 1
ATOM 2373 C CA . ALA B 1 51 ? 16.25 -27.703 -15.352 1 98 51 ALA B CA 1
ATOM 2374 C C . ALA B 1 51 ? 17.266 -26.656 -15.805 1 98 51 ALA B C 1
ATOM 2376 O O . ALA B 1 51 ? 18.453 -26.953 -15.977 1 98 51 ALA B O 1
ATOM 2377 N N . ASP B 1 52 ? 16.812 -25.406 -15.969 1 97.56 52 ASP B N 1
ATOM 2378 C CA . ASP B 1 52 ? 17.672 -24.391 -16.578 1 97.56 52 ASP B CA 1
ATOM 2379 C C . ASP B 1 52 ? 17.734 -23.125 -15.703 1 97.56 52 ASP B C 1
ATOM 2381 O O . ASP B 1 52 ? 18.5 -22.203 -15.992 1 97.56 52 ASP B O 1
ATOM 2385 N N . TYR B 1 53 ? 17 -23.094 -14.641 1 98.69 53 TYR B N 1
ATOM 2386 C CA . TYR B 1 53 ? 16.922 -21.891 -13.82 1 98.69 53 TYR B CA 1
ATOM 2387 C C . TYR B 1 53 ? 17.156 -22.219 -12.352 1 98.69 53 TYR B C 1
ATOM 2389 O O . TYR B 1 53 ? 16.859 -23.328 -11.898 1 98.69 53 TYR B O 1
ATOM 2397 N N . ARG B 1 54 ? 17.703 -21.281 -11.656 1 98.5 54 ARG B N 1
ATOM 2398 C CA . ARG B 1 54 ? 17.625 -21.297 -10.203 1 98.5 54 ARG B CA 1
ATOM 2399 C C . ARG B 1 54 ? 16.219 -20.953 -9.719 1 98.5 54 ARG B C 1
ATOM 2401 O O . ARG B 1 54 ? 15.859 -19.781 -9.586 1 98.5 54 ARG B O 1
ATOM 2408 N N . LEU B 1 55 ? 15.5 -22.047 -9.508 1 98.75 55 LEU B N 1
ATOM 2409 C CA . LEU B 1 55 ? 14.094 -21.891 -9.18 1 98.75 55 LEU B CA 1
ATOM 2410 C C . LEU B 1 55 ? 13.914 -21.562 -7.699 1 98.75 55 LEU B C 1
ATOM 2412 O O . LEU B 1 55 ? 14.367 -22.312 -6.832 1 98.75 55 LEU B O 1
ATOM 2416 N N . VAL B 1 56 ? 13.32 -20.406 -7.402 1 98.75 56 VAL B N 1
ATOM 2417 C CA . VAL B 1 56 ? 13.031 -19.969 -6.039 1 98.75 56 VAL B CA 1
ATOM 2418 C C . VAL B 1 56 ? 11.523 -19.938 -5.809 1 98.75 56 VAL B C 1
ATOM 2420 O O . VAL B 1 56 ? 10.789 -19.281 -6.539 1 98.75 56 VAL B O 1
ATOM 2423 N N . ARG B 1 57 ? 11.047 -20.703 -4.887 1 98.69 57 ARG B N 1
ATOM 2424 C CA . ARG B 1 57 ? 9.664 -20.688 -4.441 1 98.69 57 ARG B CA 1
ATOM 2425 C C . ARG B 1 57 ? 9.562 -20.281 -2.975 1 98.69 57 ARG B C 1
ATOM 2427 O O . ARG B 1 57 ? 10.477 -20.531 -2.189 1 98.69 57 ARG B O 1
ATOM 2434 N N . TYR B 1 58 ? 8.484 -19.625 -2.611 1 98.75 58 TYR B N 1
ATOM 2435 C CA . TYR B 1 58 ? 8.289 -19.25 -1.219 1 98.75 58 TYR B CA 1
ATOM 2436 C C . TYR B 1 58 ? 6.805 -19.234 -0.857 1 98.75 58 TYR B C 1
ATOM 2438 O O . TYR B 1 58 ? 5.949 -19.125 -1.734 1 98.75 58 TYR B O 1
ATOM 2446 N N . ASP B 1 59 ? 6.527 -19.5 0.372 1 98.75 59 ASP B N 1
ATOM 2447 C CA . ASP B 1 59 ? 5.203 -19.219 0.925 1 98.75 59 ASP B CA 1
ATOM 2448 C C . ASP B 1 59 ? 5.078 -17.75 1.313 1 98.75 59 ASP B C 1
ATOM 2450 O O . ASP B 1 59 ? 5.844 -17.25 2.143 1 98.75 59 ASP B O 1
ATOM 2454 N N . GLY B 1 60 ? 4.156 -17.062 0.683 1 97.94 60 GLY B N 1
ATOM 2455 C CA . GLY B 1 60 ? 3.912 -15.703 1.151 1 97.94 60 GLY B CA 1
ATOM 2456 C C . GLY B 1 60 ? 3.523 -15.641 2.615 1 97.94 60 GLY B C 1
ATOM 2457 O O . GLY B 1 60 ? 3.033 -16.625 3.178 1 97.94 60 GLY B O 1
ATOM 2458 N N . ARG B 1 61 ? 3.771 -14.461 3.225 1 97.88 61 ARG B N 1
ATOM 2459 C CA . ARG B 1 61 ? 3.297 -14.312 4.598 1 97.88 61 ARG B CA 1
ATOM 2460 C C . ARG B 1 61 ? 1.835 -14.727 4.719 1 97.88 61 ARG B C 1
ATOM 2462 O O . ARG B 1 61 ? 1.033 -14.469 3.818 1 97.88 61 ARG B O 1
ATOM 2469 N N . GLY B 1 62 ? 1.578 -15.422 5.832 1 96.31 62 GLY B N 1
ATOM 2470 C CA . GLY B 1 62 ? 0.209 -15.836 6.09 1 96.31 62 GLY B CA 1
ATOM 2471 C C . GLY B 1 62 ? -0.163 -17.125 5.391 1 96.31 62 GLY B C 1
ATOM 2472 O O . GLY B 1 62 ? -1.28 -17.625 5.543 1 96.31 62 GLY B O 1
ATOM 2473 N N . GLN B 1 63 ? 0.771 -17.672 4.637 1 96.62 63 GLN B N 1
ATOM 2474 C CA . GLN B 1 63 ? 0.497 -18.891 3.887 1 96.62 63 GLN B CA 1
ATOM 2475 C C . GLN B 1 63 ? 1.545 -19.969 4.18 1 96.62 63 GLN B C 1
ATOM 2477 O O . GLN B 1 63 ? 2.715 -19.656 4.41 1 96.62 63 GLN B O 1
ATOM 2482 N N . GLY B 1 64 ? 1.093 -21.234 4.168 1 96.94 64 GLY B N 1
ATOM 2483 C CA . GLY B 1 64 ? 2.008 -22.359 4.266 1 96.94 64 GLY B CA 1
ATOM 2484 C C . GLY B 1 64 ? 2.859 -22.328 5.52 1 96.94 64 GLY B C 1
ATOM 2485 O O . GLY B 1 64 ? 2.338 -22.188 6.629 1 96.94 64 GLY B O 1
ATOM 2486 N N . LEU B 1 65 ? 4.191 -22.406 5.301 1 97.31 65 LEU B N 1
ATOM 2487 C CA . LEU B 1 65 ? 5.125 -22.531 6.414 1 97.31 65 LEU B CA 1
ATOM 2488 C C . LEU B 1 65 ? 5.582 -21.156 6.895 1 97.31 65 LEU B C 1
ATOM 2490 O O . LEU B 1 65 ? 6.301 -21.047 7.891 1 97.31 65 LEU B O 1
ATOM 2494 N N . SER B 1 66 ? 5.168 -20.109 6.203 1 98.38 66 SER B N 1
ATOM 2495 C CA . SER B 1 66 ? 5.551 -18.75 6.586 1 98.38 66 SER B CA 1
ATOM 2496 C C . SER B 1 66 ? 4.723 -18.266 7.766 1 98.38 66 SER B C 1
ATOM 2498 O O . SER B 1 66 ? 3.609 -18.734 7.992 1 98.38 66 SER B O 1
ATOM 2500 N N . GLN B 1 67 ? 5.297 -17.281 8.5 1 97.38 67 GLN B N 1
ATOM 2501 C CA . GLN B 1 67 ? 4.609 -16.734 9.664 1 97.38 67 GLN B CA 1
ATOM 2502 C C . GLN B 1 67 ? 3.379 -15.93 9.242 1 97.38 67 GLN B C 1
ATOM 2504 O O . GLN B 1 67 ? 3.338 -15.383 8.141 1 97.38 67 GLN B O 1
ATOM 2509 N N . SER B 1 68 ? 2.371 -15.891 10.07 1 96.19 68 SER B N 1
ATOM 2510 C CA . SER B 1 68 ? 1.13 -15.148 9.883 1 96.19 68 SER B CA 1
ATOM 2511 C C . SER B 1 68 ? 0.988 -14.031 10.906 1 96.19 68 SER B C 1
ATOM 2513 O O . SER B 1 68 ? 0.196 -14.141 11.844 1 96.19 68 SER B O 1
ATOM 2515 N N . PRO B 1 69 ? 1.737 -12.953 10.703 1 92.81 69 PRO B N 1
ATOM 2516 C CA . PRO B 1 69 ? 1.563 -11.859 11.664 1 92.81 69 PRO B CA 1
ATOM 2517 C C . PRO B 1 69 ? 0.109 -11.406 11.789 1 92.81 69 PRO B C 1
ATOM 2519 O O . PRO B 1 69 ? -0.646 -11.469 10.812 1 92.81 69 PRO B O 1
ATOM 2522 N N . ALA B 1 70 ? -0.276 -10.914 12.969 1 88.94 70 ALA B N 1
ATOM 2523 C CA . ALA B 1 70 ? -1.641 -10.438 13.188 1 88.94 70 ALA B CA 1
ATOM 2524 C C . ALA B 1 70 ? -1.909 -9.164 12.391 1 88.94 70 ALA B C 1
ATOM 2526 O O . ALA B 1 70 ? -0.995 -8.375 12.141 1 88.94 70 ALA B O 1
ATOM 2527 N N . GLY B 1 71 ? -3.225 -9.062 11.992 1 90.5 71 GLY B N 1
ATOM 2528 C CA . GLY B 1 71 ? -3.643 -7.824 11.352 1 90.5 71 GLY B CA 1
ATOM 2529 C C . GLY B 1 71 ? -3.729 -7.938 9.844 1 90.5 71 GLY B C 1
ATOM 2530 O O . GLY B 1 71 ? -3.74 -9.047 9.297 1 90.5 71 GLY B O 1
ATOM 2531 N N . THR B 1 72 ? -3.871 -6.777 9.211 1 94.12 72 THR B N 1
ATOM 2532 C CA . THR B 1 72 ? -4.059 -6.699 7.77 1 94.12 72 THR B CA 1
ATOM 2533 C C . THR B 1 72 ? -2.717 -6.52 7.062 1 94.12 72 THR B C 1
ATOM 2535 O O . THR B 1 72 ? -1.767 -5.992 7.641 1 94.12 72 THR B O 1
ATOM 2538 N N . TYR B 1 73 ? -2.592 -7.023 5.902 1 96.75 73 TYR B N 1
ATOM 2539 C CA . TYR B 1 73 ? -1.401 -6.816 5.082 1 96.75 73 TYR B CA 1
ATOM 2540 C C . TYR B 1 73 ? -1.679 -5.824 3.959 1 96.75 73 TYR B C 1
ATOM 2542 O O . TYR B 1 73 ? -2.758 -5.234 3.896 1 96.75 73 TYR B O 1
ATOM 2550 N N . SER B 1 74 ? -0.627 -5.523 3.213 1 96.75 74 SER B N 1
ATOM 2551 C CA . SER B 1 74 ? -0.706 -4.625 2.064 1 96.75 74 SER B CA 1
ATOM 2552 C C . SER B 1 74 ? 0.146 -5.137 0.907 1 96.75 74 SER B C 1
ATOM 2554 O O . SER B 1 74 ? 1.021 -5.98 1.098 1 96.75 74 SER B O 1
ATOM 2556 N N . MET B 1 75 ? -0.214 -4.633 -0.269 1 97.44 75 MET B N 1
ATOM 2557 C CA . MET B 1 75 ? 0.596 -5.027 -1.42 1 97.44 75 MET B CA 1
ATOM 2558 C C . MET B 1 75 ? 2.037 -4.555 -1.257 1 97.44 75 MET B C 1
ATOM 2560 O O . MET B 1 75 ? 2.969 -5.242 -1.68 1 97.44 75 MET B O 1
ATOM 2564 N N . ASP B 1 76 ? 2.268 -3.418 -0.573 1 96.62 76 ASP B N 1
ATOM 2565 C CA . ASP B 1 76 ? 3.615 -2.957 -0.255 1 96.62 76 ASP B CA 1
ATOM 2566 C C . ASP B 1 76 ? 4.367 -3.992 0.581 1 96.62 76 ASP B C 1
ATOM 2568 O O . ASP B 1 76 ? 5.527 -4.301 0.3 1 96.62 76 ASP B O 1
ATOM 2572 N N . ARG B 1 77 ? 3.65 -4.496 1.551 1 96.69 77 ARG B N 1
ATOM 2573 C CA . ARG B 1 77 ? 4.273 -5.473 2.439 1 96.69 77 ARG B CA 1
ATOM 2574 C C . ARG B 1 77 ? 4.578 -6.773 1.701 1 96.69 77 ARG B C 1
ATOM 2576 O O . ARG B 1 77 ? 5.672 -7.324 1.827 1 96.69 77 ARG B O 1
ATOM 2583 N N . LEU B 1 78 ? 3.625 -7.238 0.91 1 98.44 78 LEU B N 1
ATOM 2584 C CA . LEU B 1 78 ? 3.818 -8.484 0.174 1 98.44 78 LEU B CA 1
ATOM 2585 C C . LEU B 1 78 ? 4.949 -8.344 -0.841 1 98.44 78 LEU B C 1
ATOM 2587 O O . LEU B 1 78 ? 5.758 -9.258 -1.008 1 98.44 78 LEU B O 1
ATOM 2591 N N . GLY B 1 79 ? 4.992 -7.223 -1.56 1 98.38 79 GLY B N 1
ATOM 2592 C CA . GLY B 1 79 ? 6.086 -6.965 -2.484 1 98.38 79 GLY B CA 1
ATOM 2593 C C . GLY B 1 79 ? 7.445 -6.945 -1.812 1 98.38 79 GLY B C 1
ATOM 2594 O O . GLY B 1 79 ? 8.406 -7.523 -2.326 1 98.38 79 GLY B O 1
ATOM 2595 N N . ARG B 1 80 ? 7.547 -6.332 -0.641 1 97.12 80 ARG B N 1
ATOM 2596 C CA . ARG B 1 80 ? 8.797 -6.242 0.102 1 97.12 80 ARG B CA 1
ATOM 2597 C C . ARG B 1 80 ? 9.25 -7.617 0.583 1 97.12 80 ARG B C 1
ATOM 2599 O O . ARG B 1 80 ? 10.445 -7.895 0.654 1 97.12 80 ARG B O 1
ATOM 2606 N N . ASP B 1 81 ? 8.273 -8.477 0.896 1 98.31 81 ASP B N 1
ATOM 2607 C CA . ASP B 1 81 ? 8.625 -9.852 1.238 1 98.31 81 ASP B CA 1
ATOM 2608 C C . ASP B 1 81 ? 9.336 -10.547 0.077 1 98.31 81 ASP B C 1
ATOM 2610 O O . ASP B 1 81 ? 10.305 -11.273 0.282 1 98.31 81 ASP B O 1
ATOM 2614 N N . ALA B 1 82 ? 8.82 -10.336 -1.127 1 98.75 82 ALA B N 1
ATOM 2615 C CA . ALA B 1 82 ? 9.461 -10.922 -2.299 1 98.75 82 ALA B CA 1
ATOM 2616 C C . ALA B 1 82 ? 10.891 -10.422 -2.453 1 98.75 82 ALA B C 1
ATOM 2618 O O . ALA B 1 82 ? 11.797 -11.203 -2.752 1 98.75 82 ALA B O 1
ATOM 2619 N N . LEU B 1 83 ? 11.117 -9.148 -2.246 1 98.44 83 LEU B N 1
ATOM 2620 C CA . LEU B 1 83 ? 12.461 -8.578 -2.322 1 98.44 83 LEU B CA 1
ATOM 2621 C C . LEU B 1 83 ? 13.359 -9.156 -1.234 1 98.44 83 LEU B C 1
ATOM 2623 O O . LEU B 1 83 ? 14.539 -9.406 -1.472 1 98.44 83 LEU B O 1
ATOM 2627 N N . ALA B 1 84 ? 12.789 -9.336 -0.02 1 98 84 ALA B N 1
ATOM 2628 C CA . ALA B 1 84 ? 13.562 -9.922 1.076 1 98 84 ALA B CA 1
ATOM 2629 C C . ALA B 1 84 ? 14.055 -11.32 0.717 1 98 84 ALA B C 1
ATOM 2631 O O . ALA B 1 84 ? 15.172 -11.703 1.074 1 98 84 ALA B O 1
ATOM 2632 N N . VAL B 1 85 ? 13.188 -12.062 0.036 1 98.62 85 VAL B N 1
ATOM 2633 C CA . VAL B 1 85 ? 13.578 -13.398 -0.411 1 98.62 85 VAL B CA 1
ATOM 2634 C C . VAL B 1 85 ? 14.766 -13.305 -1.362 1 98.62 85 VAL B C 1
ATOM 2636 O O . VAL B 1 85 ? 15.773 -14 -1.184 1 98.62 85 VAL B O 1
ATOM 2639 N N . LEU B 1 86 ? 14.68 -12.43 -2.369 1 98.69 86 LEU B N 1
ATOM 2640 C CA . LEU B 1 86 ? 15.773 -12.258 -3.322 1 98.69 86 LEU B CA 1
ATOM 2641 C C . LEU B 1 86 ? 17.047 -11.828 -2.611 1 98.69 86 LEU B C 1
ATOM 2643 O O . LEU B 1 86 ? 18.125 -12.391 -2.855 1 98.69 86 LEU B O 1
ATOM 2647 N N . ASP B 1 87 ? 16.953 -10.836 -1.716 1 98.25 87 ASP B N 1
ATOM 2648 C CA . ASP B 1 87 ? 18.109 -10.297 -1.007 1 98.25 87 ASP B CA 1
ATOM 2649 C C . ASP B 1 87 ? 18.781 -11.375 -0.17 1 98.25 87 ASP B C 1
ATOM 2651 O O . ASP B 1 87 ? 20.016 -11.469 -0.155 1 98.25 87 ASP B O 1
ATOM 2655 N N . SER B 1 88 ? 18 -12.164 0.468 1 97.75 88 SER B N 1
ATOM 2656 C CA . SER B 1 88 ? 18.547 -13.195 1.345 1 97.75 88 SER B CA 1
ATOM 2657 C C . SER B 1 88 ? 19.312 -14.25 0.551 1 97.75 88 SER B C 1
ATOM 2659 O O . SER B 1 88 ? 20.219 -14.883 1.077 1 97.75 88 SER B O 1
ATOM 2661 N N . LEU B 1 89 ? 18.953 -14.43 -0.702 1 97.56 89 LEU B N 1
ATOM 2662 C CA . LEU B 1 89 ? 19.594 -15.414 -1.568 1 97.56 89 LEU B CA 1
ATOM 2663 C C . LEU B 1 89 ? 20.688 -14.766 -2.42 1 97.56 89 LEU B C 1
ATOM 2665 O O . LEU B 1 89 ? 21.266 -15.414 -3.287 1 97.56 89 LEU B O 1
ATOM 2669 N N . GLU B 1 90 ? 20.859 -13.445 -2.189 1 97.75 90 GLU B N 1
ATOM 2670 C CA . GLU B 1 90 ? 21.859 -12.672 -2.916 1 97.75 90 GLU B CA 1
ATOM 2671 C C . GLU B 1 90 ? 21.594 -12.695 -4.418 1 97.75 90 GLU B C 1
ATOM 2673 O O . GLU B 1 90 ? 22.516 -12.867 -5.215 1 97.75 90 GLU B O 1
ATOM 2678 N N . ILE B 1 91 ? 20.391 -12.664 -4.773 1 98.31 91 ILE B N 1
ATOM 2679 C CA . ILE B 1 91 ? 19.969 -12.562 -6.168 1 98.31 91 ILE B CA 1
ATOM 2680 C C . ILE B 1 91 ? 19.688 -11.109 -6.516 1 98.31 91 ILE B C 1
ATOM 2682 O O . ILE B 1 91 ? 18.734 -10.516 -5.992 1 98.31 91 ILE B O 1
ATOM 2686 N N . ASP B 1 92 ? 20.469 -10.562 -7.379 1 98.12 92 ASP B N 1
ATOM 2687 C CA . ASP B 1 92 ? 20.328 -9.156 -7.746 1 98.12 92 ASP B CA 1
ATOM 2688 C C . ASP B 1 92 ? 19.109 -8.945 -8.648 1 98.12 92 ASP B C 1
ATOM 2690 O O . ASP B 1 92 ? 18.297 -8.047 -8.414 1 98.12 92 ASP B O 1
ATOM 2694 N N . ARG B 1 93 ? 19.016 -9.797 -9.703 1 98.44 93 ARG B N 1
ATOM 2695 C CA . ARG B 1 93 ? 17.906 -9.758 -10.641 1 98.44 93 ARG B CA 1
ATOM 2696 C C . ARG B 1 93 ? 17.344 -11.156 -10.875 1 98.44 93 ARG B C 1
ATOM 2698 O O . ARG B 1 93 ? 18.078 -12.141 -10.859 1 98.44 93 ARG B O 1
ATOM 2705 N N . ALA B 1 94 ? 16.047 -11.18 -11.102 1 98.88 94 ALA B N 1
ATOM 2706 C CA . ALA B 1 94 ? 15.391 -12.469 -11.336 1 98.88 94 ALA B CA 1
ATOM 2707 C C . ALA B 1 94 ? 14.281 -12.336 -12.375 1 98.88 94 ALA B C 1
ATOM 2709 O O . ALA B 1 94 ? 13.719 -11.25 -12.562 1 98.88 94 ALA B O 1
ATOM 2710 N N . HIS B 1 95 ? 14.047 -13.406 -13.141 1 98.94 95 HIS B N 1
ATOM 2711 C CA . HIS B 1 95 ? 12.719 -13.578 -13.711 1 98.94 95 HIS B CA 1
ATOM 2712 C C . HIS B 1 95 ? 11.672 -13.773 -12.625 1 98.94 95 HIS B C 1
ATOM 2714 O O . HIS B 1 95 ? 11.969 -14.32 -11.562 1 98.94 95 HIS B O 1
ATOM 2720 N N . PHE B 1 96 ? 10.516 -13.289 -12.852 1 98.94 96 PHE B N 1
ATOM 2721 C CA . PHE B 1 96 ? 9.438 -13.406 -11.875 1 98.94 96 PHE B CA 1
ATOM 2722 C C . PHE B 1 96 ? 8.18 -13.961 -12.523 1 98.94 96 PHE B C 1
ATOM 2724 O O . PHE B 1 96 ? 7.789 -13.531 -13.609 1 98.94 96 PHE B O 1
ATOM 2731 N N . CYS B 1 97 ? 7.59 -14.93 -11.898 1 99 97 CYS B N 1
ATOM 2732 C CA . CYS B 1 97 ? 6.297 -15.469 -12.297 1 99 97 CYS B CA 1
ATOM 2733 C C . CYS B 1 97 ? 5.344 -15.539 -11.109 1 99 97 CYS B C 1
ATOM 2735 O O . CYS B 1 97 ? 5.59 -16.281 -10.156 1 99 97 CYS B O 1
ATOM 2737 N N . GLY B 1 98 ? 4.324 -14.781 -11.164 1 98.94 98 GLY B N 1
ATOM 2738 C CA . GLY B 1 98 ? 3.309 -14.797 -10.125 1 98.94 98 GLY B CA 1
ATOM 2739 C C . GLY B 1 98 ? 1.926 -15.133 -10.648 1 98.94 98 GLY B C 1
ATOM 2740 O O . GLY B 1 98 ? 1.562 -14.742 -11.758 1 98.94 98 GLY B O 1
ATOM 2741 N N . LEU B 1 99 ? 1.15 -15.828 -9.883 1 98.94 99 LEU B N 1
ATOM 2742 C CA . LEU B 1 99 ? -0.222 -16.188 -10.227 1 98.94 99 LEU B CA 1
ATOM 2743 C C . LEU B 1 99 ? -1.204 -15.602 -9.219 1 98.94 99 LEU B C 1
ATOM 2745 O O . LEU B 1 99 ? -1.005 -15.734 -8.008 1 98.94 99 LEU B O 1
ATOM 2749 N N . SER B 1 100 ? -2.309 -14.961 -9.727 1 98.81 100 SER B N 1
ATOM 2750 C CA . SER B 1 100 ? -3.332 -14.336 -8.891 1 98.81 100 SER B CA 1
ATOM 2751 C C . SER B 1 100 ? -2.721 -13.328 -7.926 1 98.81 100 SER B C 1
ATOM 2753 O O . SER B 1 100 ? -2.066 -12.375 -8.352 1 98.81 100 SER B O 1
ATOM 2755 N N . MET B 1 101 ? -2.738 -13.57 -6.625 1 98.81 101 MET B N 1
ATOM 2756 C CA . MET B 1 101 ? -2.111 -12.664 -5.668 1 98.81 101 MET B CA 1
ATOM 2757 C C . MET B 1 101 ? -0.626 -12.492 -5.973 1 98.81 101 MET B C 1
ATOM 2759 O O . MET B 1 101 ? -0.088 -11.391 -5.867 1 98.81 101 MET B O 1
ATOM 2763 N N . GLY B 1 102 ? 0.033 -13.594 -6.34 1 98.88 102 GLY B N 1
ATOM 2764 C CA . GLY B 1 102 ? 1.425 -13.5 -6.75 1 98.88 102 GLY B CA 1
ATOM 2765 C C . GLY B 1 102 ? 1.63 -12.609 -7.961 1 98.88 102 GLY B C 1
ATOM 2766 O O . GLY B 1 102 ? 2.664 -11.953 -8.086 1 98.88 102 GLY B O 1
ATOM 2767 N N . GLY B 1 103 ? 0.686 -12.641 -8.891 1 98.94 103 GLY B N 1
ATOM 2768 C CA . GLY B 1 103 ? 0.735 -11.727 -10.016 1 98.94 103 GLY B CA 1
ATOM 2769 C C . GLY B 1 103 ? 0.589 -10.273 -9.602 1 98.94 103 GLY B C 1
ATOM 2770 O O . GLY B 1 103 ? 1.165 -9.383 -10.234 1 98.94 103 GLY B O 1
ATOM 2771 N N . MET B 1 104 ? -0.2 -10.031 -8.57 1 98.94 104 MET B N 1
ATOM 2772 C CA . MET B 1 104 ? -0.347 -8.688 -8.023 1 98.94 104 MET B CA 1
ATOM 2773 C C . MET B 1 104 ? 0.961 -8.195 -7.414 1 98.94 104 MET B C 1
ATOM 2775 O O . MET B 1 104 ? 1.337 -7.035 -7.578 1 98.94 104 MET B O 1
ATOM 2779 N N . VAL B 1 105 ? 1.666 -9.117 -6.73 1 98.88 105 VAL B N 1
ATOM 2780 C CA . VAL B 1 105 ? 3 -8.812 -6.227 1 98.88 105 VAL B CA 1
ATOM 2781 C C . VAL B 1 105 ? 3.93 -8.469 -7.387 1 98.88 105 VAL B C 1
ATOM 2783 O O . VAL B 1 105 ? 4.734 -7.539 -7.297 1 98.88 105 VAL B O 1
ATOM 2786 N N . GLY B 1 106 ? 3.824 -9.172 -8.469 1 98.94 106 GLY B N 1
ATOM 2787 C CA . GLY B 1 106 ? 4.621 -8.883 -9.656 1 98.94 106 GLY B CA 1
ATOM 2788 C C . GLY B 1 106 ? 4.355 -7.504 -10.234 1 98.94 106 GLY B C 1
ATOM 2789 O O . GLY B 1 106 ? 5.285 -6.812 -10.656 1 98.94 106 GLY B O 1
ATOM 2790 N N . GLN B 1 107 ? 3.084 -7.176 -10.312 1 98.94 107 GLN B N 1
ATOM 2791 C CA . GLN B 1 107 ? 2.719 -5.836 -10.758 1 98.94 107 GLN B CA 1
ATOM 2792 C C . GLN B 1 107 ? 3.352 -4.77 -9.867 1 98.94 107 GLN B C 1
ATOM 2794 O O . GLN B 1 107 ? 3.859 -3.762 -10.367 1 98.94 107 GLN B O 1
ATOM 2799 N N . TRP B 1 108 ? 3.305 -4.996 -8.578 1 98.62 108 TRP B N 1
ATOM 2800 C CA . TRP B 1 108 ? 3.928 -4.078 -7.633 1 98.62 108 TRP B CA 1
ATOM 2801 C C . TRP B 1 108 ? 5.43 -3.969 -7.887 1 98.62 108 TRP B C 1
ATOM 2803 O O . TRP B 1 108 ? 5.977 -2.865 -7.941 1 98.62 108 TRP B O 1
ATOM 2813 N N . LEU B 1 109 ? 6.117 -5.082 -8.109 1 98.75 109 LEU B N 1
ATOM 2814 C CA . LEU B 1 109 ? 7.551 -5.098 -8.375 1 98.75 109 LEU B CA 1
ATOM 2815 C C . LEU B 1 109 ? 7.875 -4.328 -9.656 1 98.75 109 LEU B C 1
ATOM 2817 O O . LEU B 1 109 ? 8.914 -3.666 -9.734 1 98.75 109 LEU B O 1
ATOM 2821 N N . ALA B 1 110 ? 7.043 -4.383 -10.625 1 98.56 110 ALA B N 1
ATOM 2822 C CA . ALA B 1 110 ? 7.293 -3.793 -11.938 1 98.56 110 ALA B CA 1
ATOM 2823 C C . ALA B 1 110 ? 7.449 -2.277 -11.836 1 98.56 110 ALA B C 1
ATOM 2825 O O . ALA B 1 110 ? 8.203 -1.674 -12.602 1 98.56 110 ALA B O 1
ATOM 2826 N N . HIS B 1 111 ? 6.711 -1.673 -10.914 1 94.94 111 HIS B N 1
ATOM 2827 C CA . HIS B 1 111 ? 6.844 -0.223 -10.828 1 94.94 111 HIS B CA 1
ATOM 2828 C C . HIS B 1 111 ? 7.711 0.184 -9.648 1 94.94 111 HIS B C 1
ATOM 2830 O O . HIS B 1 111 ? 8.312 1.262 -9.648 1 94.94 111 HIS B O 1
ATOM 2836 N N . ARG B 1 112 ? 7.945 -0.675 -8.656 1 96.56 112 ARG B N 1
ATOM 2837 C CA . ARG B 1 112 ? 8.656 -0.296 -7.441 1 96.56 112 ARG B CA 1
ATOM 2838 C C . ARG B 1 112 ? 10.117 -0.729 -7.508 1 96.56 112 ARG B C 1
ATOM 2840 O O . ARG B 1 112 ? 10.992 -0.084 -6.922 1 96.56 112 ARG B O 1
ATOM 2847 N N . ALA B 1 113 ? 10.359 -1.826 -8.148 1 97.88 113 ALA B N 1
ATOM 2848 C CA . ALA B 1 113 ? 11.711 -2.379 -8.195 1 97.88 113 ALA B CA 1
ATOM 2849 C C . ALA B 1 113 ? 11.992 -3.035 -9.547 1 97.88 113 ALA B C 1
ATOM 2851 O O . ALA B 1 113 ? 12.422 -4.188 -9.602 1 97.88 113 ALA B O 1
ATOM 2852 N N . PRO B 1 114 ? 11.758 -2.277 -10.648 1 98.19 114 PRO B N 1
ATOM 2853 C CA . PRO B 1 114 ? 11.945 -2.875 -11.969 1 98.19 114 PRO B CA 1
ATOM 2854 C C . PRO B 1 114 ? 13.383 -3.336 -12.203 1 98.19 114 PRO B C 1
ATOM 2856 O O . PRO B 1 114 ? 13.617 -4.27 -12.977 1 98.19 114 PRO B O 1
ATOM 2859 N N . GLU B 1 115 ? 14.305 -2.701 -11.523 1 98.12 115 GLU B N 1
ATOM 2860 C CA . GLU B 1 115 ? 15.719 -3.027 -11.68 1 98.12 115 GLU B CA 1
ATOM 2861 C C . GLU B 1 115 ? 16.031 -4.414 -11.133 1 98.12 115 GLU B C 1
ATOM 2863 O O . GLU B 1 115 ? 17.094 -4.973 -11.406 1 98.12 115 GLU B O 1
ATOM 2868 N N . ARG B 1 116 ? 15.117 -5.023 -10.375 1 98.69 116 ARG B N 1
ATOM 2869 C CA . ARG B 1 116 ? 15.297 -6.348 -9.789 1 98.69 116 ARG B CA 1
ATOM 2870 C C . ARG B 1 116 ? 14.719 -7.43 -10.695 1 98.69 116 ARG B C 1
ATOM 2872 O O . ARG B 1 116 ? 14.82 -8.625 -10.391 1 98.69 116 ARG B O 1
ATOM 2879 N N . LEU B 1 117 ? 14.102 -7.031 -11.828 1 98.81 117 LEU B N 1
ATOM 2880 C CA . LEU B 1 117 ? 13.391 -7.973 -12.688 1 98.81 117 LEU B CA 1
ATOM 2881 C C . LEU B 1 117 ? 14.102 -8.133 -14.023 1 98.81 117 LEU B C 1
ATOM 2883 O O . LEU B 1 117 ? 14.562 -7.148 -14.609 1 98.81 117 LEU B O 1
ATOM 2887 N N . LEU B 1 118 ? 14.289 -9.328 -14.461 1 98.62 118 LEU B N 1
ATOM 2888 C CA . LEU B 1 118 ? 14.703 -9.609 -15.828 1 98.62 118 LEU B CA 1
ATOM 2889 C C . LEU B 1 118 ? 13.508 -9.648 -16.766 1 98.62 118 LEU B C 1
ATOM 2891 O O . LEU B 1 118 ? 13.367 -8.789 -17.641 1 98.62 118 LEU B O 1
ATOM 2895 N N . ARG B 1 119 ? 12.656 -10.57 -16.609 1 98.88 119 ARG B N 1
ATOM 2896 C CA . ARG B 1 119 ? 11.375 -10.672 -17.297 1 98.88 119 ARG B CA 1
ATOM 2897 C C . ARG B 1 119 ? 10.25 -11.031 -16.328 1 98.88 119 ARG B C 1
ATOM 2899 O O . ARG B 1 119 ? 10.5 -11.617 -15.273 1 98.88 119 ARG B O 1
ATOM 2906 N N . LEU B 1 120 ? 9.031 -10.664 -16.703 1 98.94 120 LEU B N 1
ATOM 2907 C CA . LEU B 1 120 ? 7.898 -10.711 -15.773 1 98.94 120 LEU B CA 1
ATOM 2908 C C . LEU B 1 120 ? 6.754 -11.531 -16.359 1 98.94 120 LEU B C 1
ATOM 2910 O O . LEU B 1 120 ? 6.387 -11.344 -17.531 1 98.94 120 LEU B O 1
ATOM 2914 N N . VAL B 1 121 ? 6.277 -12.492 -15.625 1 99 121 VAL B N 1
ATOM 2915 C CA . VAL B 1 121 ? 5.062 -13.219 -15.984 1 99 121 VAL B CA 1
ATOM 2916 C C . VAL B 1 121 ? 3.961 -12.914 -14.969 1 99 121 VAL B C 1
ATOM 2918 O O . VAL B 1 121 ? 4.141 -13.125 -13.766 1 99 121 VAL B O 1
ATOM 2921 N N . LEU B 1 122 ? 2.908 -12.406 -15.438 1 98.94 122 LEU B N 1
ATOM 2922 C CA . LEU B 1 122 ? 1.704 -12.148 -14.656 1 98.94 122 LEU B CA 1
ATOM 2923 C C . LEU B 1 122 ? 0.582 -13.102 -15.062 1 98.94 122 LEU B C 1
ATOM 2925 O O . LEU B 1 122 ? -0.06 -12.906 -16.094 1 98.94 122 LEU B O 1
ATOM 2929 N N . ALA B 1 123 ? 0.334 -14.078 -14.211 1 98.94 123 ALA B N 1
ATOM 2930 C CA . ALA B 1 123 ? -0.593 -15.133 -14.602 1 98.94 123 ALA B CA 1
ATOM 2931 C C . ALA B 1 123 ? -1.896 -15.039 -13.812 1 98.94 123 ALA B C 1
ATOM 2933 O O . ALA B 1 123 ? -1.881 -14.938 -12.586 1 98.94 123 ALA B O 1
ATOM 2934 N N . ASN B 1 124 ? -3.047 -15.125 -14.523 1 98.94 124 ASN B N 1
ATOM 2935 C CA . ASN B 1 124 ? -4.363 -15.18 -13.898 1 98.94 124 ASN B CA 1
ATOM 2936 C C . ASN B 1 124 ? -4.492 -14.148 -12.781 1 98.94 124 ASN B C 1
ATOM 2938 O O . ASN B 1 124 ? -4.828 -14.5 -11.648 1 98.94 124 ASN B O 1
ATOM 2942 N N . THR B 1 125 ? -4.285 -12.914 -13.141 1 98.94 125 THR B N 1
ATOM 2943 C CA . THR B 1 125 ? -4.246 -11.836 -12.156 1 98.94 125 THR B CA 1
ATOM 2944 C C . THR B 1 125 ? -4.965 -10.602 -12.688 1 98.94 125 THR B C 1
ATOM 2946 O O . THR B 1 125 ? -5.555 -10.633 -13.766 1 98.94 125 THR B O 1
ATOM 2949 N N . SER B 1 126 ? -5.109 -9.633 -11.859 1 98.81 126 SER B N 1
ATOM 2950 C CA . SER B 1 126 ? -5.777 -8.375 -12.172 1 98.81 126 SER B CA 1
ATOM 2951 C C . SER B 1 126 ? -5.156 -7.215 -11.406 1 98.81 126 SER B C 1
ATOM 2953 O O . SER B 1 126 ? -4.508 -7.418 -10.375 1 98.81 126 SER B O 1
ATOM 2955 N N . ALA B 1 127 ? -5.297 -6.062 -12 1 98.69 127 ALA B N 1
ATOM 2956 C CA . ALA B 1 127 ? -4.746 -4.867 -11.375 1 98.69 127 ALA B CA 1
ATOM 2957 C C . ALA B 1 127 ? -5.637 -4.387 -10.227 1 98.69 127 ALA B C 1
ATOM 2959 O O . ALA B 1 127 ? -5.219 -3.568 -9.406 1 98.69 127 ALA B O 1
ATOM 2960 N N . CYS B 1 128 ? -6.82 -4.84 -10.203 1 98.06 128 CYS B N 1
ATOM 2961 C CA . CYS B 1 128 ? -7.793 -4.453 -9.188 1 98.06 128 CYS B CA 1
ATOM 2962 C C . CYS B 1 128 ? -8.859 -5.531 -9.023 1 98.06 128 CYS B C 1
ATOM 2964 O O . CYS B 1 128 ? -9.328 -6.102 -10.008 1 98.06 128 CYS B O 1
ATOM 2966 N N . MET B 1 129 ? -9.203 -5.773 -7.73 1 97.31 129 MET B N 1
ATOM 2967 C CA . MET B 1 129 ? -10.242 -6.758 -7.441 1 97.31 129 MET B CA 1
ATOM 2968 C C . MET B 1 129 ? -11.445 -6.098 -6.773 1 97.31 129 MET B C 1
ATOM 2970 O O . MET B 1 129 ? -11.516 -6.023 -5.547 1 97.31 129 MET B O 1
ATOM 2974 N N . ALA B 1 130 ? -12.453 -5.688 -7.488 1 93.75 130 ALA B N 1
ATOM 2975 C CA . ALA B 1 130 ? -13.648 -5.02 -6.988 1 93.75 130 ALA B CA 1
ATOM 2976 C C . ALA B 1 130 ? -14.82 -5.996 -6.883 1 93.75 130 ALA B C 1
ATOM 2978 O O . ALA B 1 130 ? -14.875 -6.988 -7.613 1 93.75 130 ALA B O 1
ATOM 2979 N N . PRO B 1 131 ? -15.688 -5.82 -6.027 1 95.12 131 PRO B N 1
ATOM 2980 C CA . PRO B 1 131 ? -15.727 -4.711 -5.074 1 95.12 131 PRO B CA 1
ATOM 2981 C C . PRO B 1 131 ? -15 -5.031 -3.768 1 95.12 131 PRO B C 1
ATOM 2983 O O . PRO B 1 131 ? -14.969 -6.188 -3.34 1 95.12 131 PRO B O 1
ATOM 2986 N N . PRO B 1 132 ? -14.461 -4.027 -3.088 1 94.06 132 PRO B N 1
ATOM 2987 C CA . PRO B 1 132 ? -13.773 -4.242 -1.813 1 94.06 132 PRO B CA 1
ATOM 2988 C C . PRO B 1 132 ? -14.648 -4.941 -0.78 1 94.06 132 PRO B C 1
ATOM 2990 O O . PRO B 1 132 ? -14.148 -5.695 0.058 1 94.06 132 PRO B O 1
ATOM 2993 N N . SER B 1 133 ? -15.945 -4.703 -0.784 1 94.75 133 SER B N 1
ATOM 2994 C CA . SER B 1 133 ? -16.859 -5.293 0.19 1 94.75 133 SER B CA 1
ATOM 2995 C C . SER B 1 133 ? -16.828 -6.816 0.122 1 94.75 133 SER B C 1
ATOM 2997 O O . SER B 1 133 ? -17.031 -7.492 1.136 1 94.75 133 SER B O 1
ATOM 2999 N N . ALA B 1 134 ? -16.625 -7.375 -1.058 1 95.94 134 ALA B N 1
ATOM 3000 C CA . ALA B 1 134 ? -16.547 -8.828 -1.206 1 95.94 134 ALA B CA 1
ATOM 3001 C C . ALA B 1 134 ? -15.336 -9.391 -0.456 1 95.94 134 ALA B C 1
ATOM 3003 O O . ALA B 1 134 ? -15.43 -10.453 0.165 1 95.94 134 ALA B O 1
ATOM 3004 N N . TRP B 1 135 ? -14.258 -8.703 -0.496 1 97.38 135 TRP B N 1
ATOM 3005 C CA . TRP B 1 135 ? -13.047 -9.133 0.197 1 97.38 135 TRP B CA 1
ATOM 3006 C C . TRP B 1 135 ? -13.18 -8.914 1.701 1 97.38 135 TRP B C 1
ATOM 3008 O O . TRP B 1 135 ? -12.68 -9.719 2.492 1 97.38 135 TRP B O 1
ATOM 3018 N N . GLN B 1 136 ? -13.82 -7.82 2.07 1 95.5 136 GLN B N 1
ATOM 3019 C CA . GLN B 1 136 ? -14.094 -7.605 3.486 1 95.5 136 GLN B CA 1
ATOM 3020 C C . GLN B 1 136 ? -14.953 -8.727 4.059 1 95.5 136 GLN B C 1
ATOM 3022 O O . GLN B 1 136 ? -14.672 -9.234 5.148 1 95.5 136 GLN B O 1
ATOM 3027 N N . GLN B 1 137 ? -15.977 -9.094 3.307 1 96.19 137 GLN B N 1
ATOM 3028 C CA . GLN B 1 137 ? -16.844 -10.195 3.729 1 96.19 137 GLN B CA 1
ATOM 3029 C C . GLN B 1 137 ? -16.047 -11.5 3.82 1 96.19 137 GLN B C 1
ATOM 3031 O O . GLN B 1 137 ? -16.25 -12.289 4.746 1 96.19 137 GLN B O 1
ATOM 3036 N N . ARG B 1 138 ? -15.211 -11.688 2.875 1 96.5 138 ARG B N 1
ATOM 3037 C CA . ARG B 1 138 ? -14.398 -12.898 2.844 1 96.5 138 ARG B CA 1
ATOM 3038 C C . ARG B 1 138 ? -13.477 -12.977 4.062 1 96.5 138 ARG B C 1
ATOM 3040 O O . ARG B 1 138 ? -13.383 -14.023 4.703 1 96.5 138 ARG B O 1
ATOM 3047 N N . LEU B 1 139 ? -12.75 -11.852 4.348 1 96.44 139 LEU B N 1
ATOM 3048 C CA . LEU B 1 139 ? -11.844 -11.891 5.484 1 96.44 139 LEU B CA 1
ATOM 3049 C C . LEU B 1 139 ? -12.609 -12.039 6.793 1 96.44 139 LEU B C 1
ATOM 3051 O O . LEU B 1 139 ? -12.203 -12.797 7.68 1 96.44 139 LEU B O 1
ATOM 3055 N N . GLU B 1 140 ? -13.773 -11.414 6.949 1 96.12 140 GLU B N 1
ATOM 3056 C CA . GLU B 1 140 ? -14.594 -11.594 8.141 1 96.12 140 GLU B CA 1
ATOM 3057 C C . GLU B 1 140 ? -15.086 -13.031 8.266 1 96.12 140 GLU B C 1
ATOM 3059 O O . GLU B 1 140 ? -15.117 -13.594 9.359 1 96.12 140 GLU B O 1
ATOM 3064 N N . GLY B 1 141 ? -15.5 -13.594 7.172 1 96.38 141 GLY B N 1
ATOM 3065 C CA . GLY B 1 141 ? -15.992 -14.961 7.145 1 96.38 141 GLY B CA 1
ATOM 3066 C C . GLY B 1 141 ? -14.961 -15.977 7.594 1 96.38 141 GLY B C 1
ATOM 3067 O O . GLY B 1 141 ? -15.266 -16.859 8.391 1 96.38 141 GLY B O 1
ATOM 3068 N N . VAL B 1 142 ? -13.719 -15.82 7.062 1 97.19 142 VAL B N 1
ATOM 3069 C CA . VAL B 1 142 ? -12.695 -16.812 7.391 1 97.19 142 VAL B CA 1
ATOM 3070 C C . VAL B 1 142 ? -12.289 -16.672 8.859 1 97.19 142 VAL B C 1
ATOM 3072 O O . VAL B 1 142 ? -11.977 -17.656 9.523 1 97.19 142 VAL B O 1
ATOM 3075 N N . LEU B 1 143 ? -12.281 -15.461 9.391 1 96.12 143 LEU B N 1
ATOM 3076 C CA . LEU B 1 143 ? -11.953 -15.25 10.797 1 96.12 143 LEU B CA 1
ATOM 3077 C C . LEU B 1 143 ? -13.031 -15.828 11.703 1 96.12 143 LEU B C 1
ATOM 3079 O O . LEU B 1 143 ? -12.734 -16.359 12.773 1 96.12 143 LEU B O 1
ATOM 3083 N N . ALA B 1 144 ? -14.242 -15.758 11.258 1 97.06 144 ALA B N 1
ATOM 3084 C CA . ALA B 1 144 ? -15.375 -16.188 12.078 1 97.06 144 ALA B CA 1
ATOM 3085 C C . ALA B 1 144 ? -15.594 -17.688 11.969 1 97.06 144 ALA B C 1
ATOM 3087 O O . ALA B 1 144 ? -15.945 -18.344 12.953 1 97.06 144 ALA B O 1
ATOM 3088 N N . ASN B 1 145 ? -15.391 -18.266 10.75 1 96.81 145 ASN B N 1
ATOM 3089 C CA . ASN B 1 145 ? -15.906 -19.609 10.484 1 96.81 145 ASN B CA 1
ATOM 3090 C C . ASN B 1 145 ? -14.797 -20.562 10.055 1 96.81 145 ASN B C 1
ATOM 3092 O O . ASN B 1 145 ? -15.047 -21.734 9.828 1 96.81 145 ASN B O 1
ATOM 3096 N N . GLY B 1 146 ? -13.594 -20.062 9.945 1 96.5 146 GLY B N 1
ATOM 3097 C CA . GLY B 1 146 ? -12.5 -20.891 9.469 1 96.5 146 GLY B CA 1
ATOM 3098 C C . GLY B 1 146 ? -12.469 -21.031 7.957 1 96.5 146 GLY B C 1
ATOM 3099 O O . GLY B 1 146 ? -13.195 -20.328 7.254 1 96.5 146 GLY B O 1
ATOM 3100 N N . MET B 1 147 ? -11.648 -21.906 7.461 1 97 147 MET B N 1
ATOM 3101 C CA . MET B 1 147 ? -11.359 -22 6.031 1 97 147 MET B CA 1
ATOM 3102 C C . MET B 1 147 ? -12.359 -22.906 5.328 1 97 147 MET B C 1
ATOM 3104 O O . MET B 1 147 ? -12.555 -22.797 4.113 1 97 147 MET B O 1
ATOM 3108 N N . ALA B 1 148 ? -12.953 -23.797 5.953 1 95.25 148 ALA B N 1
ATOM 3109 C CA . ALA B 1 148 ? -13.703 -24.906 5.371 1 95.25 148 ALA B CA 1
ATOM 3110 C C . ALA B 1 148 ? -14.789 -24.406 4.43 1 95.25 148 ALA B C 1
ATOM 3112 O O . ALA B 1 148 ? -14.875 -24.828 3.277 1 95.25 148 ALA B O 1
ATOM 3113 N N . PRO B 1 149 ? -15.68 -23.391 4.812 1 93.94 149 PRO B N 1
ATOM 3114 C CA . PRO B 1 149 ? -16.719 -22.922 3.891 1 93.94 149 PRO B CA 1
ATOM 3115 C C . PRO B 1 149 ? -16.125 -22.328 2.609 1 93.94 149 PRO B C 1
ATOM 3117 O O . PRO B 1 149 ? -16.703 -22.484 1.531 1 93.94 149 PRO B O 1
ATOM 3120 N N . LEU B 1 150 ? -15.023 -21.703 2.734 1 92.56 150 LEU B N 1
ATOM 3121 C CA . LEU B 1 150 ? -14.375 -21.047 1.603 1 92.56 150 LEU B CA 1
ATOM 3122 C C . LEU B 1 150 ? -13.781 -22.078 0.649 1 92.56 150 LEU B C 1
ATOM 3124 O O . LEU B 1 150 ? -13.82 -21.891 -0.57 1 92.56 150 LEU B O 1
ATOM 3128 N N . ALA B 1 151 ? -13.164 -23.156 1.205 1 88.56 151 ALA B N 1
ATOM 3129 C CA . ALA B 1 151 ? -12.516 -24.172 0.391 1 88.56 151 ALA B CA 1
ATOM 3130 C C . ALA B 1 151 ? -13.5 -24.828 -0.571 1 88.56 151 ALA B C 1
ATOM 3132 O O . ALA B 1 151 ? -13.188 -25.047 -1.744 1 88.56 151 ALA B O 1
ATOM 3133 N N . GLU B 1 152 ? -14.664 -25.031 -0.13 1 83.06 152 GLU B N 1
ATOM 3134 C CA . GLU B 1 152 ? -15.703 -25.672 -0.935 1 83.06 152 GLU B CA 1
ATOM 3135 C C . GLU B 1 152 ? -16.141 -24.766 -2.084 1 83.06 152 GLU B C 1
ATOM 3137 O O . GLU B 1 152 ? -16.312 -25.234 -3.213 1 83.06 152 GLU B O 1
ATOM 3142 N N . ALA B 1 153 ? -16.219 -23.531 -1.818 1 87.38 153 ALA B N 1
ATOM 3143 C CA . ALA B 1 153 ? -16.672 -22.562 -2.812 1 87.38 153 ALA B CA 1
ATOM 3144 C C . ALA B 1 153 ? -15.555 -22.234 -3.803 1 87.38 153 ALA B C 1
ATOM 3146 O O . ALA B 1 153 ? -15.82 -21.953 -4.973 1 87.38 153 ALA B O 1
ATOM 3147 N N . SER B 1 154 ? -14.328 -22.359 -3.436 1 92.19 154 SER B N 1
ATOM 3148 C CA . SER B 1 154 ? -13.195 -21.875 -4.215 1 92.19 154 SER B CA 1
ATOM 3149 C C . SER B 1 154 ? -12.867 -22.828 -5.359 1 92.19 154 SER B C 1
ATOM 3151 O O . SER B 1 154 ? -12.5 -22.391 -6.453 1 92.19 154 SER B O 1
ATOM 3153 N N . LEU B 1 155 ? -12.992 -24.109 -5.195 1 92.38 155 LEU B N 1
ATOM 3154 C CA . LEU B 1 155 ? -12.602 -25.078 -6.207 1 92.38 155 LEU B CA 1
ATOM 3155 C C . LEU B 1 155 ? -13.398 -24.875 -7.492 1 92.38 155 LEU B C 1
ATOM 3157 O O . LEU B 1 155 ? -12.844 -24.953 -8.594 1 92.38 155 LEU B O 1
ATOM 3161 N N . GLY B 1 156 ? -14.648 -24.594 -7.348 1 92.06 156 GLY B N 1
ATOM 3162 C CA . GLY B 1 156 ? -15.492 -24.344 -8.508 1 92.06 156 GLY B CA 1
ATOM 3163 C C . GLY B 1 156 ? -15.094 -23.109 -9.289 1 92.06 156 GLY B C 1
ATOM 3164 O O . GLY B 1 156 ? -15.336 -23.031 -10.492 1 92.06 156 GLY B O 1
ATOM 3165 N N . ARG B 1 157 ? -14.469 -22.156 -8.633 1 93.75 157 ARG B N 1
ATOM 3166 C CA . ARG B 1 157 ? -14.008 -20.938 -9.281 1 93.75 157 ARG B CA 1
ATOM 3167 C C . ARG B 1 157 ? -12.602 -21.109 -9.852 1 93.75 157 ARG B C 1
ATOM 3169 O O . ARG B 1 157 ? -12.242 -20.469 -10.836 1 93.75 157 ARG B O 1
ATOM 3176 N N . TRP B 1 158 ? -11.844 -22.047 -9.281 1 97.06 158 TRP B N 1
ATOM 3177 C CA . TRP B 1 158 ? -10.422 -22.156 -9.594 1 97.06 158 TRP B CA 1
ATOM 3178 C C . TRP B 1 158 ? -10.188 -23.109 -10.758 1 97.06 158 TRP B C 1
ATOM 3180 O O . TRP B 1 158 ? -9.133 -23.062 -11.406 1 97.06 158 TRP B O 1
ATOM 3190 N N . PHE B 1 159 ? -11.188 -23.984 -11.016 1 97.62 159 PHE B N 1
ATOM 3191 C CA . PHE B 1 159 ? -11.016 -25 -12.047 1 97.62 159 PHE B CA 1
ATOM 3192 C C . PHE B 1 159 ? -12.281 -25.141 -12.883 1 97.62 159 PHE B C 1
ATOM 3194 O O . PHE B 1 159 ? -13.391 -24.875 -12.398 1 97.62 159 PHE B O 1
ATOM 3201 N N . THR B 1 160 ? -12.102 -25.562 -14.117 1 97.31 160 THR B N 1
ATOM 3202 C CA . THR B 1 160 ? -13.242 -25.891 -14.961 1 97.31 160 THR B CA 1
ATOM 3203 C C . THR B 1 160 ? -13.922 -27.172 -14.484 1 97.31 160 THR B C 1
ATOM 3205 O O . THR B 1 160 ? -13.273 -28.031 -13.898 1 97.31 160 THR B O 1
ATOM 3208 N N . PRO B 1 161 ? -15.258 -27.266 -14.844 1 96.19 161 PRO B N 1
ATOM 3209 C CA . PRO B 1 161 ? -15.961 -28.5 -14.453 1 96.19 161 PRO B CA 1
ATOM 3210 C C . PRO B 1 161 ? -15.336 -29.75 -15.047 1 96.19 161 PRO B C 1
ATOM 3212 O O . PRO B 1 161 ? -15.305 -30.797 -14.391 1 96.19 161 PRO B O 1
ATOM 3215 N N . GLY B 1 162 ? -14.867 -29.656 -16.234 1 96.81 162 GLY B N 1
ATOM 3216 C CA . GLY B 1 162 ? -14.219 -30.797 -16.875 1 96.81 162 GLY B CA 1
ATOM 3217 C C . GLY B 1 162 ? -12.984 -31.266 -16.125 1 96.81 162 GLY B C 1
ATOM 3218 O O . GLY B 1 162 ? -12.773 -32.469 -15.969 1 96.81 162 GLY B O 1
ATOM 3219 N N . PHE B 1 163 ? -12.188 -30.406 -15.609 1 96.88 163 PHE B N 1
ATOM 3220 C CA . PHE B 1 163 ? -10.992 -30.75 -14.844 1 96.88 163 PHE B CA 1
ATOM 3221 C C . PHE B 1 163 ? -11.359 -31.406 -13.523 1 96.88 163 PHE B C 1
ATOM 3223 O O . PHE B 1 163 ? -10.773 -32.406 -13.141 1 96.88 163 PHE B O 1
ATOM 3230 N N . LEU B 1 164 ? -12.336 -30.766 -12.844 1 96.12 164 LEU B N 1
ATOM 3231 C CA . LEU B 1 164 ? -12.758 -31.297 -11.562 1 96.12 164 LEU B CA 1
ATOM 3232 C C . LEU B 1 164 ? -13.25 -32.75 -11.711 1 96.12 164 LEU B C 1
ATOM 3234 O O . LEU B 1 164 ? -13.016 -33.562 -10.836 1 96.12 164 LEU B O 1
ATOM 3238 N N . ALA B 1 165 ? -13.828 -33.031 -12.844 1 96.62 165 ALA B N 1
ATOM 3239 C CA . ALA B 1 165 ? -14.367 -34.344 -13.102 1 96.62 165 ALA B CA 1
ATOM 3240 C C . ALA B 1 165 ? -13.266 -35.344 -13.484 1 96.62 165 ALA B C 1
ATOM 3242 O O . ALA B 1 165 ? -13.289 -36.5 -13.094 1 96.62 165 ALA B O 1
ATOM 3243 N N . SER B 1 166 ? -12.312 -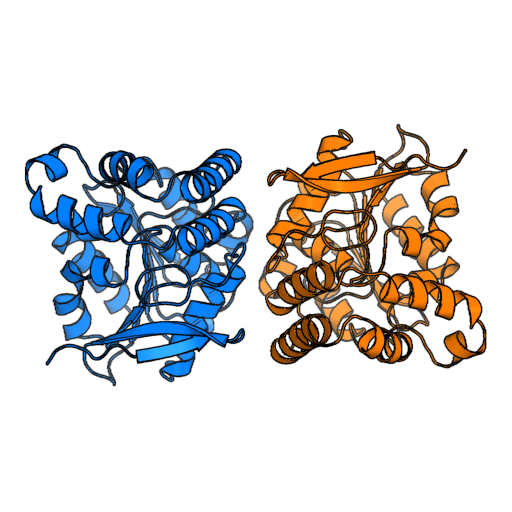34.875 -14.188 1 97.38 166 SER B N 1
ATOM 3244 C CA . SER B 1 166 ? -11.328 -35.781 -14.789 1 97.38 166 SER B CA 1
ATOM 3245 C C . SER B 1 166 ? -10.109 -35.938 -13.898 1 97.38 166 SER B C 1
ATOM 3247 O O . SER B 1 166 ? -9.383 -36.906 -14 1 97.38 166 SER B O 1
ATOM 3249 N N . ARG B 1 167 ? -9.859 -34.938 -13.078 1 97.06 167 ARG B N 1
ATOM 3250 C CA . ARG B 1 167 ? -8.672 -34.969 -12.234 1 97.06 167 ARG B CA 1
ATOM 3251 C C . ARG B 1 167 ? -9.023 -34.688 -10.781 1 97.06 167 ARG B C 1
ATOM 3253 O O . ARG B 1 167 ? -8.469 -33.781 -10.172 1 97.06 167 ARG B O 1
ATOM 3260 N N . PRO B 1 168 ? -9.867 -35.469 -10.188 1 96 168 PRO B N 1
ATOM 3261 C CA . PRO B 1 168 ? -10.352 -35.219 -8.828 1 96 168 PRO B CA 1
ATOM 3262 C C . PRO B 1 168 ? -9.227 -35.219 -7.793 1 96 168 PRO B C 1
ATOM 3264 O O . PRO B 1 168 ? -9.297 -34.5 -6.793 1 96 168 PRO B O 1
ATOM 3267 N N . ASP B 1 169 ? -8.172 -36 -8.055 1 97.38 169 ASP B N 1
ATOM 3268 C CA . ASP B 1 169 ? -7.066 -36.094 -7.102 1 97.38 169 ASP B CA 1
ATOM 3269 C C . ASP B 1 169 ? -6.297 -34.75 -7.059 1 97.38 169 ASP B C 1
ATOM 3271 O O . ASP B 1 169 ? -5.867 -34.312 -5.988 1 97.38 169 ASP B O 1
ATOM 3275 N N . GLU B 1 170 ? -6.062 -34.156 -8.211 1 97.06 170 GLU B N 1
ATOM 3276 C CA . GLU B 1 170 ? -5.395 -32.844 -8.266 1 97.06 170 GLU B CA 1
ATOM 3277 C C . GLU B 1 170 ? -6.238 -31.781 -7.59 1 97.06 170 GLU B C 1
ATOM 3279 O O . GLU B 1 170 ? -5.707 -30.922 -6.887 1 97.06 170 GLU B O 1
ATOM 3284 N N . ALA B 1 171 ? -7.547 -31.844 -7.832 1 95.88 171 ALA B N 1
ATOM 3285 C CA . ALA B 1 171 ? -8.461 -30.906 -7.188 1 95.88 171 ALA B CA 1
ATOM 3286 C C . ALA B 1 171 ? -8.43 -31.062 -5.672 1 95.88 171 ALA B C 1
ATOM 3288 O O . ALA B 1 171 ? -8.43 -30.062 -4.938 1 95.88 171 ALA B O 1
ATOM 3289 N N . GLU B 1 172 ? -8.406 -32.312 -5.238 1 96.5 172 GLU B N 1
ATOM 3290 C CA . GLU B 1 172 ? -8.359 -32.594 -3.807 1 96.5 172 GLU B CA 1
ATOM 3291 C C . GLU B 1 172 ? -7.051 -32.094 -3.189 1 96.5 172 GLU B C 1
ATOM 3293 O O . GLU B 1 172 ? -7.035 -31.609 -2.057 1 96.5 172 GLU B O 1
ATOM 3298 N N . TRP B 1 173 ? -5.973 -32.281 -3.92 1 97.44 173 TRP B N 1
ATOM 3299 C CA . TRP B 1 173 ? -4.668 -31.781 -3.479 1 97.44 173 TRP B CA 1
ATOM 3300 C C . TRP B 1 173 ? -4.699 -30.281 -3.221 1 97.44 173 TRP B C 1
ATOM 3302 O O . TRP B 1 173 ? -4.219 -29.812 -2.186 1 97.44 173 TRP B O 1
ATOM 3312 N N . ILE B 1 174 ? -5.336 -29.547 -4.062 1 97.31 174 ILE B N 1
ATOM 3313 C CA . ILE B 1 174 ? -5.465 -28.094 -3.916 1 97.31 174 ILE B CA 1
ATOM 3314 C C . ILE B 1 174 ? -6.426 -27.781 -2.773 1 97.31 174 ILE B C 1
ATOM 3316 O O . ILE B 1 174 ? -6.188 -26.859 -1.993 1 97.31 174 ILE B O 1
ATOM 3320 N N . ARG B 1 175 ? -7.5 -28.531 -2.695 1 96.62 175 ARG B N 1
ATOM 3321 C CA . ARG B 1 175 ? -8.453 -28.344 -1.608 1 96.62 175 ARG B CA 1
ATOM 3322 C C . ARG B 1 175 ? -7.773 -28.469 -0.25 1 96.62 175 ARG B C 1
ATOM 3324 O O . ARG B 1 175 ? -8.031 -27.672 0.653 1 96.62 175 ARG B O 1
ATOM 3331 N N . GLN B 1 176 ? -6.965 -29.406 -0.127 1 96.69 176 GLN B N 1
ATOM 3332 C CA . GLN B 1 176 ? -6.266 -29.625 1.134 1 96.69 176 GLN B CA 1
ATOM 3333 C C . GLN B 1 176 ? -5.312 -28.484 1.447 1 96.69 176 GLN B C 1
ATOM 3335 O O .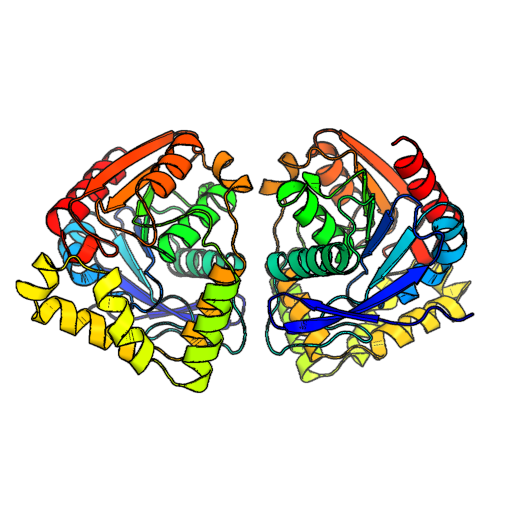 GLN B 1 176 ? -5.152 -28.094 2.609 1 96.69 176 GLN B O 1
ATOM 3340 N N . MET B 1 177 ? -4.672 -27.984 0.418 1 96.31 177 MET B N 1
ATOM 3341 C CA . MET B 1 177 ? -3.812 -26.812 0.592 1 96.31 177 MET B CA 1
ATOM 3342 C C . MET B 1 177 ? -4.602 -25.625 1.15 1 96.31 177 MET B C 1
ATOM 3344 O O . MET B 1 177 ? -4.148 -24.969 2.08 1 96.31 177 MET B O 1
ATOM 3348 N N . LEU B 1 178 ? -5.73 -25.406 0.58 1 96.56 178 LEU B N 1
ATOM 3349 C CA . LEU B 1 178 ? -6.59 -24.297 0.985 1 96.56 178 LEU B CA 1
ATOM 3350 C C . LEU B 1 178 ? -7.066 -24.484 2.422 1 96.56 178 LEU B C 1
ATOM 3352 O O . LEU B 1 178 ? -7.02 -23.531 3.219 1 96.56 178 LEU B O 1
ATOM 3356 N N . LEU B 1 179 ? -7.473 -25.688 2.756 1 96.25 179 LEU B N 1
ATOM 3357 C CA . LEU B 1 179 ? -8.023 -26 4.07 1 96.25 179 LEU B CA 1
ATOM 3358 C C . LEU B 1 179 ? -6.969 -25.828 5.156 1 96.25 179 LEU B C 1
ATOM 3360 O O . LEU B 1 179 ? -7.293 -25.5 6.297 1 96.25 179 LEU B O 1
ATOM 3364 N N . ALA B 1 180 ? -5.754 -25.984 4.75 1 96.31 180 ALA B N 1
ATOM 3365 C CA . ALA B 1 180 ? -4.668 -26.016 5.727 1 96.31 180 ALA B CA 1
ATOM 3366 C C . ALA B 1 180 ? -4.18 -24.594 6.043 1 96.31 180 ALA B C 1
ATOM 3368 O O . ALA B 1 180 ? -3.334 -24.406 6.922 1 96.31 180 ALA B O 1
ATOM 3369 N N . ASN B 1 181 ? -4.703 -23.547 5.402 1 96 181 ASN B N 1
ATOM 3370 C CA . ASN B 1 181 ? -4.27 -22.172 5.645 1 96 181 ASN B CA 1
ATOM 3371 C C . ASN B 1 181 ? -4.664 -21.703 7.039 1 96 181 ASN B C 1
ATOM 3373 O O . ASN B 1 181 ? -5.703 -22.109 7.566 1 96 181 ASN B O 1
ATOM 3377 N N . ASP B 1 182 ? -3.773 -20.875 7.629 1 96.62 182 ASP B N 1
ATOM 3378 C CA . ASP B 1 182 ? -4.129 -20.109 8.82 1 96.62 182 ASP B CA 1
ATOM 3379 C C . ASP B 1 182 ? -5.141 -19.016 8.484 1 96.62 182 ASP B C 1
ATOM 3381 O O . ASP B 1 182 ? -4.848 -18.109 7.699 1 96.62 182 ASP B O 1
ATOM 3385 N N . PRO B 1 183 ? -6.387 -19.094 9.156 1 97.38 183 PRO B N 1
ATOM 3386 C CA . PRO B 1 183 ? -7.398 -18.062 8.859 1 97.38 183 PRO B CA 1
ATOM 3387 C C . PRO B 1 183 ? -6.879 -16.641 9.055 1 97.38 183 PRO B C 1
ATOM 3389 O O . PRO B 1 183 ? -7.238 -15.742 8.297 1 97.38 183 PRO B O 1
ATOM 3392 N N . GLN B 1 184 ? -6.043 -16.438 10.023 1 96.25 184 GLN B N 1
ATOM 3393 C CA . GLN B 1 184 ? -5.496 -15.109 10.281 1 96.25 184 GLN B CA 1
ATOM 3394 C C . GLN B 1 184 ? -4.625 -14.641 9.125 1 96.25 184 GLN B C 1
ATOM 3396 O O . GLN B 1 184 ? -4.727 -13.484 8.688 1 96.25 184 GLN B O 1
ATOM 3401 N N . GLY B 1 185 ? -3.732 -15.477 8.672 1 97.62 185 GLY B N 1
ATOM 3402 C CA . GLY B 1 185 ? -2.889 -15.148 7.535 1 97.62 185 GLY B CA 1
ATOM 3403 C C . GLY B 1 185 ? -3.674 -14.922 6.254 1 97.62 185 GLY B C 1
ATOM 3404 O O . GLY B 1 185 ? -3.402 -13.977 5.512 1 97.62 185 GLY B O 1
ATOM 3405 N N . TYR B 1 186 ? -4.652 -15.812 6.066 1 98.12 186 TYR B N 1
ATOM 3406 C CA . TYR B 1 186 ? -5.516 -15.672 4.898 1 98.12 186 TYR B CA 1
ATOM 3407 C C . TYR B 1 186 ? -6.25 -14.336 4.922 1 98.12 186 TYR B C 1
ATOM 3409 O O . TYR B 1 186 ? -6.316 -13.641 3.908 1 98.12 186 TYR B O 1
ATOM 3417 N N . ALA B 1 187 ? -6.777 -13.992 6.082 1 97.62 187 ALA B N 1
ATOM 3418 C CA . ALA B 1 187 ? -7.508 -12.734 6.25 1 97.62 187 ALA B CA 1
ATOM 3419 C C . ALA B 1 187 ? -6.602 -11.531 5.992 1 97.62 187 ALA B C 1
ATOM 3421 O O . ALA B 1 187 ? -7.02 -10.562 5.359 1 97.62 187 ALA B O 1
ATOM 3422 N N . GLY B 1 188 ? -5.395 -11.57 6.492 1 97.62 188 GLY B N 1
ATOM 3423 C CA . GLY B 1 188 ? -4.441 -10.5 6.223 1 97.62 188 GLY B CA 1
ATOM 3424 C C . GLY B 1 188 ? -4.195 -10.281 4.746 1 97.62 188 GLY B C 1
ATOM 3425 O O . GLY B 1 188 ? -4.125 -9.133 4.289 1 97.62 188 GLY B O 1
ATOM 3426 N N . CYS B 1 189 ? -4.078 -11.344 4.016 1 98.38 189 CYS B N 1
ATOM 3427 C CA . CYS B 1 189 ? -3.863 -11.266 2.576 1 98.38 189 CYS B CA 1
ATOM 3428 C C . CYS B 1 189 ? -5.113 -10.758 1.862 1 98.38 189 CYS B C 1
ATOM 3430 O O . CYS B 1 189 ? -5.016 -10.023 0.877 1 98.38 189 CYS B O 1
ATOM 3432 N N . CYS B 1 190 ? -6.316 -11.148 2.348 1 98.12 190 CYS B N 1
ATOM 3433 C CA . CYS B 1 190 ? -7.555 -10.609 1.797 1 98.12 190 CYS B CA 1
ATOM 3434 C C . CYS B 1 190 ? -7.57 -9.094 1.882 1 98.12 190 CYS B C 1
ATOM 3436 O O . CYS B 1 190 ? -8.008 -8.414 0.945 1 98.12 190 CYS B O 1
ATOM 3438 N N . ALA B 1 191 ? -7.086 -8.617 2.99 1 97.56 191 ALA B N 1
ATOM 3439 C CA . ALA B 1 191 ? -7.051 -7.168 3.18 1 97.56 191 ALA B CA 1
ATOM 3440 C C . ALA B 1 191 ? -6.105 -6.508 2.182 1 97.56 191 ALA B C 1
ATOM 3442 O O . ALA B 1 191 ? -6.387 -5.414 1.684 1 97.56 191 ALA B O 1
ATOM 3443 N N . ALA B 1 192 ? -4.965 -7.129 1.89 1 98 192 ALA B N 1
ATOM 3444 C CA . ALA B 1 192 ? -4.035 -6.609 0.889 1 98 192 ALA B CA 1
ATOM 3445 C C . ALA B 1 192 ? -4.703 -6.5 -0.477 1 98 192 ALA B C 1
ATOM 3447 O O . ALA B 1 192 ? -4.535 -5.496 -1.178 1 98 192 ALA B O 1
ATOM 3448 N N . ILE B 1 193 ? -5.453 -7.508 -0.815 1 98.38 193 ILE B N 1
ATOM 3449 C CA . ILE B 1 193 ? -6.137 -7.523 -2.102 1 98.38 193 ILE B CA 1
ATOM 3450 C C . ILE B 1 193 ? -7.285 -6.512 -2.088 1 98.38 193 ILE B C 1
ATOM 3452 O O . ILE B 1 193 ? -7.48 -5.773 -3.055 1 98.38 193 ILE B O 1
ATOM 3456 N N . ARG B 1 194 ? -8.02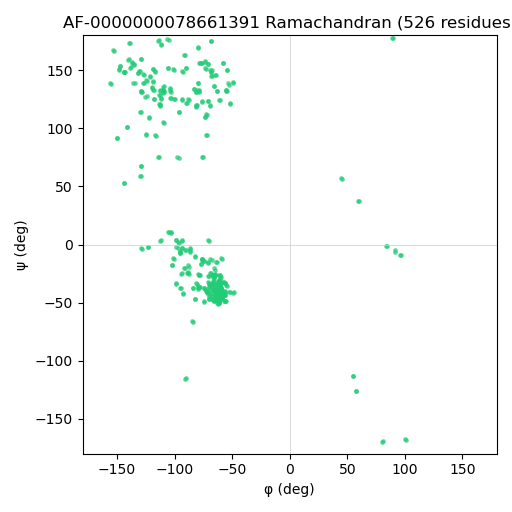3 -6.43 -0.985 1 97.12 194 ARG B N 1
ATOM 3457 C CA . ARG B 1 194 ? -9.141 -5.512 -0.796 1 97.12 194 ARG B CA 1
ATOM 3458 C C . ARG B 1 194 ? -8.734 -4.078 -1.109 1 97.12 194 ARG B C 1
ATOM 3460 O O . ARG B 1 194 ? -9.461 -3.354 -1.788 1 97.12 194 ARG B O 1
ATOM 3467 N N . ASP B 1 195 ? -7.551 -3.752 -0.672 1 95.69 195 ASP B N 1
ATOM 3468 C CA . ASP B 1 195 ? -7.156 -2.348 -0.693 1 95.69 195 ASP B CA 1
ATOM 3469 C C . ASP B 1 195 ? -6.359 -2.02 -1.954 1 95.69 195 ASP B C 1
ATOM 3471 O O . ASP B 1 195 ? -6.129 -0.849 -2.264 1 95.69 195 ASP B O 1
ATOM 3475 N N . MET B 1 196 ? -6.047 -2.994 -2.695 1 96.06 196 MET B N 1
ATOM 3476 C CA . MET B 1 196 ? -5.141 -2.844 -3.832 1 96.06 196 MET B CA 1
ATOM 3477 C C . MET B 1 196 ? -5.879 -2.299 -5.051 1 96.06 196 MET B C 1
ATOM 3479 O O . MET B 1 196 ? -6.949 -2.799 -5.406 1 96.06 196 MET B O 1
ATOM 3483 N N . ASP B 1 197 ? -5.375 -1.301 -5.695 1 97 197 ASP B N 1
ATOM 3484 C CA . ASP B 1 197 ? -5.715 -0.81 -7.027 1 97 197 ASP B CA 1
ATOM 3485 C C . ASP B 1 197 ? -4.461 -0.357 -7.777 1 97 197 ASP B C 1
ATOM 3487 O O . ASP B 1 197 ? -3.943 0.732 -7.527 1 97 197 ASP B O 1
ATOM 3491 N N . GLN B 1 198 ? -3.99 -1.181 -8.648 1 98 198 GLN B N 1
ATOM 3492 C CA . GLN B 1 198 ? -2.734 -0.904 -9.344 1 98 198 GLN B CA 1
ATOM 3493 C C . GLN B 1 198 ? -2.984 -0.43 -10.773 1 98 198 GLN B C 1
ATOM 3495 O O . GLN B 1 198 ? -2.057 -0.355 -11.578 1 98 198 GLN B O 1
ATOM 3500 N N . ARG B 1 199 ? -4.277 -0.114 -11.141 1 97.75 199 ARG B N 1
ATOM 3501 C CA . ARG B 1 199 ? -4.613 0.368 -12.477 1 97.75 199 ARG B CA 1
ATOM 3502 C C . ARG B 1 199 ? -3.834 1.636 -12.812 1 97.75 199 ARG B C 1
ATOM 3504 O O . ARG B 1 199 ? -3.23 1.734 -13.883 1 97.75 199 ARG B O 1
ATOM 3511 N N . PRO B 1 200 ? -3.67 2.592 -11.875 1 95.38 200 PRO B N 1
ATOM 3512 C CA . PRO B 1 200 ? -2.953 3.816 -12.234 1 95.38 200 PRO B CA 1
ATOM 3513 C C . PRO B 1 200 ? -1.459 3.584 -12.453 1 95.38 200 PRO B C 1
ATOM 3515 O O . PRO B 1 200 ? -0.819 4.324 -13.203 1 95.38 200 PRO B O 1
ATOM 3518 N N . THR B 1 201 ? -0.876 2.543 -11.789 1 97.06 201 THR B N 1
ATOM 3519 C CA . THR B 1 201 ? 0.57 2.357 -11.852 1 97.06 201 THR B CA 1
ATOM 3520 C C . THR B 1 201 ? 0.942 1.366 -12.945 1 97.06 201 THR B C 1
ATOM 3522 O O . THR B 1 201 ? 2.123 1.17 -13.242 1 97.06 201 THR B O 1
ATOM 3525 N N . ALA B 1 202 ? -0.096 0.728 -13.586 1 98.38 202 ALA B N 1
ATOM 3526 C CA . ALA B 1 202 ? 0.153 -0.287 -14.602 1 98.38 202 ALA B CA 1
ATOM 3527 C C . ALA B 1 202 ? 0.942 0.293 -15.773 1 98.38 202 ALA B C 1
ATOM 3529 O O . ALA B 1 202 ? 1.736 -0.409 -16.406 1 98.38 202 ALA B O 1
ATOM 3530 N N . VAL B 1 203 ? 0.808 1.614 -16.016 1 97.19 203 VAL B N 1
ATOM 3531 C CA . VAL B 1 203 ? 1.438 2.277 -17.156 1 97.19 203 VAL B CA 1
ATOM 3532 C C . VAL B 1 203 ? 2.936 2.43 -16.906 1 97.19 203 VAL B C 1
ATOM 3534 O O . VAL B 1 203 ? 3.703 2.719 -17.812 1 97.19 203 VAL B O 1
ATOM 3537 N N . LEU B 1 204 ? 3.34 2.236 -15.672 1 97.75 204 LEU B N 1
ATOM 3538 C CA . LEU B 1 204 ? 4.738 2.42 -15.297 1 97.75 204 LEU B CA 1
ATOM 3539 C C . LEU B 1 204 ? 5.539 1.144 -15.539 1 97.75 204 LEU B C 1
ATOM 3541 O O . LEU B 1 204 ? 6.762 1.131 -15.383 1 97.75 204 LEU B O 1
ATOM 3545 N N . ASN B 1 205 ? 4.887 -0.004 -15.93 1 98.62 205 ASN B N 1
ATOM 3546 C CA . ASN B 1 205 ? 5.582 -1.258 -16.203 1 98.62 205 ASN B CA 1
ATOM 3547 C C . ASN B 1 205 ? 6.375 -1.193 -17.5 1 98.62 205 ASN B C 1
ATOM 3549 O O . ASN B 1 205 ? 5.797 -1.169 -18.594 1 98.62 205 ASN B O 1
ATOM 3553 N N . ARG B 1 206 ? 7.711 -1.218 -17.344 1 98.25 206 ARG B N 1
ATOM 3554 C CA . ARG B 1 206 ? 8.602 -1.196 -18.5 1 98.25 206 ARG B CA 1
ATOM 3555 C C . ARG B 1 206 ? 9.336 -2.523 -18.641 1 98.25 206 ARG B C 1
ATOM 3557 O O . ARG B 1 206 ? 10.172 -2.676 -19.531 1 98.25 206 ARG B O 1
ATOM 3564 N N . VAL B 1 207 ? 9.047 -3.496 -17.812 1 98.62 207 VAL B N 1
ATOM 3565 C CA . VAL B 1 207 ? 9.68 -4.812 -17.844 1 98.62 207 VAL B CA 1
ATOM 3566 C C . VAL B 1 207 ? 9.031 -5.664 -18.938 1 98.62 207 VAL B C 1
ATOM 3568 O O . VAL B 1 207 ? 7.805 -5.688 -19.062 1 98.62 207 VAL B O 1
ATOM 3571 N N . PRO B 1 208 ? 9.859 -6.367 -19.812 1 98.88 208 PRO B N 1
ATOM 3572 C CA . PRO B 1 208 ? 9.219 -7.32 -20.719 1 98.88 208 PRO B CA 1
ATOM 3573 C C . PRO B 1 208 ? 8.305 -8.305 -20 1 98.88 208 PRO B C 1
ATOM 3575 O O . PRO B 1 208 ? 8.758 -9.016 -19.094 1 98.88 208 PRO B O 1
ATOM 3578 N N . THR B 1 209 ? 7 -8.305 -20.391 1 98.94 209 THR B N 1
ATOM 3579 C CA . THR B 1 209 ? 6 -8.984 -19.578 1 98.94 209 THR B CA 1
ATOM 3580 C C . THR B 1 209 ? 5.164 -9.938 -20.422 1 98.94 209 THR B C 1
ATOM 3582 O O . THR B 1 209 ? 4.766 -9.586 -21.531 1 98.94 209 THR B O 1
ATOM 3585 N N . LEU B 1 210 ? 5.016 -11.133 -19.953 1 98.94 210 LEU B N 1
ATOM 3586 C CA . LEU B 1 210 ? 3.977 -12.039 -20.438 1 98.94 210 LEU B CA 1
ATOM 3587 C C . LEU B 1 210 ? 2.789 -12.062 -19.484 1 98.94 210 LEU B C 1
ATOM 3589 O O . LEU B 1 210 ? 2.957 -12.281 -18.281 1 98.94 210 LEU B O 1
ATOM 3593 N N . VAL B 1 211 ? 1.62 -11.805 -19.984 1 98.94 211 VAL B N 1
ATOM 3594 C CA . VAL B 1 211 ? 0.393 -11.961 -19.203 1 98.94 211 VAL B CA 1
ATOM 3595 C C . VAL B 1 211 ? -0.328 -13.234 -19.641 1 98.94 211 VAL B C 1
ATOM 3597 O O . VAL B 1 211 ? -0.547 -13.461 -20.828 1 98.94 211 VAL B O 1
ATOM 3600 N N . ILE B 1 212 ? -0.632 -14.102 -18.703 1 98.94 212 ILE B N 1
ATOM 3601 C CA . ILE B 1 212 ? -1.341 -15.344 -18.984 1 98.94 212 ILE B CA 1
ATOM 3602 C C . ILE B 1 212 ? -2.76 -15.266 -18.422 1 98.94 212 ILE B C 1
ATOM 3604 O O . ILE B 1 212 ? -2.957 -14.891 -17.266 1 98.94 212 ILE B O 1
ATOM 3608 N N . ALA B 1 213 ? -3.729 -15.609 -19.234 1 98.88 213 ALA B N 1
ATOM 3609 C CA . ALA B 1 213 ? -5.125 -15.633 -18.812 1 98.88 213 ALA B CA 1
ATOM 3610 C C . ALA B 1 213 ? -5.746 -17 -19.062 1 98.88 213 ALA B C 1
ATOM 3612 O O . ALA B 1 213 ? -5.391 -17.688 -20.016 1 98.88 213 ALA B O 1
ATOM 3613 N N . GLY B 1 214 ? -6.566 -17.406 -18.141 1 98.81 214 GLY B N 1
ATOM 3614 C CA . GLY B 1 214 ? -7.434 -18.547 -18.391 1 98.81 214 GLY B CA 1
ATOM 3615 C C . GLY B 1 214 ? -8.703 -18.172 -19.141 1 98.81 214 GLY B C 1
ATOM 3616 O O . GLY B 1 214 ? -9.422 -17.25 -18.734 1 98.81 214 GLY B O 1
ATOM 3617 N N . GLU B 1 215 ? -9.016 -18.906 -20.094 1 98.38 215 GLU B N 1
ATOM 3618 C CA . GLU B 1 215 ? -10.188 -18.594 -20.891 1 98.38 215 GLU B CA 1
ATOM 3619 C C . GLU B 1 215 ? -11.461 -18.625 -20.062 1 98.38 215 GLU B C 1
ATOM 3621 O O . GLU B 1 215 ? -12.391 -17.859 -20.297 1 98.38 215 GLU B O 1
ATOM 3626 N N . ALA B 1 216 ? -11.461 -19.469 -19.109 1 98.19 216 ALA B N 1
ATOM 3627 C CA . ALA B 1 216 ? -12.672 -19.672 -18.312 1 98.19 216 ALA B CA 1
ATOM 3628 C C . ALA B 1 216 ? -12.531 -19.031 -16.938 1 98.19 216 ALA B C 1
ATOM 3630 O O . ALA B 1 216 ? -13.305 -19.344 -16.016 1 98.19 216 ALA B O 1
ATOM 3631 N N . ASP B 1 217 ? -11.508 -18.219 -16.719 1 98.44 217 ASP B N 1
ATOM 3632 C CA . ASP B 1 217 ? -11.273 -17.578 -15.43 1 98.44 217 ASP B CA 1
ATOM 3633 C C . ASP B 1 217 ? -12.266 -16.453 -15.18 1 98.44 217 ASP B C 1
ATOM 3635 O O . ASP B 1 217 ? -12.156 -15.383 -15.773 1 98.44 217 ASP B O 1
ATOM 3639 N N . ALA B 1 218 ? -13.172 -16.656 -14.258 1 96 218 ALA B N 1
ATOM 3640 C CA . ALA B 1 218 ? -14.203 -15.656 -13.984 1 96 218 ALA B CA 1
ATOM 3641 C C . ALA B 1 218 ? -13.727 -14.648 -12.945 1 96 218 ALA B C 1
ATOM 3643 O O . ALA B 1 218 ? -14.297 -13.555 -12.82 1 96 218 ALA B O 1
ATOM 3644 N N . ALA B 1 219 ? -12.688 -15.008 -12.203 1 95.75 219 ALA B N 1
ATOM 3645 C CA . ALA B 1 219 ? -12.172 -14.125 -11.156 1 95.75 219 ALA B CA 1
ATOM 3646 C C . ALA B 1 219 ? -11.234 -13.07 -11.734 1 95.75 219 ALA B C 1
ATOM 3648 O O . ALA B 1 219 ? -11.273 -11.906 -11.328 1 95.75 219 ALA B O 1
ATOM 3649 N N . THR B 1 220 ? -10.328 -13.445 -12.555 1 98.38 220 THR B N 1
ATOM 3650 C CA . THR B 1 220 ? -9.414 -12.586 -13.297 1 98.38 220 THR B CA 1
ATOM 3651 C C . THR B 1 220 ? -9.508 -12.867 -14.797 1 98.38 220 THR B C 1
ATOM 3653 O O . THR B 1 220 ? -8.75 -13.68 -15.328 1 98.38 220 THR B O 1
ATOM 3656 N N . THR B 1 221 ? -10.312 -12.102 -15.453 1 98.5 221 THR B N 1
ATOM 3657 C CA . THR B 1 221 ? -10.797 -12.398 -16.797 1 98.5 221 THR B CA 1
ATOM 3658 C C . THR B 1 221 ? -9.734 -12.047 -17.844 1 98.5 221 THR B C 1
ATOM 3660 O O . THR B 1 221 ? -8.734 -11.406 -17.531 1 98.5 221 THR B O 1
ATOM 3663 N N . VAL B 1 222 ? -10.016 -12.492 -19.062 1 98.69 222 VAL B N 1
ATOM 3664 C CA . VAL B 1 222 ? -9.18 -12.117 -20.188 1 98.69 222 VAL B CA 1
ATOM 3665 C C . VAL B 1 222 ? -9.18 -10.602 -20.359 1 98.69 222 VAL B C 1
ATOM 3667 O O . VAL B 1 222 ? -8.164 -10.008 -20.734 1 98.69 222 VAL B O 1
ATOM 3670 N N . THR B 1 223 ? -10.297 -9.961 -20.031 1 98.62 223 THR B N 1
ATOM 3671 C CA . THR B 1 223 ? -10.367 -8.508 -20.062 1 98.62 223 THR B CA 1
ATOM 3672 C C . THR B 1 223 ? -9.359 -7.887 -19.109 1 98.62 223 THR B C 1
ATOM 3674 O O . THR B 1 223 ? -8.688 -6.914 -19.453 1 98.62 223 THR B O 1
ATOM 3677 N N . ASP B 1 224 ? -9.281 -8.438 -17.922 1 98.75 224 ASP B N 1
ATOM 3678 C CA . ASP B 1 224 ? -8.289 -7.973 -16.969 1 98.75 224 ASP B CA 1
ATOM 3679 C C . ASP B 1 224 ? -6.871 -8.109 -17.516 1 98.75 224 ASP B C 1
ATOM 3681 O O . ASP B 1 224 ? -6.043 -7.207 -17.359 1 98.75 224 ASP B O 1
ATOM 3685 N N . ALA B 1 225 ? -6.609 -9.242 -18.125 1 98.88 225 ALA B N 1
ATOM 3686 C CA . ALA B 1 225 ? -5.305 -9.492 -18.719 1 98.88 225 ALA B CA 1
ATOM 3687 C C . ALA B 1 225 ? -5.016 -8.508 -19.844 1 98.88 225 ALA B C 1
ATOM 3689 O O . ALA B 1 225 ? -3.9 -7.984 -19.953 1 98.88 225 ALA B O 1
ATOM 3690 N N . THR B 1 226 ? -5.977 -8.258 -20.672 1 98.88 226 THR B N 1
ATOM 3691 C CA . THR B 1 226 ? -5.828 -7.328 -21.781 1 98.88 226 THR B CA 1
ATOM 3692 C C . THR B 1 226 ? -5.512 -5.926 -21.281 1 98.88 226 THR B C 1
ATOM 3694 O O . THR B 1 226 ? -4.684 -5.219 -21.859 1 98.88 226 THR B O 1
ATOM 3697 N N . PHE B 1 227 ? -6.172 -5.535 -20.203 1 98.88 227 PHE B N 1
ATOM 3698 C CA . PHE B 1 227 ? -5.863 -4.246 -19.594 1 98.88 227 PHE B CA 1
ATOM 3699 C C . PHE B 1 227 ? -4.383 -4.148 -19.25 1 98.88 227 PHE B C 1
ATOM 3701 O O . PHE B 1 227 ? -3.736 -3.139 -19.531 1 98.88 227 PHE B O 1
ATOM 3708 N N . LEU B 1 228 ? -3.838 -5.188 -18.578 1 98.88 228 LEU B N 1
ATOM 3709 C CA . LEU B 1 228 ? -2.438 -5.199 -18.172 1 98.88 228 LEU B CA 1
ATOM 3710 C C . LEU B 1 228 ? -1.516 -5.125 -19.375 1 98.88 228 LEU B C 1
ATOM 3712 O O . LEU B 1 228 ? -0.495 -4.434 -19.344 1 98.88 228 LEU B O 1
ATOM 3716 N N . VAL B 1 229 ? -1.863 -5.816 -20.422 1 98.94 229 VAL B N 1
ATOM 3717 C CA . VAL B 1 229 ? -1.068 -5.816 -21.656 1 98.94 229 VAL B CA 1
ATOM 3718 C C . VAL B 1 229 ? -1.077 -4.422 -22.266 1 98.94 229 VAL B C 1
ATOM 3720 O O . VAL B 1 229 ? -0.024 -3.887 -22.625 1 98.94 229 VAL B O 1
ATOM 3723 N N . ASP B 1 230 ? -2.242 -3.828 -22.359 1 98.81 230 ASP B N 1
ATOM 3724 C CA . ASP B 1 230 ? -2.412 -2.537 -23.016 1 98.81 230 ASP B CA 1
ATOM 3725 C C . ASP B 1 230 ? -1.694 -1.431 -22.25 1 98.81 230 ASP B C 1
ATOM 3727 O O . ASP B 1 230 ? -1.216 -0.462 -22.844 1 98.81 230 ASP B O 1
ATOM 3731 N N . ALA B 1 231 ? -1.622 -1.579 -20.969 1 98.56 231 ALA B N 1
ATOM 3732 C CA . ALA B 1 231 ? -1.048 -0.53 -20.125 1 98.56 231 ALA B CA 1
ATOM 3733 C C . ALA B 1 231 ? 0.477 -0.594 -20.125 1 98.56 231 ALA B C 1
ATOM 3735 O O . ALA B 1 231 ? 1.148 0.435 -20.031 1 98.56 231 ALA B O 1
ATOM 3736 N N . ALA B 1 232 ? 1.033 -1.779 -20.234 1 98.62 232 ALA B N 1
ATOM 3737 C CA . ALA B 1 232 ? 2.475 -1.978 -20.094 1 98.62 232 ALA B CA 1
ATOM 3738 C C . ALA B 1 232 ? 3.207 -1.534 -21.359 1 98.62 232 ALA B C 1
ATOM 3740 O O . ALA B 1 232 ? 2.623 -1.505 -22.453 1 98.62 232 ALA B O 1
ATOM 3741 N N . ALA B 1 233 ? 4.516 -1.181 -21.203 1 98.38 233 ALA B N 1
ATOM 3742 C CA . ALA B 1 233 ? 5.328 -0.724 -22.328 1 98.38 233 ALA B CA 1
ATOM 3743 C C . ALA B 1 233 ? 5.637 -1.874 -23.297 1 98.38 233 ALA B C 1
ATOM 3745 O O . ALA B 1 233 ? 5.781 -1.665 -24.5 1 98.38 233 ALA B O 1
ATOM 3746 N N . ASP B 1 234 ? 5.773 -3.062 -22.75 1 98.38 234 ASP B N 1
ATOM 3747 C CA . ASP B 1 234 ? 6.156 -4.254 -23.5 1 98.38 234 ASP B CA 1
ATOM 3748 C C . ASP B 1 234 ? 5.547 -5.512 -22.875 1 98.38 234 ASP B C 1
ATOM 3750 O O . ASP B 1 234 ? 6.191 -6.195 -22.078 1 98.38 234 ASP B O 1
ATOM 3754 N N . ALA B 1 235 ? 4.328 -5.871 -23.391 1 98.81 235 ALA B N 1
ATOM 3755 C CA . ALA B 1 235 ? 3.643 -7.039 -22.844 1 98.81 235 ALA B CA 1
ATOM 3756 C C . ALA B 1 235 ? 2.889 -7.797 -23.938 1 98.81 235 ALA B C 1
ATOM 3758 O O . ALA B 1 235 ? 2.453 -7.203 -24.922 1 98.81 235 ALA B O 1
ATOM 3759 N N . ARG B 1 236 ? 2.787 -9.023 -23.797 1 98.56 236 ARG B N 1
ATOM 3760 C CA . ARG B 1 236 ? 1.981 -9.859 -24.672 1 98.56 236 ARG B CA 1
ATOM 3761 C C . ARG B 1 236 ? 1.049 -10.758 -23.875 1 98.56 236 ARG B C 1
ATOM 3763 O O . ARG B 1 236 ? 1.299 -11.031 -22.703 1 98.56 236 ARG B O 1
ATOM 3770 N N . LEU B 1 237 ? 0.027 -11.219 -24.547 1 98.81 237 LEU B N 1
ATOM 3771 C CA . LEU B 1 237 ? -1.005 -12.031 -23.906 1 98.81 237 LEU B CA 1
ATOM 3772 C C . LEU B 1 237 ? -0.925 -13.477 -24.391 1 98.81 237 LEU B C 1
ATOM 3774 O O . LEU B 1 237 ? -0.748 -13.734 -25.578 1 98.81 237 LEU B O 1
ATOM 3778 N N . ALA B 1 238 ? -0.958 -14.414 -23.5 1 98.88 238 ALA B N 1
ATOM 3779 C CA . ALA B 1 238 ? -1.219 -15.82 -23.781 1 98.88 238 ALA B CA 1
ATOM 3780 C C . ALA B 1 238 ? -2.488 -16.297 -23.078 1 98.88 238 ALA B C 1
ATOM 3782 O O . ALA B 1 238 ? -2.631 -16.141 -21.859 1 98.88 238 ALA B O 1
ATOM 3783 N N . THR B 1 239 ? -3.398 -16.844 -23.812 1 98.81 239 THR B N 1
ATOM 3784 C CA . THR B 1 239 ? -4.609 -17.406 -23.234 1 98.81 239 THR B CA 1
ATOM 3785 C C . THR B 1 239 ? -4.535 -18.922 -23.203 1 98.81 239 THR B C 1
ATOM 3787 O O . THR B 1 239 ? -4.113 -19.547 -24.172 1 98.81 239 THR B O 1
ATOM 3790 N N . LEU B 1 240 ? -4.887 -19.531 -22.109 1 98.88 240 LEU B N 1
ATOM 3791 C CA . LEU B 1 240 ? -4.848 -20.984 -21.938 1 98.88 240 LEU B CA 1
ATOM 3792 C C . LEU B 1 240 ? -6.242 -21.531 -21.656 1 98.88 240 LEU B C 1
ATOM 3794 O O . LEU B 1 240 ? -7.098 -20.828 -21.125 1 98.88 240 LEU B O 1
ATOM 3798 N N . PRO B 1 241 ? -6.504 -22.797 -22.047 1 98.5 241 PRO B N 1
ATOM 3799 C CA . PRO B 1 241 ? -7.793 -23.422 -21.75 1 98.5 241 PRO B CA 1
ATOM 3800 C C . PRO B 1 241 ? -7.922 -23.859 -20.297 1 98.5 241 PRO B C 1
ATOM 3802 O O . PRO B 1 241 ? -7.895 -25.062 -20 1 98.5 241 PRO B O 1
ATOM 3805 N N . ALA B 1 242 ? -8.117 -22.938 -19.422 1 98.56 242 ALA B N 1
ATOM 3806 C CA . ALA B 1 242 ? -8.18 -23.141 -17.984 1 98.56 242 ALA B CA 1
ATOM 3807 C C . ALA B 1 242 ? -9.039 -22.078 -17.312 1 98.56 242 ALA B C 1
ATOM 3809 O O . ALA B 1 242 ? -9.461 -21.109 -17.953 1 98.56 242 ALA B O 1
ATOM 3810 N N . ALA B 1 243 ? -9.359 -22.328 -16.109 1 98.19 243 ALA B N 1
ATOM 3811 C CA . ALA B 1 243 ? -9.969 -21.297 -15.266 1 98.19 243 ALA B CA 1
ATOM 3812 C C . ALA B 1 243 ? -8.914 -20.5 -14.508 1 98.19 243 ALA B C 1
ATOM 3814 O O . ALA B 1 243 ? -8.031 -19.891 -15.117 1 98.19 243 ALA B O 1
ATOM 3815 N N . HIS B 1 244 ? -8.812 -20.516 -13.227 1 98.56 244 HIS B N 1
ATOM 3816 C CA . HIS B 1 244 ? -8.016 -19.578 -12.445 1 98.56 244 HIS B CA 1
ATOM 3817 C C . HIS B 1 244 ? -6.617 -20.109 -12.195 1 98.56 244 HIS B C 1
ATOM 3819 O O . HIS B 1 244 ? -5.633 -19.375 -12.281 1 98.56 244 HIS B O 1
ATOM 3825 N N . LEU B 1 245 ? -6.48 -21.406 -11.859 1 98.56 245 LEU B N 1
ATOM 3826 C CA . LEU B 1 245 ? -5.172 -22 -11.602 1 98.56 245 LEU B CA 1
ATOM 3827 C C . LEU B 1 245 ? -4.652 -22.703 -12.852 1 98.56 245 LEU B C 1
ATOM 3829 O O . LEU B 1 245 ? -4.465 -23.922 -12.836 1 98.56 245 LEU B O 1
ATOM 3833 N N . SER B 1 246 ? -4.223 -21.906 -13.773 1 98.69 246 SER B N 1
ATOM 3834 C CA . SER B 1 246 ? -3.811 -22.422 -15.078 1 98.69 246 SER B CA 1
ATOM 3835 C C . SER B 1 246 ? -2.574 -23.297 -14.961 1 98.69 246 SER B C 1
ATOM 3837 O O . SER B 1 246 ? -2.406 -24.25 -15.734 1 98.69 246 SER B O 1
ATOM 3839 N N . ASN B 1 247 ? -1.727 -23.047 -13.953 1 98.81 247 ASN B N 1
ATOM 3840 C CA .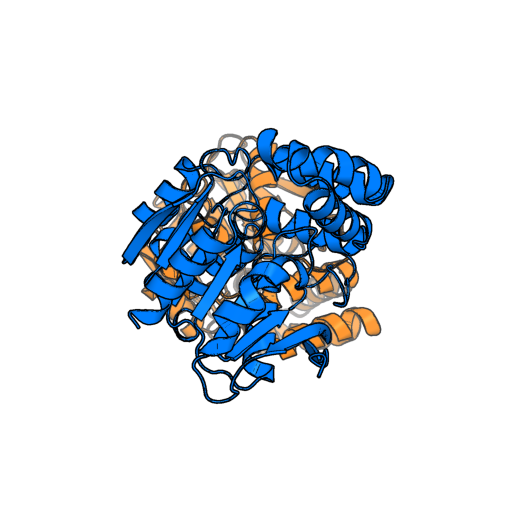 ASN B 1 247 ? -0.5 -23.812 -13.789 1 98.81 247 ASN B CA 1
ATOM 3841 C C . ASN B 1 247 ? -0.796 -25.25 -13.367 1 98.81 247 ASN B C 1
ATOM 3843 O O . ASN B 1 247 ? 0.003 -26.156 -13.625 1 98.81 247 ASN B O 1
ATOM 3847 N N . VAL B 1 248 ? -1.979 -25.469 -12.734 1 98.62 248 VAL B N 1
ATOM 3848 C CA . VAL B 1 248 ? -2.379 -26.797 -12.289 1 98.62 248 VAL B CA 1
ATOM 3849 C C . VAL B 1 248 ? -3.258 -27.469 -13.344 1 98.62 248 VAL B C 1
ATOM 3851 O O . VAL B 1 248 ? -3.09 -28.641 -13.656 1 98.62 248 VAL B O 1
ATOM 3854 N N . GLU B 1 249 ? -4.098 -26.703 -13.984 1 98.31 249 GLU B N 1
ATOM 3855 C CA . GLU B 1 249 ? -5.094 -27.25 -14.898 1 98.31 249 GLU B CA 1
ATOM 3856 C C . GLU B 1 249 ? -4.473 -27.578 -16.25 1 98.31 249 GLU B C 1
ATOM 3858 O O . GLU B 1 249 ? -4.867 -28.547 -16.906 1 98.31 249 GLU B O 1
ATOM 3863 N N . CYS B 1 250 ? -3.557 -26.75 -16.719 1 97.5 250 CYS B N 1
ATOM 3864 C CA . CYS B 1 250 ? -2.832 -26.984 -17.969 1 97.5 250 CYS B CA 1
ATOM 3865 C C . CYS B 1 250 ? -1.328 -26.844 -17.766 1 97.5 250 CYS B C 1
ATOM 3867 O O . CYS B 1 250 ? -0.692 -25.969 -18.359 1 97.5 250 CYS B O 1
ATOM 3869 N N . PRO B 1 251 ? -0.785 -27.797 -17 1 98.5 251 PRO B N 1
ATOM 3870 C CA . PRO B 1 251 ? 0.589 -27.609 -16.531 1 98.5 251 PRO B CA 1
ATOM 3871 C C . PRO B 1 251 ? 1.599 -27.516 -17.672 1 98.5 251 PRO B C 1
ATOM 3873 O O . PRO B 1 251 ? 2.527 -26.703 -17.609 1 98.5 251 PRO B O 1
ATOM 3876 N N . GLU B 1 252 ? 1.486 -28.281 -18.75 1 98.31 252 GLU B N 1
ATOM 3877 C CA . GLU B 1 252 ? 2.455 -28.266 -19.844 1 98.31 252 GLU B CA 1
ATOM 3878 C C . GLU B 1 252 ? 2.369 -26.984 -20.656 1 98.31 252 GLU B C 1
ATOM 3880 O O . GLU B 1 252 ? 3.395 -26.391 -21 1 98.31 252 GLU B O 1
ATOM 3885 N N . LEU B 1 253 ? 1.16 -26.547 -20.938 1 98.81 253 LEU B N 1
ATOM 3886 C CA . LEU B 1 253 ? 0.963 -25.312 -21.688 1 98.81 253 LEU B CA 1
ATOM 3887 C C . LEU B 1 253 ? 1.463 -24.109 -20.906 1 98.81 253 LEU B C 1
ATOM 3889 O O . LEU B 1 253 ? 2.092 -23.203 -21.469 1 98.81 253 LEU B O 1
ATOM 3893 N N . PHE B 1 254 ? 1.174 -24.172 -19.641 1 98.88 254 PHE B N 1
ATOM 3894 C CA . PHE B 1 254 ? 1.614 -23.094 -18.766 1 98.88 254 PHE B CA 1
ATOM 3895 C C . PHE B 1 254 ? 3.137 -23.016 -18.719 1 98.88 254 PHE B C 1
ATOM 3897 O O . PHE B 1 254 ? 3.713 -21.938 -18.922 1 98.88 254 PHE B O 1
ATOM 3904 N N . ALA B 1 255 ? 3.807 -24.125 -18.484 1 98.88 255 ALA B N 1
ATOM 3905 C CA . ALA B 1 255 ? 5.266 -24.172 -18.391 1 98.88 255 ALA B CA 1
ATOM 3906 C C . ALA B 1 255 ? 5.91 -23.719 -19.703 1 98.88 255 ALA B C 1
ATOM 3908 O O . ALA B 1 255 ? 6.887 -22.969 -19.688 1 98.88 255 ALA B O 1
ATOM 3909 N N . ARG B 1 256 ? 5.359 -24.156 -20.766 1 98.69 256 ARG B N 1
ATOM 3910 C CA . ARG B 1 256 ? 5.895 -23.797 -22.062 1 98.69 256 ARG B CA 1
ATOM 3911 C C . ARG B 1 256 ? 5.801 -22.281 -22.297 1 98.69 256 ARG B C 1
ATOM 3913 O O . ARG B 1 256 ? 6.738 -21.672 -22.797 1 98.69 256 ARG B O 1
ATOM 3920 N N . ALA B 1 257 ? 4.656 -21.688 -21.969 1 98.81 257 ALA B N 1
ATOM 3921 C CA . ALA B 1 257 ? 4.473 -20.234 -22.125 1 98.81 257 ALA B CA 1
ATOM 3922 C C . ALA B 1 257 ? 5.5 -19.469 -21.297 1 98.81 257 ALA B C 1
ATOM 3924 O O . ALA B 1 257 ? 6.125 -18.531 -21.812 1 98.81 257 ALA B O 1
ATOM 3925 N N . VAL B 1 258 ? 5.68 -19.875 -20.078 1 98.94 258 VAL B N 1
ATOM 3926 C CA . VAL B 1 258 ? 6.605 -19.188 -19.172 1 98.94 258 VAL B CA 1
ATOM 3927 C C . VAL B 1 258 ? 8.031 -19.344 -19.688 1 98.94 258 VAL B C 1
ATOM 3929 O O . VAL B 1 258 ? 8.758 -18.359 -19.828 1 98.94 258 VAL B O 1
ATOM 3932 N N . LEU B 1 259 ? 8.43 -20.547 -20.031 1 98.81 259 LEU B N 1
ATOM 3933 C CA . LEU B 1 259 ? 9.797 -20.828 -20.438 1 98.81 259 LEU B CA 1
ATOM 3934 C C . LEU B 1 259 ? 10.133 -20.109 -21.75 1 98.81 259 LEU B C 1
ATOM 3936 O O . LEU B 1 259 ? 11.234 -19.578 -21.906 1 98.81 259 LEU B O 1
ATOM 3940 N N . THR B 1 260 ? 9.188 -20.109 -22.703 1 98.62 260 THR B N 1
ATOM 3941 C CA . THR B 1 260 ? 9.398 -19.406 -23.969 1 98.62 260 THR B CA 1
ATOM 3942 C C . THR B 1 260 ? 9.648 -17.922 -23.719 1 98.62 260 THR B C 1
ATOM 3944 O O . THR B 1 260 ? 10.539 -17.328 -24.328 1 98.62 260 THR B O 1
ATOM 3947 N N . HIS B 1 261 ? 8.938 -17.359 -22.812 1 98.81 261 HIS B N 1
ATOM 3948 C CA . HIS B 1 261 ? 9.039 -15.93 -22.531 1 98.81 261 HIS B CA 1
ATOM 3949 C C . HIS B 1 261 ? 10.367 -15.594 -21.859 1 98.81 261 HIS B C 1
ATOM 3951 O O . HIS B 1 261 ? 11.055 -14.648 -22.25 1 98.81 261 HIS B O 1
ATOM 3957 N N . ILE B 1 262 ? 10.766 -16.375 -20.812 1 98.31 262 ILE B N 1
ATOM 3958 C CA . ILE B 1 262 ? 11.914 -15.977 -20 1 98.31 262 ILE B CA 1
ATOM 3959 C C . ILE B 1 262 ? 13.203 -16.406 -20.688 1 98.31 262 ILE B C 1
ATOM 3961 O O . ILE B 1 262 ? 14.289 -15.938 -20.344 1 98.31 262 ILE B O 1
ATOM 3965 N N . ALA B 1 263 ? 13.125 -17.219 -21.766 1 96.56 263 ALA B N 1
ATOM 3966 C CA . ALA B 1 263 ? 14.297 -17.609 -22.547 1 96.56 263 ALA B CA 1
ATOM 3967 C C . ALA B 1 263 ? 14.703 -16.516 -23.516 1 96.56 263 ALA B C 1
ATOM 3969 O O . ALA B 1 263 ? 15.836 -16.5 -24.016 1 96.56 263 ALA B O 1
ATOM 3970 N N . ALA B 1 264 ? 13.844 -15.688 -23.922 1 88.69 264 ALA B N 1
ATOM 3971 C CA . ALA B 1 264 ? 14.117 -14.609 -24.875 1 88.69 264 ALA B CA 1
ATOM 3972 C C . ALA B 1 264 ? 14.977 -13.523 -24.219 1 88.69 264 ALA B C 1
ATOM 3974 O O . ALA B 1 264 ? 15.344 -12.547 -24.875 1 88.69 264 ALA B O 1
ATOM 3975 N N . SER B 1 265 ? 15.422 -13.648 -23.016 1 75.5 265 SER B N 1
ATOM 3976 C CA . SER B 1 265 ? 16.219 -12.656 -22.297 1 75.5 265 SER B CA 1
ATOM 3977 C C . SER B 1 265 ? 17.641 -12.594 -22.828 1 75.5 265 SER B C 1
ATOM 3979 O O . SER B 1 265 ? 18.172 -13.586 -23.328 1 75.5 265 SER B O 1
#

Foldseek 3Di:
DPFDWDWFQFPVRWTKTKTWAADLPAAAEEEAEAQLFAQCLLVLQCVVQRDRHGYMYIGFAQADPTHQDFDAAALVRRLSVSVRSCVVSVQQAHAYAYAALGLCSQLVCQQPPVSRYQAYERELYFLAQDDLVVLVVVLVCCVVPNQLVVLVVVLPQFWPPVLCVPPVVLSVVSSVSNRPTDSRSSSNSSNNRSVGHCLVVLLSRAHAYEYEAEPAAPRRHVVRSVSSQVNHPHYDYDYDPIYRSCCSSPVVVVSVSSCVRSVVD/DPFDWDWFQFPVRWTKTKTWAADLPAAAEEEAEAQLFALCLLVLQRVVQRDRHGYMTIGFAQADPTHPDFDAAALVRRLSVSVRSCVVSVQQAHAYAYAALGLCSQLVCQQPPVSRYQAYERELYFLAQDDLVVLVVVLVCCVVPNQLVVLVVVLPQFWPPVCCVPPVVLSVVSSVSNRPTDSRSSSNSSNNRSVGHCLVVLLSRAHAYEYEYEPAAPRRHVVRSVSSQVNHPHYDYDYDPIYRSCCSSPVVVVSVSSCVRSVVD

Organism: Novosphingobium aromaticivorans (strain ATCC 700278 / DSM 12444 / CCUG 56034 / CIP 105152 / NBRC 16084 / F199) (NCBI:txid279238)

Sequence (530 aa):
MKPETRFVAADDGTRIAVECRGPKDAPALLLSNSLGTTMHMWRPQVDAFAADYRLVRYDGRGQGLSQSPAGTYSMDRLGRDALAVLDSLEIDRAHFCGLSMGGMVGQWLAHRAPERLLRLVLANTSACMAPPSAWQQRLEGVLANGMAPLAEASLGRWFTPGFLASRPDEAEWIRQMLLANDPQGYAGCCAAIRDMDQRPTAVLNRVPTLVIAGEADAATTVTDATFLVDAAADARLATLPAAHLSNVECPELFARAVLTHIAASMKPETRFVAADDGTRIAVECRGPKDAPALLLSNSLGTTMHMWRPQVDAFAADYRLVRYDGRGQGLSQSPAGTYSMDRLGRDALAVLDSLEIDRAHFCGLSMGGMVGQWLAHRAPERLLRLVLANTSACMAPPSAWQQRLEGVLANGMAPLAEASLGRWFTPGFLASRPDEAEWIRQMLLANDPQGYAGCCAAIRDMDQRPTAVLNRVPTLVIAGEADAATTVTDATFLVDAAADARLATLPAAHLSNVECPELFARAVLTHIAAS